Protein AF-0000000083331155 (afdb_homodimer)

Organism: NCBI:txid300112

InterPro domains:
  IPR001910 Inosine/uridine-preferring nucleoside hydrolase domain [PF01156] (32-320)
  I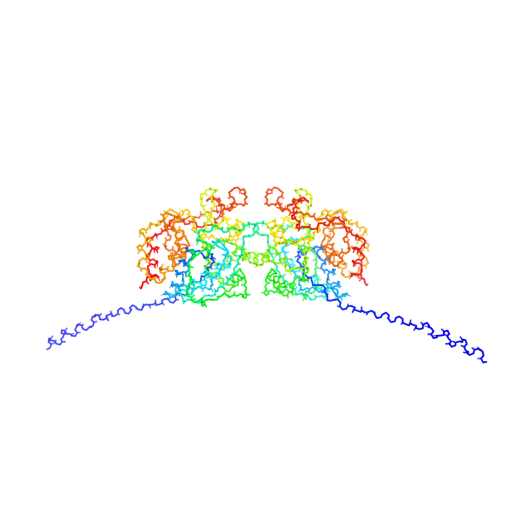PR036452 Ribonucleoside hydrolase-like [G3DSA:3.90.245.10] (25-328)
  IPR036452 Ribonucleoside hydrolase-like [SSF53590] (29-327)
  IPR052775 Inosine-uridine nucleoside hydrolase [PTHR46190] (17-325)

Radius of gyration: 31.87 Å; Cα contacts (8 Å, |Δi|>4): 1413; chains: 2; bounding box: 87×145×69 Å

Structure (mmCIF, N/CA/C/O backbone):
data_AF-0000000083331155-model_v1
#
loop_
_entity.id
_entity.type
_entity.pdbx_description
1 polymer 'Pyrimidine-specific ribonucleoside hydrolase riha-like protein'
#
loop_
_atom_site.group_PDB
_atom_site.id
_atom_site.type_symbol
_atom_site.label_atom_id
_atom_site.label_alt_id
_atom_site.label_comp_id
_atom_site.label_asym_id
_atom_site.label_entity_id
_atom_site.label_seq_id
_atom_site.pdbx_PDB_ins_code
_atom_site.Cartn_x
_atom_site.Cartn_y
_atom_site.Cartn_z
_atom_site.occupancy
_atom_site.B_iso_or_equiv
_atom_site.auth_seq_id
_atom_site.auth_comp_id
_atom_site.auth_asym_id
_atom_site.auth_atom_id
_atom_site.pdbx_PDB_model_num
ATOM 1 N N . MET A 1 1 ? -58.656 57.875 38.844 1 33.28 1 MET A N 1
ATOM 2 C CA . MET A 1 1 ? -59.062 56.719 38.031 1 33.28 1 MET A CA 1
ATOM 3 C C . MET A 1 1 ? -58.188 56.625 36.781 1 33.28 1 MET A C 1
ATOM 5 O O . MET A 1 1 ? -58.062 55.531 36.219 1 33.28 1 MET A O 1
ATOM 9 N N . ALA A 1 2 ? -57.844 57.812 36.25 1 41 2 ALA A N 1
ATOM 10 C CA . ALA A 1 2 ? -57.125 58 35 1 41 2 ALA A CA 1
ATOM 11 C C . ALA A 1 2 ? -55.656 57.594 35.094 1 41 2 ALA A C 1
ATOM 13 O O . ALA A 1 2 ? -55.062 57.219 34.094 1 41 2 ALA A O 1
ATOM 14 N N . ILE A 1 3 ? -55.094 57.812 36.312 1 40.72 3 ILE A N 1
ATOM 15 C CA . ILE A 1 3 ? -53.656 57.562 36.5 1 40.72 3 ILE A CA 1
ATOM 16 C C . ILE A 1 3 ? -53.406 56.062 36.438 1 40.72 3 ILE A C 1
ATOM 18 O O . ILE A 1 3 ? -52.281 55.656 36.156 1 40.72 3 ILE A O 1
ATOM 22 N N . ILE A 1 4 ? -54.375 55.188 36.906 1 40.25 4 ILE A N 1
ATOM 23 C CA . ILE A 1 4 ? -54.219 53.75 37.031 1 40.25 4 ILE A CA 1
ATOM 24 C C . ILE A 1 4 ? -54.125 53.125 35.625 1 40.25 4 ILE A C 1
ATOM 26 O O . ILE A 1 4 ? -53.469 52.094 35.438 1 40.25 4 ILE A O 1
ATOM 30 N N . ARG A 1 5 ? -54.969 53.594 34.688 1 37.59 5 ARG A N 1
ATOM 31 C CA . ARG A 1 5 ? -55.156 52.875 33.438 1 37.59 5 ARG A CA 1
ATOM 32 C C . ARG A 1 5 ? -53.906 52.938 32.562 1 37.59 5 ARG A C 1
ATOM 34 O O . ARG A 1 5 ? -53.688 52.094 31.719 1 37.59 5 ARG A O 1
ATOM 41 N N . ALA A 1 6 ? -53.25 54.188 32.562 1 39.12 6 ALA A N 1
ATOM 42 C CA . ALA A 1 6 ? -52.219 54.344 31.578 1 39.12 6 ALA A CA 1
ATOM 43 C C . ALA A 1 6 ? -51 53.5 31.922 1 39.12 6 ALA A C 1
ATOM 45 O O . ALA A 1 6 ? -50.156 53.219 31.047 1 39.12 6 ALA A O 1
ATOM 46 N N . ILE A 1 7 ? -50.75 53.312 33.281 1 40.75 7 ILE A N 1
ATOM 47 C CA . ILE A 1 7 ? -49.562 52.562 33.656 1 40.75 7 ILE A CA 1
ATOM 48 C C . ILE A 1 7 ? -49.719 51.094 33.219 1 40.75 7 ILE A C 1
ATOM 50 O O . ILE A 1 7 ? -48.719 50.375 33.094 1 40.75 7 ILE A O 1
ATOM 54 N N . SER A 1 8 ? -51.031 50.625 33.188 1 35.72 8 SER A N 1
ATOM 55 C CA . SER A 1 8 ? -51.156 49.188 32.969 1 35.72 8 SER A CA 1
ATOM 56 C C . SER A 1 8 ? -50.719 48.812 31.547 1 35.72 8 SER A C 1
ATOM 58 O O . SER A 1 8 ? -50.344 47.656 31.297 1 35.72 8 SER A O 1
ATOM 60 N N . LYS A 1 9 ? -51.062 49.625 30.578 1 35.38 9 LYS A N 1
ATOM 61 C CA . LYS A 1 9 ? -50.875 49.188 29.203 1 35.38 9 LYS A CA 1
ATOM 62 C C . LYS A 1 9 ? -49.406 49.094 28.859 1 35.38 9 LYS A C 1
ATOM 64 O O . LYS A 1 9 ? -49.031 48.406 27.891 1 35.38 9 LYS A O 1
ATOM 69 N N . ILE A 1 10 ? -48.625 50.125 29.391 1 36.66 10 ILE A N 1
ATOM 70 C CA . ILE A 1 10 ? -47.312 50.156 28.797 1 36.66 10 ILE A CA 1
ATOM 71 C C . ILE A 1 10 ? -46.5 48.938 29.25 1 36.66 10 ILE A C 1
ATOM 73 O O . ILE A 1 10 ? -45.531 48.531 28.609 1 36.66 10 ILE A O 1
ATOM 77 N N . MET A 1 11 ? -46.812 48.438 30.5 1 33 11 MET A N 1
ATOM 78 C CA . MET A 1 11 ? -45.938 47.344 30.953 1 33 11 MET A CA 1
ATOM 79 C C . MET A 1 11 ? -46.125 46.125 30.094 1 33 11 MET A C 1
ATOM 81 O O . MET A 1 11 ? -45.406 45.125 30.281 1 33 11 MET A O 1
ATOM 85 N N . ILE A 1 12 ? -47.375 45.938 29.656 1 35.31 12 ILE A N 1
ATOM 86 C CA . ILE A 1 12 ? -47.594 44.594 29.094 1 35.31 12 ILE A CA 1
ATOM 87 C C . ILE A 1 12 ? -46.688 44.406 27.875 1 35.31 12 ILE A C 1
ATOM 89 O O . ILE A 1 12 ? -46.469 43.312 27.406 1 35.31 12 ILE A O 1
ATOM 93 N N . ILE A 1 13 ? -46.438 45.531 27.25 1 32.28 13 ILE A N 1
ATOM 94 C CA . ILE A 1 13 ? -45.906 45.25 25.922 1 32.28 13 ILE A CA 1
ATOM 95 C C . ILE A 1 13 ? -44.594 44.5 26.047 1 32.28 13 ILE A C 1
ATOM 97 O O . ILE A 1 13 ? -44.344 43.531 25.297 1 32.28 13 ILE A O 1
ATOM 101 N N . LEU A 1 14 ? -43.625 45.094 26.766 1 33.47 14 LEU A N 1
ATOM 102 C CA . LEU A 1 14 ? -42.281 44.812 26.281 1 33.47 14 LEU A CA 1
ATOM 103 C C . LEU A 1 14 ? -41.875 43.406 26.656 1 33.47 14 LEU A C 1
ATOM 105 O O . LEU A 1 14 ? -40.719 43 26.422 1 33.47 14 LEU A O 1
ATOM 109 N N . TYR A 1 15 ? -42.562 42.781 27.609 1 34.03 15 TYR A N 1
ATOM 110 C CA . TYR A 1 15 ? -41.875 41.562 27.984 1 34.03 15 TYR A CA 1
ATOM 111 C C . TYR A 1 15 ? -41.812 40.562 26.812 1 34.03 15 TYR A C 1
ATOM 113 O O . TYR A 1 15 ? -42.531 39.562 26.812 1 34.03 15 TYR A O 1
ATOM 121 N N . VAL A 1 16 ? -42.188 40.969 25.578 1 35.62 16 VAL A N 1
ATOM 122 C CA . VAL A 1 16 ? -41.906 39.875 24.656 1 35.62 16 VAL A CA 1
ATOM 123 C C . VAL A 1 16 ? -40.469 39.406 24.875 1 35.62 16 VAL A C 1
ATOM 125 O O . VAL A 1 16 ? -39.5 40.125 24.531 1 35.62 16 VAL A O 1
ATOM 128 N N . LEU A 1 17 ? -40.094 38.875 26.062 1 35.09 17 LEU A N 1
ATOM 129 C CA . LEU A 1 17 ? -38.875 38.094 26.234 1 35.09 17 LEU A CA 1
ATOM 130 C C . LEU A 1 17 ? -38.625 37.219 25 1 35.09 17 LEU A C 1
ATOM 132 O O . LEU A 1 17 ? -39.5 36.406 24.625 1 35.09 17 LEU A O 1
ATOM 136 N N . CYS A 1 18 ? -37.906 37.719 23.984 1 34.72 18 CYS A N 1
ATOM 137 C CA . CYS A 1 18 ? -37.219 36.938 22.969 1 34.72 18 CYS A CA 1
ATOM 138 C C . CYS A 1 18 ? -36.562 35.719 23.578 1 34.72 18 CYS A C 1
ATOM 140 O O . CYS A 1 18 ? -35.562 35.812 24.312 1 34.72 18 CYS A O 1
ATOM 142 N N . SER A 1 19 ? -37.312 34.844 24.219 1 37.34 19 SER A N 1
ATOM 143 C CA . SER A 1 19 ? -36.719 33.531 24.312 1 37.34 19 SER A CA 1
ATOM 144 C C . SER A 1 19 ? -35.938 33.188 23.031 1 37.34 19 SER A C 1
ATOM 146 O O . SER A 1 19 ? -36.562 32.875 22 1 37.34 19 SER A O 1
ATOM 148 N N . THR A 1 20 ? -34.969 33.906 22.656 1 35.81 20 THR A N 1
ATOM 149 C CA . THR A 1 20 ? -34.031 33.281 21.75 1 35.81 20 THR A CA 1
ATOM 150 C C . THR A 1 20 ? -33.781 31.812 22.156 1 35.81 20 THR A C 1
ATOM 152 O O . THR A 1 20 ? -33.188 31.547 23.188 1 35.81 20 THR A O 1
ATOM 155 N N . ILE A 1 21 ? -34.75 31 22.156 1 37.28 21 ILE A N 1
ATOM 156 C CA . ILE A 1 21 ? -34.406 29.594 22.047 1 37.28 21 ILE A CA 1
ATOM 157 C C . ILE A 1 21 ? -33.156 29.422 21.172 1 37.28 21 ILE A C 1
ATOM 159 O O . ILE A 1 21 ? -33.188 29.766 19.984 1 37.28 21 ILE A O 1
ATOM 163 N N . SER A 1 22 ? -32.094 29.703 21.734 1 38.75 22 SER A N 1
ATOM 164 C CA . SER A 1 22 ? -30.969 29.047 21.047 1 38.75 22 SER A CA 1
ATOM 165 C C . SER A 1 22 ? -31.391 27.688 20.484 1 38.75 22 SER A C 1
ATOM 167 O O . SER A 1 22 ? -31.703 26.781 21.234 1 38.75 22 SER A O 1
ATOM 169 N N . GLN A 1 23 ? -32.469 27.609 19.688 1 34.5 23 GLN A N 1
ATOM 170 C CA . GLN A 1 23 ? -32.531 26.375 18.938 1 34.5 23 GLN A CA 1
ATOM 171 C C . GLN A 1 23 ? -31.156 25.766 18.719 1 34.5 23 GLN A C 1
ATOM 173 O O . GLN A 1 23 ? -30.328 26.312 17.969 1 34.5 23 GLN A O 1
ATOM 178 N N . LYS A 1 24 ? -30.656 25.297 19.719 1 42.31 24 LYS A N 1
ATOM 179 C CA . LYS A 1 24 ? -29.578 24.328 19.484 1 42.31 24 LYS A CA 1
ATOM 180 C C . LYS A 1 24 ? -29.859 23.484 18.234 1 42.31 24 LYS A C 1
ATOM 182 O O . LYS A 1 24 ? -30.734 22.625 18.25 1 42.31 24 LYS A O 1
ATOM 187 N N . TYR A 1 25 ? -30.203 24.016 17.109 1 41.41 25 TYR A N 1
ATOM 188 C CA . TYR A 1 25 ? -30.141 23.109 15.969 1 41.41 25 TYR A CA 1
ATOM 189 C C . TYR A 1 25 ? -29.109 22.016 16.203 1 41.41 25 TYR A C 1
ATOM 191 O O . TYR A 1 25 ? -27.922 22.312 16.406 1 41.41 25 TYR A O 1
ATOM 199 N N . SER A 1 26 ? -29.312 21.016 16.844 1 48.94 26 SER A N 1
ATOM 200 C CA . SER A 1 26 ? -28.594 19.781 17.109 1 48.94 26 SER A CA 1
ATOM 201 C C . SER A 1 26 ? -27.812 19.312 15.891 1 48.94 26 SER A C 1
ATOM 203 O O . SER A 1 26 ? -28.297 18.5 15.109 1 48.94 26 SER A O 1
ATOM 205 N N . THR A 1 27 ? -27.125 20.094 15.055 1 68.06 27 THR A N 1
ATOM 206 C CA . THR A 1 27 ? -26.469 19.625 13.836 1 68.06 27 THR A CA 1
ATOM 207 C C . THR A 1 27 ? -25.438 18.547 14.156 1 68.06 27 THR A C 1
ATOM 209 O O . THR A 1 27 ? -24.812 18.578 15.211 1 68.06 27 THR A O 1
ATOM 212 N N . THR A 1 28 ? -25.609 17.281 13.844 1 89.19 28 THR A N 1
ATOM 213 C CA . THR A 1 28 ? -24.672 16.172 13.906 1 89.19 28 THR A CA 1
ATOM 214 C C . THR A 1 28 ? -23.25 16.625 13.617 1 89.19 28 THR A C 1
ATOM 216 O O . THR A 1 28 ? -23 17.297 12.617 1 89.19 28 THR A O 1
ATOM 219 N N . PRO A 1 29 ? -22.422 16.531 14.672 1 96.94 29 PRO A N 1
ATOM 220 C CA . PRO A 1 29 ? -21.047 16.969 14.461 1 96.94 29 PRO A CA 1
ATOM 221 C C . PRO A 1 29 ? -20.438 16.406 13.188 1 96.94 29 PRO A C 1
ATOM 223 O O . PRO A 1 29 ? -20.703 15.25 12.82 1 96.94 29 PRO A O 1
ATOM 226 N N . ARG A 1 30 ? -19.703 17.25 12.523 1 98.06 30 ARG A N 1
ATOM 227 C CA . ARG A 1 30 ? -18.922 16.766 11.383 1 98.06 30 ARG A CA 1
ATOM 228 C C . ARG A 1 30 ? -17.828 15.82 11.828 1 98.06 30 ARG A C 1
ATOM 230 O O . ARG A 1 30 ? -17.094 16.125 12.773 1 98.06 30 ARG A O 1
ATOM 237 N N . LYS A 1 31 ? -17.703 14.672 11.211 1 98.69 31 LYS A N 1
ATOM 238 C CA . LYS A 1 31 ? -16.719 13.664 11.562 1 98.69 31 LYS A CA 1
ATOM 239 C C . LYS A 1 31 ? -15.383 13.945 10.859 1 98.69 31 LYS A C 1
ATOM 241 O O . LYS A 1 31 ? -15.352 14.195 9.656 1 98.69 31 LYS A O 1
ATOM 246 N N . ILE A 1 32 ? -14.297 13.891 11.633 1 98.75 32 ILE A N 1
ATOM 247 C CA . ILE A 1 32 ? -12.977 14.195 11.094 1 98.75 32 ILE A CA 1
ATOM 248 C C . ILE A 1 32 ? -11.977 13.117 11.508 1 98.75 32 ILE A C 1
ATOM 250 O O . ILE A 1 32 ? -12.062 12.586 12.617 1 98.75 32 ILE A O 1
ATOM 254 N N . VAL A 1 33 ? -11.117 12.727 10.617 1 98.94 33 VAL A N 1
ATOM 255 C CA . VAL A 1 33 ? -9.906 11.977 10.93 1 98.94 33 VAL A CA 1
ATOM 256 C C . VAL A 1 33 ? -8.68 12.789 10.516 1 98.94 33 VAL A C 1
ATOM 258 O O . VAL A 1 33 ? -8.703 13.492 9.5 1 98.94 33 VAL A O 1
ATOM 261 N N . ILE A 1 34 ? -7.617 12.695 11.305 1 98.94 34 ILE A N 1
ATOM 262 C CA . ILE A 1 34 ? -6.402 13.461 11.062 1 98.94 34 ILE A CA 1
ATOM 263 C C . ILE A 1 34 ? -5.219 12.516 10.875 1 98.94 34 ILE A C 1
ATOM 265 O O . ILE A 1 34 ? -4.953 11.664 11.727 1 98.94 34 ILE A O 1
ATOM 269 N N . ASP A 1 35 ? -4.547 12.57 9.758 1 98.94 35 ASP A N 1
ATOM 270 C CA . ASP A 1 35 ? -3.283 11.883 9.516 1 98.94 35 ASP A CA 1
ATOM 271 C C . ASP A 1 35 ? -2.105 12.852 9.57 1 98.94 35 ASP A C 1
ATOM 273 O O . ASP A 1 35 ? -2.039 13.797 8.781 1 98.94 35 ASP A O 1
ATOM 277 N N . THR A 1 36 ? -1.156 12.625 10.5 1 98.88 36 THR A N 1
ATOM 278 C CA . THR A 1 36 ? -0.202 13.68 10.82 1 98.88 36 THR A CA 1
ATOM 279 C C . THR A 1 36 ? 1.196 13.102 11.023 1 98.88 36 THR A C 1
ATOM 281 O O . THR A 1 36 ? 1.354 11.891 11.188 1 98.88 36 THR A O 1
ATOM 284 N N . ASP A 1 37 ? 2.193 13.844 10.875 1 98.56 37 ASP A N 1
ATOM 285 C CA . ASP A 1 37 ? 3.598 13.594 11.18 1 98.56 37 ASP A CA 1
ATOM 286 C C . ASP A 1 37 ? 4.148 14.656 12.133 1 98.56 37 ASP A C 1
ATOM 288 O O . ASP A 1 37 ? 5.012 15.445 11.75 1 98.56 37 ASP A O 1
ATOM 292 N N . PRO A 1 38 ? 3.699 14.594 13.359 1 97.38 38 PRO A N 1
ATOM 293 C CA . PRO A 1 38 ? 3.754 15.734 14.281 1 97.38 38 PRO A CA 1
ATOM 294 C C . PRO A 1 38 ? 5.16 16.312 14.43 1 97.38 38 PRO A C 1
ATOM 296 O O . PRO A 1 38 ? 5.988 15.75 15.156 1 97.38 38 PRO A O 1
ATOM 299 N N . GLY A 1 39 ? 5.332 17.344 13.734 1 94.5 39 GLY A N 1
ATOM 300 C CA . GLY A 1 39 ? 6.32 18.391 14 1 94.5 39 GLY A CA 1
ATOM 301 C C . GLY A 1 39 ? 5.746 19.578 14.734 1 94.5 39 GLY A C 1
ATOM 302 O O . GLY A 1 39 ? 4.664 19.5 15.32 1 94.5 39 GLY A O 1
ATOM 303 N N . GLY A 1 40 ? 6.477 20.672 14.852 1 92.25 40 GLY A N 1
ATOM 304 C CA . GLY A 1 40 ? 6.023 21.844 15.57 1 92.25 40 GLY A CA 1
ATOM 305 C C . GLY A 1 40 ? 4.699 22.391 15.062 1 92.25 40 GLY A C 1
ATOM 306 O O . GLY A 1 40 ? 3.787 22.656 15.852 1 92.25 40 GLY A O 1
ATOM 307 N N . ASP A 1 41 ? 4.52 22.484 13.773 1 94 41 ASP A N 1
ATOM 308 C CA . ASP A 1 41 ? 3.307 23.094 13.234 1 94 41 ASP A CA 1
ATOM 309 C C . ASP A 1 41 ? 2.15 22.094 13.234 1 94 41 ASP A C 1
ATOM 311 O O . ASP A 1 41 ? 0.983 22.5 13.172 1 94 41 ASP A O 1
ATOM 315 N N . ASP A 1 42 ? 2.43 20.781 13.305 1 98.44 42 ASP A N 1
ATOM 316 C CA . ASP A 1 42 ? 1.379 19.797 13.516 1 98.44 42 ASP A CA 1
ATOM 317 C C . ASP A 1 42 ? 0.761 19.938 14.906 1 98.44 42 ASP A C 1
ATOM 319 O O . ASP A 1 42 ? -0.43 19.672 15.094 1 98.44 42 ASP A O 1
ATOM 323 N N . ALA A 1 43 ? 1.623 20.25 15.898 1 98.44 43 ALA A N 1
ATOM 324 C CA . ALA A 1 43 ? 1.127 20.422 17.266 1 98.44 43 ALA A CA 1
ATOM 325 C C . ALA A 1 43 ? 0.023 21.469 17.328 1 98.44 43 ALA A C 1
ATOM 327 O O . ALA A 1 43 ? -1.013 21.25 17.953 1 98.44 43 ALA A O 1
ATOM 328 N N . LEU A 1 44 ? 0.246 22.578 16.688 1 98.25 44 LEU A N 1
ATOM 329 C CA . LEU A 1 44 ? -0.78 23.609 16.625 1 98.25 44 LEU A CA 1
ATOM 330 C C . LEU A 1 44 ? -2.049 23.078 15.961 1 98.25 44 LEU A C 1
ATOM 332 O O . LEU A 1 44 ? -3.154 23.312 16.453 1 98.25 44 LEU A O 1
ATOM 336 N N . ALA A 1 45 ? -1.898 22.375 14.844 1 98.88 45 ALA A N 1
ATOM 337 C CA . ALA A 1 45 ? -3.031 21.844 14.094 1 98.88 45 ALA A CA 1
ATOM 338 C C . ALA A 1 45 ? -3.873 20.906 14.961 1 98.88 45 ALA A C 1
ATOM 340 O O . ALA A 1 45 ? -5.098 21.047 15.016 1 98.88 45 ALA A O 1
ATOM 341 N N . ILE A 1 46 ? -3.227 19.984 15.633 1 98.81 46 ILE A N 1
ATOM 342 C CA . ILE A 1 46 ? -3.918 19 16.453 1 98.81 46 ILE A CA 1
ATOM 343 C C . ILE A 1 46 ? -4.566 19.672 17.656 1 98.81 46 ILE A C 1
ATOM 345 O O . ILE A 1 46 ? -5.707 19.375 18 1 98.81 46 ILE A O 1
ATOM 349 N N . MET A 1 47 ? -3.855 20.656 18.297 1 98.25 47 MET A N 1
ATOM 350 C CA . MET A 1 47 ? -4.418 21.406 19.422 1 98.25 47 MET A CA 1
ATOM 351 C C . MET A 1 47 ? -5.688 22.141 19.016 1 98.25 47 MET A C 1
ATOM 353 O O . MET A 1 47 ? -6.688 22.109 19.719 1 98.25 47 MET A O 1
ATOM 357 N N . LEU A 1 48 ? -5.664 22.766 17.828 1 98.56 48 LEU A N 1
ATOM 358 C CA . LEU A 1 48 ? -6.844 23.453 17.328 1 98.56 48 LEU A CA 1
ATOM 359 C C . LEU A 1 48 ? -8.016 22.5 17.172 1 98.56 48 LEU A C 1
ATOM 361 O O . LEU A 1 48 ? -9.133 22.812 17.609 1 98.56 48 LEU A O 1
ATOM 365 N N . ALA A 1 49 ? -7.758 21.344 16.594 1 98.62 49 ALA A N 1
ATOM 366 C CA . ALA A 1 49 ? -8.82 20.375 16.344 1 98.62 49 ALA A CA 1
ATOM 367 C C . ALA A 1 49 ? -9.43 19.875 17.656 1 98.62 49 ALA A C 1
ATOM 369 O O . ALA A 1 49 ? -10.648 19.859 17.812 1 98.62 49 ALA A O 1
ATOM 370 N N . VAL A 1 50 ? -8.555 19.469 18.594 1 97.56 50 VAL A N 1
ATOM 371 C CA . VAL A 1 50 ? -9.047 18.844 19.812 1 97.56 50 VAL A CA 1
ATOM 372 C C . VAL A 1 50 ? -9.742 19.891 20.688 1 97.56 50 VAL A C 1
ATOM 374 O O . VAL A 1 50 ? -10.75 19.594 21.328 1 97.56 50 VAL A O 1
ATOM 377 N N . MET A 1 51 ? -9.242 21.141 20.719 1 97.06 51 MET A N 1
ATOM 378 C CA . MET A 1 51 ? -9.898 22.188 21.5 1 97.06 51 MET A CA 1
ATOM 379 C C . MET A 1 51 ? -11.211 22.594 20.859 1 97.06 51 MET A C 1
ATOM 381 O O . MET A 1 51 ? -12.188 22.891 21.547 1 97.06 51 MET A O 1
ATOM 385 N N . HIS A 1 52 ? -11.227 22.625 19.5 1 98.06 52 HIS A N 1
ATOM 386 C CA . HIS A 1 52 ? -12.477 22.922 18.812 1 98.06 52 HIS A CA 1
ATOM 387 C C . HIS A 1 52 ? -13.555 21.891 19.156 1 98.06 52 HIS A C 1
ATOM 389 O O . HIS A 1 52 ? -14.703 22.266 19.422 1 98.06 52 HIS A O 1
ATOM 395 N N . GLU A 1 53 ? -13.148 20.625 19.109 1 97.25 53 GLU A N 1
ATOM 396 C CA . GLU A 1 53 ? -14.094 19.578 19.469 1 97.25 53 GLU A CA 1
ATOM 397 C C . GLU A 1 53 ? -14.602 19.766 20.906 1 97.25 53 GLU A C 1
ATOM 399 O O . GLU A 1 53 ? -15.797 19.656 21.156 1 97.25 53 GLU A O 1
ATOM 404 N N . ALA A 1 54 ? -13.727 20.094 21.781 1 94.81 54 ALA A N 1
ATOM 405 C CA . ALA A 1 54 ? -14.055 20.172 23.203 1 94.81 54 ALA A CA 1
ATOM 406 C C . ALA A 1 54 ? -14.953 21.375 23.484 1 94.81 54 ALA A C 1
ATOM 408 O O . ALA A 1 54 ? -15.836 21.312 24.344 1 94.81 54 ALA A O 1
ATOM 409 N N . GLN A 1 55 ? -14.82 22.438 22.703 1 94.69 55 GLN A N 1
ATOM 410 C CA . GLN A 1 55 ? -15.469 23.703 23.047 1 94.69 55 GLN A CA 1
ATOM 411 C C . GLN A 1 55 ? -16.75 23.891 22.25 1 94.69 55 GLN A C 1
ATOM 413 O O . GLN A 1 55 ? -17.625 24.656 22.672 1 94.69 55 GLN A O 1
ATOM 418 N N . THR A 1 56 ? -17.031 23.469 21.078 1 91.62 56 THR A N 1
ATOM 419 C CA . THR A 1 56 ? -18.172 23.797 20.234 1 91.62 56 THR A CA 1
ATOM 420 C C . THR A 1 56 ? -19.016 22.547 19.953 1 91.62 56 THR A C 1
ATOM 422 O O . THR A 1 56 ? -20.188 22.656 19.578 1 91.62 56 THR A O 1
ATOM 425 N N . ARG A 1 57 ? -18.75 21.312 19.938 1 87.88 57 ARG A N 1
ATOM 426 C CA . ARG A 1 57 ? -19.375 20.062 19.531 1 87.88 57 ARG A CA 1
ATOM 427 C C . ARG A 1 57 ? -19.719 20.094 18.047 1 87.88 57 ARG A C 1
ATOM 429 O O . ARG A 1 57 ? -20.656 19.422 17.594 1 87.88 57 ARG A O 1
ATOM 436 N N . GLU A 1 58 ? -18.984 20.891 17.328 1 96.12 58 GLU A N 1
ATOM 437 C CA . GLU A 1 58 ? -19.203 21.031 15.883 1 96.12 58 GLU A CA 1
ATOM 438 C C . GLU A 1 58 ? -18.484 19.922 15.109 1 96.12 58 GLU A C 1
ATOM 440 O O . GLU A 1 58 ? -18.828 19.656 13.953 1 96.12 58 GLU A O 1
ATOM 445 N N . ILE A 1 59 ? -17.516 19.328 15.773 1 97.75 59 ILE A N 1
ATOM 446 C CA . ILE A 1 59 ? -16.797 18.234 15.125 1 97.75 59 ILE A CA 1
ATOM 447 C C . ILE A 1 59 ? -16.625 17.062 16.094 1 97.75 59 ILE A C 1
ATOM 449 O O . ILE A 1 59 ? -16.797 17.234 17.297 1 97.75 59 ILE A O 1
ATOM 453 N N . GLU A 1 60 ? -16.469 15.953 15.516 1 98.38 60 GLU A N 1
ATOM 454 C CA . GLU A 1 60 ? -16.078 14.727 16.203 1 98.38 60 GLU A CA 1
ATOM 455 C C . GLU A 1 60 ? -14.828 14.109 15.578 1 98.38 60 GLU A C 1
ATOM 457 O O . GLU A 1 60 ? -14.844 13.711 14.414 1 98.38 60 GLU A O 1
ATOM 462 N N . ILE A 1 61 ? -13.773 14.102 16.344 1 98.69 61 ILE A N 1
ATOM 463 C CA . ILE A 1 61 ? -12.555 13.469 15.867 1 98.69 61 ILE A CA 1
ATOM 464 C C . ILE A 1 61 ? -12.625 11.961 16.109 1 98.69 61 ILE A C 1
ATOM 466 O O . ILE A 1 61 ? -12.57 11.508 17.25 1 98.69 61 ILE A O 1
ATOM 470 N N . LEU A 1 62 ? -12.695 11.219 15.047 1 98.81 62 LEU A N 1
ATOM 471 C CA . LEU A 1 62 ? -12.867 9.781 15.156 1 98.81 62 LEU A CA 1
ATOM 472 C C . LEU A 1 62 ? -11.539 9.086 15.438 1 98.81 62 LEU A C 1
ATOM 474 O O . LEU A 1 62 ? -11.508 8.039 16.094 1 98.81 62 LEU A O 1
ATOM 478 N N . ALA A 1 63 ? -10.445 9.656 14.883 1 98.94 63 ALA A N 1
ATOM 479 C CA . ALA A 1 63 ? -9.109 9.094 15.055 1 98.94 63 ALA A CA 1
ATOM 480 C C . ALA A 1 63 ? -8.031 10.078 14.617 1 98.94 63 ALA A C 1
ATOM 482 O O . ALA A 1 63 ? -8.289 10.961 13.789 1 98.94 63 ALA A O 1
ATOM 483 N N . ILE A 1 64 ? -6.922 9.938 15.203 1 98.94 64 ILE A N 1
ATOM 484 C CA . ILE A 1 64 ? -5.691 10.562 14.734 1 98.94 64 ILE A CA 1
ATOM 485 C C . ILE A 1 64 ? -4.668 9.484 14.391 1 98.94 64 ILE A C 1
ATOM 487 O O . ILE A 1 64 ? -4.461 8.547 15.164 1 98.94 64 ILE A O 1
ATOM 491 N N . THR A 1 65 ? -4.125 9.578 13.211 1 98.94 65 THR A N 1
ATOM 492 C CA . THR A 1 65 ? -3.125 8.617 12.766 1 98.94 65 THR A CA 1
ATOM 493 C C . THR A 1 65 ? -1.763 9.281 12.602 1 98.94 65 THR A C 1
ATOM 495 O O . THR A 1 65 ? -1.683 10.469 12.266 1 98.94 65 THR A O 1
ATOM 498 N N . GLY A 1 66 ? -0.708 8.562 12.969 1 98.81 66 GLY A N 1
ATOM 499 C CA . GLY A 1 66 ? 0.653 9.039 12.797 1 98.81 66 GLY A CA 1
ATOM 500 C C . GLY A 1 66 ? 1.364 8.414 11.609 1 98.81 66 GLY A C 1
ATOM 501 O O . GLY A 1 66 ? 1.271 7.207 11.391 1 98.81 66 GLY A O 1
ATOM 502 N N . THR A 1 67 ? 2.047 9.18 10.836 1 98.81 67 THR A N 1
ATOM 503 C CA . THR A 1 67 ? 2.871 8.742 9.719 1 98.81 67 THR A CA 1
ATOM 504 C C . THR A 1 67 ? 4.262 9.367 9.781 1 98.81 67 THR A C 1
ATOM 506 O O . THR A 1 67 ? 4.434 10.438 10.375 1 98.81 67 THR A O 1
ATOM 509 N N . TYR A 1 68 ? 5.23 8.812 9.18 1 98.5 68 TYR A N 1
ATOM 510 C CA . TYR A 1 68 ? 6.574 9.375 9.102 1 98.5 68 TYR A CA 1
ATOM 511 C C . TYR A 1 68 ? 6.559 10.719 8.375 1 98.5 68 TYR A C 1
ATOM 513 O O . TYR A 1 68 ? 5.59 11.047 7.688 1 98.5 68 TYR A O 1
ATOM 521 N N . GLY A 1 69 ? 7.551 11.477 8.531 1 98.12 69 GLY A N 1
ATOM 522 C CA . GLY A 1 69 ? 7.707 12.734 7.816 1 98.12 69 GLY A CA 1
ATOM 523 C C . GLY A 1 69 ? 8.703 13.672 8.477 1 98.12 69 GLY A C 1
ATOM 524 O O . GLY A 1 69 ? 9.906 13.539 8.273 1 98.12 69 GLY A O 1
ATOM 525 N N . ASN A 1 70 ? 8.188 14.5 9.359 1 97.94 70 ASN A N 1
ATOM 526 C CA . ASN A 1 70 ? 9.047 15.445 10.07 1 97.94 70 ASN A CA 1
ATOM 527 C C . ASN A 1 70 ? 10.094 14.719 10.914 1 97.94 70 ASN A C 1
ATOM 529 O O . ASN A 1 70 ? 11.164 15.273 11.195 1 97.94 70 ASN A O 1
ATOM 533 N N . THR A 1 71 ? 9.781 13.5 11.273 1 97.5 71 THR A N 1
ATOM 534 C CA . THR A 1 71 ? 10.68 12.625 12.023 1 97.5 71 THR A CA 1
ATOM 535 C C . THR A 1 71 ? 10.281 11.164 11.836 1 97.5 71 THR A C 1
ATOM 537 O O . THR A 1 71 ? 9.359 10.852 11.078 1 97.5 71 THR A O 1
ATOM 540 N N . ASN A 1 72 ? 11.086 10.25 12.492 1 97.44 72 ASN A N 1
ATOM 541 C CA . ASN A 1 72 ? 10.789 8.828 12.359 1 97.44 72 ASN A CA 1
ATOM 542 C C . ASN A 1 72 ? 9.531 8.438 13.133 1 97.44 72 ASN A C 1
ATOM 544 O O . ASN A 1 72 ? 9.086 9.18 14.016 1 97.44 72 ASN A O 1
ATOM 548 N N . ILE A 1 73 ? 9.023 7.277 12.812 1 97.81 73 ILE A N 1
ATOM 549 C CA . ILE A 1 73 ? 7.699 6.852 13.266 1 97.81 73 ILE A CA 1
ATOM 550 C C . ILE A 1 73 ? 7.699 6.711 14.789 1 97.81 73 ILE A C 1
ATOM 552 O O . ILE A 1 73 ? 6.68 6.949 15.438 1 97.81 73 ILE A O 1
ATOM 556 N N . LYS A 1 74 ? 8.766 6.34 15.438 1 97.38 74 LYS A N 1
ATOM 557 C CA . LYS A 1 74 ? 8.844 6.23 16.891 1 97.38 74 LYS A CA 1
ATOM 558 C C . LYS A 1 74 ? 8.664 7.594 17.562 1 97.38 74 LYS A C 1
ATOM 560 O O . LYS A 1 74 ? 7.91 7.723 18.516 1 97.38 74 LYS A O 1
ATOM 565 N N . ASN A 1 75 ? 9.375 8.562 17 1 97.94 75 ASN A N 1
ATOM 566 C CA . ASN A 1 75 ? 9.227 9.93 17.5 1 97.94 75 ASN A CA 1
ATOM 567 C C . ASN A 1 75 ? 7.828 10.469 17.234 1 97.94 75 ASN A C 1
ATOM 569 O O . ASN A 1 75 ? 7.262 11.18 18.062 1 97.94 75 ASN A O 1
ATOM 573 N N . VAL A 1 76 ? 7.289 10.148 16.031 1 98.31 76 VAL A N 1
ATOM 574 C CA . VAL A 1 76 ? 5.941 10.578 15.664 1 98.31 76 VAL A CA 1
ATOM 575 C C . VAL A 1 76 ? 4.941 10.117 16.719 1 98.31 76 VAL A C 1
ATOM 577 O O . VAL A 1 76 ? 4.105 10.898 17.172 1 98.31 76 VAL A O 1
ATOM 580 N N . GLU A 1 77 ? 5.043 8.891 17.156 1 98.06 77 GLU A N 1
ATOM 581 C CA . GLU A 1 77 ? 4.164 8.344 18.172 1 98.06 77 GLU A CA 1
ATOM 582 C C . GLU A 1 77 ? 4.289 9.125 19.484 1 98.06 77 GLU A C 1
ATOM 584 O O . GLU A 1 77 ? 3.287 9.555 20.062 1 98.06 77 GLU A O 1
ATOM 589 N N . LYS A 1 78 ? 5.469 9.336 19.922 1 98 78 LYS A N 1
ATOM 590 C CA . LYS A 1 78 ? 5.719 10.047 21.172 1 98 78 LYS A CA 1
ATOM 591 C C . LYS A 1 78 ? 5.168 11.469 21.109 1 98 78 LYS A C 1
ATOM 593 O O . LYS A 1 78 ? 4.531 11.938 22.047 1 98 78 LYS A O 1
ATOM 598 N N . ASN A 1 79 ? 5.465 12.141 20 1 98.5 79 ASN A N 1
ATOM 599 C CA . ASN A 1 79 ? 5.035 13.523 19.844 1 98.5 79 ASN A CA 1
ATOM 600 C C . ASN A 1 79 ? 3.516 13.641 19.844 1 98.5 79 ASN A C 1
ATOM 602 O O . ASN A 1 79 ? 2.963 14.562 20.453 1 98.5 79 ASN A O 1
ATOM 606 N N . LEU A 1 80 ? 2.867 12.719 19.156 1 98.38 80 LEU A N 1
ATOM 607 C CA . LEU A 1 80 ? 1.408 12.703 19.156 1 98.38 80 LEU A CA 1
ATOM 608 C C . LEU A 1 80 ? 0.859 12.539 20.562 1 98.38 80 LEU A C 1
ATOM 610 O O . LEU A 1 80 ? -0.074 13.242 20.953 1 98.38 80 LEU A O 1
ATOM 614 N N . LEU A 1 81 ? 1.432 11.656 21.344 1 98.19 81 LEU A N 1
ATOM 615 C CA . LEU A 1 81 ? 0.971 11.391 22.703 1 98.19 81 LEU A CA 1
ATOM 616 C C . LEU A 1 81 ? 1.239 12.594 23.609 1 98.19 81 LEU A C 1
ATOM 618 O O . LEU A 1 81 ? 0.448 12.883 24.5 1 98.19 81 LEU A O 1
ATOM 622 N N . LYS A 1 82 ? 2.383 13.289 23.406 1 98.19 82 LYS A N 1
ATOM 623 C CA . LYS A 1 82 ? 2.662 14.516 24.141 1 98.19 82 LYS A CA 1
ATOM 624 C C . LYS A 1 82 ? 1.579 15.562 23.891 1 98.19 82 LYS A C 1
ATOM 626 O O . LYS A 1 82 ? 1.076 16.188 24.828 1 98.19 82 LYS A O 1
ATOM 631 N N . ILE A 1 83 ? 1.197 15.742 22.641 1 98.38 83 ILE A N 1
ATOM 632 C CA . ILE A 1 83 ? 0.195 16.734 22.266 1 98.38 83 ILE A CA 1
ATOM 633 C C . ILE A 1 83 ? -1.125 16.422 22.969 1 98.38 83 ILE A C 1
ATOM 635 O O . ILE A 1 83 ? -1.728 17.297 23.594 1 98.38 83 ILE A O 1
ATOM 639 N N . LEU A 1 84 ? -1.548 15.172 22.859 1 98.06 84 LEU A N 1
ATOM 640 C CA . LEU A 1 84 ? -2.836 14.773 23.422 1 98.06 84 LEU A CA 1
ATOM 641 C C . LEU A 1 84 ? -2.814 14.852 24.938 1 98.06 84 LEU A C 1
ATOM 643 O O . LEU A 1 84 ? -3.832 15.164 25.562 1 98.06 84 LEU A O 1
ATOM 647 N N . THR A 1 85 ? -1.645 14.586 25.547 1 97.56 85 THR A N 1
ATOM 648 C CA . THR A 1 85 ? -1.481 14.711 27 1 97.56 85 THR A CA 1
ATOM 649 C C . THR A 1 85 ? -1.644 16.172 27.438 1 97.56 85 THR A C 1
ATOM 651 O O . THR A 1 85 ? -2.369 16.453 28.391 1 97.56 85 THR A O 1
ATOM 654 N N . VAL A 1 86 ? -0.996 17.078 26.703 1 96.56 86 VAL A N 1
ATOM 655 C CA . VAL A 1 86 ? -1.087 18.5 27.031 1 96.56 86 VAL A CA 1
ATOM 656 C C . VAL A 1 86 ? -2.52 18.984 26.812 1 96.56 86 VAL A C 1
ATOM 658 O O . VAL A 1 86 ? -3.033 19.781 27.609 1 96.56 86 VAL A O 1
ATOM 661 N N . ALA A 1 87 ? -3.146 18.5 25.75 1 95.75 87 ALA A N 1
ATOM 662 C CA . ALA A 1 87 ? -4.527 18.875 25.453 1 95.75 87 ALA A CA 1
ATOM 663 C C . ALA A 1 87 ? -5.492 18.234 26.438 1 95.75 87 ALA A C 1
ATOM 665 O O . ALA A 1 87 ? -6.66 18.641 26.516 1 95.75 87 ALA A O 1
ATOM 666 N N . ASN A 1 88 ? -5.113 17.25 27.219 1 95 88 ASN A N 1
ATOM 667 C CA . ASN A 1 88 ? -5.934 16.469 28.125 1 95 88 ASN A CA 1
ATOM 668 C C . ASN A 1 88 ? -7.148 15.875 27.422 1 95 88 ASN A C 1
ATOM 670 O O . ASN A 1 88 ? -8.281 16.062 27.859 1 95 88 ASN A O 1
ATOM 674 N N . LYS A 1 89 ? -6.879 15.234 26.281 1 94.25 89 LYS A N 1
ATOM 675 C CA . LYS A 1 89 ? -7.941 14.656 25.469 1 94.25 89 LYS A CA 1
ATOM 676 C C . LYS A 1 89 ? -7.621 13.211 25.094 1 94.25 89 LYS A C 1
ATOM 678 O O . LYS A 1 89 ? -6.457 12.859 24.891 1 94.25 89 LYS A O 1
ATOM 683 N N . GLU A 1 90 ? -8.688 12.438 25.062 1 94.31 90 GLU A N 1
ATOM 684 C CA . GLU A 1 90 ? -8.57 11.055 24.609 1 94.31 90 GLU A CA 1
ATOM 685 C C . GLU A 1 90 ? -9.172 10.867 23.219 1 94.31 90 GLU A C 1
ATOM 687 O O . GLU A 1 90 ? -10.375 11.086 23.031 1 94.31 90 GLU A O 1
ATOM 692 N N . VAL A 1 91 ? -8.406 10.625 22.297 1 97.06 91 VAL A N 1
ATOM 693 C CA . VAL A 1 91 ? -8.773 10.32 20.906 1 97.06 91 VAL A CA 1
ATOM 694 C C . VAL A 1 91 ? -8.086 9.031 20.469 1 97.06 91 VAL A C 1
ATOM 696 O O . VAL A 1 91 ? -6.922 8.789 20.812 1 97.06 91 VAL A O 1
ATOM 699 N N . PRO A 1 92 ? -8.812 8.117 19.781 1 98.44 92 PRO A N 1
ATOM 700 C CA . PRO A 1 92 ? -8.109 6.945 19.25 1 98.44 92 PRO A CA 1
ATOM 701 C C . PRO A 1 92 ? -6.914 7.32 18.375 1 98.44 92 PRO A C 1
ATOM 703 O O . PRO A 1 92 ? -7.035 8.164 17.484 1 98.44 92 PRO A O 1
ATOM 706 N N . VAL A 1 93 ? -5.77 6.727 18.688 1 98.88 93 VAL A N 1
ATOM 707 C CA . VAL A 1 93 ? -4.535 6.984 17.953 1 98.88 93 VAL A CA 1
ATOM 708 C C . VAL A 1 93 ? -4.047 5.695 17.297 1 98.88 93 VAL A C 1
ATOM 710 O O . VAL A 1 93 ? -3.904 4.668 17.969 1 98.88 93 VAL A O 1
ATOM 713 N N . TYR A 1 94 ? -3.861 5.68 16.016 1 98.88 94 TYR A N 1
ATOM 714 C CA . TYR A 1 94 ? -3.268 4.578 15.266 1 98.88 94 TYR A CA 1
ATOM 715 C C . TYR A 1 94 ? -1.982 5.016 14.578 1 98.88 94 TYR A C 1
ATOM 717 O O . TYR A 1 94 ? -1.864 6.16 14.141 1 98.88 94 TYR A O 1
ATOM 725 N N . ILE A 1 95 ? -1.062 4.156 14.445 1 98.81 95 ILE A N 1
ATOM 726 C CA . ILE A 1 95 ? 0.201 4.461 13.781 1 98.81 95 ILE A CA 1
ATOM 727 C C . ILE A 1 95 ? 0.231 3.801 12.406 1 98.81 95 ILE A C 1
ATOM 729 O O . ILE A 1 95 ? -0.164 2.643 12.258 1 98.81 95 ILE A O 1
ATOM 733 N N . GLY A 1 96 ? 0.625 4.586 11.43 1 98.69 96 GLY A N 1
ATOM 734 C CA . GLY A 1 96 ? 0.583 4.168 10.031 1 98.69 96 GLY A CA 1
ATOM 735 C C . GLY A 1 96 ? 1.959 3.926 9.445 1 98.69 96 GLY A C 1
ATOM 736 O O . GLY A 1 96 ? 2.77 3.197 10.023 1 98.69 96 GLY A O 1
ATOM 737 N N . SER A 1 97 ? 2.24 4.535 8.32 1 98.75 97 SER A N 1
ATOM 738 C CA . SER A 1 97 ? 3.395 4.227 7.48 1 98.75 97 SER A CA 1
ATOM 739 C C . SER A 1 97 ? 4.691 4.691 8.133 1 98.75 97 SER A C 1
ATOM 741 O O . SER A 1 97 ? 4.77 5.809 8.656 1 98.75 97 SER A O 1
ATOM 743 N N . LYS A 1 98 ? 5.746 3.869 8.016 1 98 98 LYS A N 1
ATOM 744 C CA . LYS A 1 98 ? 7.043 4.125 8.641 1 98 98 LYS A CA 1
ATOM 745 C C . LYS A 1 98 ? 8.016 4.746 7.648 1 98 98 LYS A C 1
ATOM 747 O O . LYS A 1 98 ? 9.039 5.309 8.047 1 98 98 LYS A O 1
ATOM 752 N N . LYS A 1 99 ? 7.711 4.602 6.426 1 98.06 99 LYS A N 1
ATOM 753 C CA . LYS A 1 99 ? 8.586 5.059 5.352 1 98.06 99 LYS A CA 1
ATOM 754 C C . LYS A 1 99 ? 7.828 5.172 4.031 1 98.06 99 LYS A C 1
ATOM 756 O O . LYS A 1 99 ? 6.715 4.664 3.906 1 98.06 99 LYS A O 1
ATOM 761 N N . PRO A 1 100 ? 8.414 5.914 3.035 1 98.56 100 PRO A N 1
ATOM 762 C CA . PRO A 1 100 ? 7.797 5.977 1.708 1 98.56 100 PRO A CA 1
ATOM 763 C C . PRO A 1 100 ? 7.723 4.613 1.027 1 98.56 100 PRO A C 1
ATOM 765 O O . PRO A 1 100 ? 8.375 3.664 1.466 1 98.56 100 PRO A O 1
ATOM 768 N N . LEU A 1 101 ? 6.883 4.512 -0.009 1 98.44 101 LEU A N 1
ATOM 769 C CA . LEU A 1 101 ? 6.73 3.266 -0.752 1 98.44 101 LEU A CA 1
ATOM 770 C C . LEU A 1 101 ? 8.016 2.922 -1.504 1 98.44 101 LEU A C 1
ATOM 772 O O . LEU A 1 101 ? 8.445 1.766 -1.511 1 98.44 101 LEU A O 1
ATOM 776 N N . ILE A 1 102 ? 8.68 3.953 -2.117 1 97.38 102 ILE A N 1
ATOM 777 C CA . ILE A 1 102 ? 9.828 3.67 -2.973 1 97.38 102 ILE A CA 1
ATOM 778 C C . ILE A 1 102 ? 11.047 4.43 -2.461 1 97.38 102 ILE A C 1
ATOM 780 O O . ILE A 1 102 ? 12.117 3.844 -2.291 1 97.38 102 ILE A O 1
ATOM 784 N N . ASN A 1 103 ? 10.852 5.723 -2.078 1 97.06 103 ASN A N 1
ATOM 785 C CA . ASN A 1 103 ? 11.969 6.555 -1.66 1 97.06 103 ASN A CA 1
ATOM 786 C C . ASN A 1 103 ? 12.609 6.035 -0.377 1 97.06 103 ASN A C 1
ATOM 788 O O . ASN A 1 103 ? 11.953 5.363 0.42 1 97.06 103 ASN A O 1
ATOM 792 N N . GLU A 1 104 ? 13.859 6.32 -0.248 1 94.94 104 GLU A N 1
ATOM 793 C CA . GLU A 1 104 ? 14.492 6.18 1.06 1 94.94 104 GLU A CA 1
ATOM 794 C C . GLU A 1 104 ? 14.117 7.34 1.979 1 94.94 104 GLU A C 1
ATOM 796 O O . GLU A 1 104 ? 14.062 8.492 1.542 1 94.94 104 GLU A O 1
ATOM 801 N N . TYR A 1 105 ? 13.758 7.004 3.152 1 96.44 105 TYR A N 1
ATOM 802 C CA . TYR A 1 105 ? 13.383 8.047 4.105 1 96.44 105 TYR A CA 1
ATOM 803 C C . TYR A 1 105 ? 14.609 8.617 4.805 1 96.44 105 TYR A C 1
ATOM 805 O O . TYR A 1 105 ? 15.461 7.867 5.285 1 96.44 105 TYR A O 1
ATOM 813 N N . GLU A 1 106 ? 14.688 9.914 4.836 1 93.12 106 GLU A N 1
ATOM 814 C CA . GLU A 1 106 ? 15.672 10.648 5.621 1 93.12 106 GLU A CA 1
ATOM 815 C C . GLU A 1 106 ? 15.047 11.852 6.312 1 93.12 106 GLU A C 1
ATOM 817 O O . GLU A 1 106 ? 14.422 12.695 5.66 1 93.12 106 GLU A O 1
ATOM 822 N N . ASP A 1 107 ? 15.148 11.867 7.594 1 90.06 107 ASP A N 1
ATOM 823 C CA . ASP A 1 107 ? 14.688 13.047 8.328 1 90.06 107 ASP A CA 1
ATOM 824 C C . ASP A 1 107 ? 15.641 14.219 8.117 1 90.06 107 ASP A C 1
ATOM 826 O O . ASP A 1 107 ? 16.859 14.039 8.055 1 90.06 107 ASP A O 1
ATOM 830 N N . ASP A 1 108 ? 15.133 15.422 8.039 1 91.62 108 ASP A N 1
ATOM 831 C CA . ASP A 1 108 ? 15.984 16.562 7.758 1 91.62 108 ASP A CA 1
ATOM 832 C C . ASP A 1 108 ? 16.25 17.375 9.023 1 91.62 108 ASP A C 1
ATOM 834 O O . ASP A 1 108 ? 16.984 18.375 8.992 1 91.62 108 ASP A O 1
ATOM 838 N N . GLY A 1 109 ? 15.57 17.078 10.109 1 92.81 109 GLY A N 1
ATOM 839 C CA . GLY A 1 109 ? 15.82 17.734 11.375 1 92.81 109 GLY A CA 1
ATOM 840 C C . GLY A 1 109 ? 15.242 19.125 11.453 1 92.81 109 GLY A C 1
ATOM 841 O O . GLY A 1 109 ? 15.672 19.938 12.281 1 92.81 109 GLY A O 1
ATOM 842 N N . TYR A 1 110 ? 14.328 19.484 10.578 1 94.88 110 TYR A N 1
ATOM 843 C CA . TYR A 1 110 ? 13.758 20.828 10.5 1 94.88 110 TYR A CA 1
ATOM 844 C C . TYR A 1 110 ? 13.195 21.25 11.852 1 94.88 110 TYR A C 1
ATOM 846 O O . TYR A 1 110 ? 13.422 22.375 12.289 1 94.88 110 TYR A O 1
ATOM 854 N N . PHE A 1 111 ? 12.562 20.359 12.586 1 96.75 111 PHE A N 1
ATOM 855 C CA . PHE A 1 111 ? 11.984 20.641 13.891 1 96.75 111 PHE A CA 1
ATOM 856 C C . PHE A 1 111 ? 12.844 20.031 15 1 96.75 111 PHE A C 1
ATOM 858 O O . PHE A 1 111 ? 12.367 19.844 16.125 1 96.75 111 PHE A O 1
ATOM 865 N N . GLY A 1 112 ? 14.055 19.703 14.695 1 95.88 112 GLY A N 1
ATOM 866 C CA . GLY A 1 112 ? 14.922 19.016 15.648 1 95.88 112 GLY A CA 1
ATOM 867 C C . GLY A 1 112 ? 15 17.531 15.406 1 95.88 112 GLY A C 1
ATOM 868 O O . GLY A 1 112 ? 14.289 16.984 14.555 1 95.88 112 GLY A O 1
ATOM 869 N N . LYS A 1 113 ? 15.773 16.859 16.219 1 94.31 113 LYS A N 1
ATOM 870 C CA . LYS A 1 113 ? 16.016 15.422 16.062 1 94.31 113 LYS A CA 1
ATOM 871 C C . LYS A 1 113 ? 14.75 14.617 16.344 1 94.31 113 LYS A C 1
ATOM 873 O O . LYS A 1 113 ? 14.477 13.617 15.672 1 94.31 113 LYS A O 1
ATOM 878 N N . ASP A 1 114 ? 14.023 15.047 17.297 1 96.62 114 ASP A N 1
ATOM 879 C CA . ASP A 1 114 ? 12.805 14.312 17.641 1 96.62 114 ASP A CA 1
ATOM 880 C C . ASP A 1 114 ? 11.602 14.867 16.891 1 96.62 114 ASP A C 1
ATOM 882 O O . ASP A 1 114 ? 10.469 14.445 17.125 1 96.62 114 ASP A O 1
ATOM 886 N N . GLY A 1 115 ? 11.844 15.867 15.992 1 96.38 115 GLY A N 1
ATOM 887 C CA . GLY A 1 115 ? 10.766 16.484 15.219 1 96.38 115 GLY A CA 1
ATOM 888 C C . GLY A 1 115 ? 9.898 17.406 16.047 1 96.38 115 GLY A C 1
ATOM 889 O O . GLY A 1 115 ? 8.836 17.844 15.594 1 96.38 115 GLY A O 1
ATOM 890 N N . PHE A 1 116 ? 10.406 17.688 17.234 1 96.81 116 PHE A N 1
ATOM 891 C CA . PHE A 1 116 ? 9.484 18.375 18.125 1 96.81 116 PHE A CA 1
ATOM 892 C C . PHE A 1 116 ? 10.242 19.344 19.031 1 96.81 116 PHE A C 1
ATOM 894 O O . PHE A 1 116 ? 9.836 19.578 20.172 1 96.81 116 PHE A O 1
ATOM 901 N N . GLY A 1 117 ? 11.383 19.922 18.547 1 96.5 117 GLY A N 1
ATOM 902 C CA . GLY A 1 117 ? 12.133 20.969 19.219 1 96.5 117 GLY A CA 1
ATOM 903 C C . GLY A 1 117 ? 13.164 20.438 20.188 1 96.5 117 GLY A C 1
ATOM 904 O O . GLY A 1 117 ? 13.953 21.203 20.75 1 96.5 117 GLY A O 1
ATOM 905 N N . ASP A 1 118 ? 13.25 19.156 20.484 1 96.75 118 ASP A N 1
ATOM 906 C CA . ASP A 1 118 ? 14.25 18.484 21.312 1 96.75 118 ASP A CA 1
ATOM 907 C C . ASP A 1 118 ? 14.211 19 22.75 1 96.75 118 ASP A C 1
ATOM 909 O O . ASP A 1 118 ? 15.258 19.141 23.391 1 96.75 118 ASP A O 1
ATOM 913 N N . PHE A 1 119 ? 13.062 19.422 23.188 1 95.94 119 PHE A N 1
ATOM 914 C CA . PHE A 1 119 ? 12.969 19.922 24.562 1 95.94 119 PHE A CA 1
ATOM 915 C C . PHE A 1 119 ? 12.648 18.797 25.531 1 95.94 119 PHE A C 1
ATOM 917 O O . PHE A 1 119 ? 12.234 17.719 25.109 1 95.94 119 PHE A O 1
ATOM 924 N N . ASN A 1 120 ? 12.875 19.047 26.766 1 95.69 120 ASN A N 1
ATOM 925 C CA . ASN A 1 120 ? 12.586 18.062 27.797 1 95.69 120 ASN A CA 1
ATOM 926 C C . ASN A 1 120 ? 11.117 18.109 28.203 1 95.69 120 ASN A C 1
ATOM 928 O O . ASN A 1 120 ? 10.688 19.016 28.922 1 95.69 120 ASN A O 1
ATOM 932 N N . PHE A 1 121 ? 10.414 17.156 27.719 1 96.56 121 PHE A N 1
ATOM 933 C CA . PHE A 1 121 ? 9.016 17.031 28.1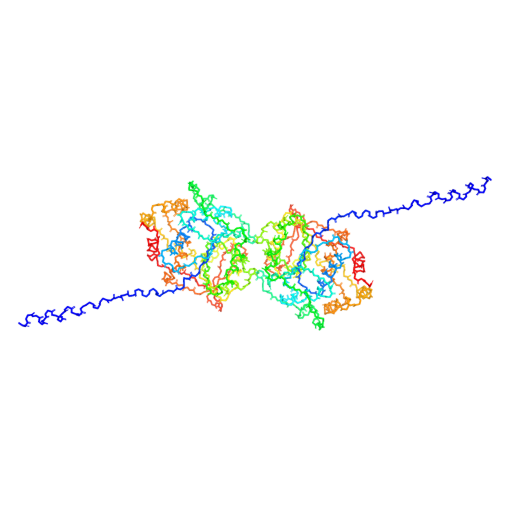09 1 96.56 121 PHE A CA 1
ATOM 934 C C . PHE A 1 121 ? 8.891 16.312 29.453 1 96.56 121 PHE A C 1
ATOM 936 O O . PHE A 1 121 ? 9.25 15.141 29.578 1 96.56 121 PHE A O 1
ATOM 943 N N . THR A 1 122 ? 8.336 17 30.453 1 94.56 122 THR A N 1
ATOM 944 C CA . THR A 1 122 ? 8.422 16.5 31.828 1 94.56 122 THR A CA 1
ATOM 945 C C . THR A 1 122 ? 7.082 15.922 32.281 1 94.56 122 THR A C 1
ATOM 947 O O . THR A 1 122 ? 7.012 15.227 33.281 1 94.56 122 THR A O 1
ATOM 950 N N . LYS A 1 123 ? 6.047 16.172 31.547 1 95.06 123 LYS A N 1
ATOM 951 C CA . LYS A 1 123 ? 4.742 15.648 31.953 1 95.06 123 LYS A CA 1
ATOM 952 C C . LYS A 1 123 ? 4.648 14.141 31.703 1 95.06 123 LYS A C 1
ATOM 954 O O . LYS A 1 123 ? 5.195 13.633 30.719 1 95.06 123 LYS A O 1
ATOM 959 N N . LYS A 1 124 ? 3.908 13.492 32.562 1 96.56 124 LYS A N 1
ATOM 960 C CA . LYS A 1 124 ? 3.627 12.07 32.344 1 96.56 124 LYS A CA 1
ATOM 961 C C . LYS A 1 124 ? 2.676 11.875 31.156 1 96.56 124 LYS A C 1
ATOM 963 O O . LYS A 1 124 ? 1.59 12.461 31.125 1 96.56 124 LYS A O 1
ATOM 968 N N . ILE A 1 125 ? 3.09 11.07 30.25 1 96.69 125 ILE A N 1
ATOM 969 C CA . ILE A 1 125 ? 2.256 10.781 29.094 1 96.69 125 ILE A CA 1
ATOM 970 C C . ILE A 1 125 ? 1.099 9.875 29.5 1 96.69 125 ILE A C 1
ATOM 972 O O . ILE A 1 125 ? 1.315 8.781 30.016 1 96.69 125 ILE A O 1
ATOM 976 N N . THR A 1 126 ? -0.114 10.336 29.172 1 94.94 126 THR A N 1
ATOM 977 C CA . THR A 1 126 ? -1.298 9.586 29.578 1 94.94 126 THR A CA 1
ATOM 978 C C . THR A 1 126 ? -2.014 9.008 28.344 1 94.94 126 THR A C 1
ATOM 980 O O . THR A 1 126 ? -2.773 8.047 28.469 1 94.94 126 THR A O 1
ATOM 983 N N . ALA A 1 127 ? -1.826 9.625 27.234 1 95.25 127 ALA A N 1
ATOM 984 C CA . ALA A 1 127 ? -2.439 9.141 26 1 95.25 127 ALA A CA 1
ATOM 985 C C . ALA A 1 127 ? -1.799 7.832 25.547 1 95.25 127 ALA A C 1
ATOM 987 O O . ALA A 1 127 ? -0.665 7.527 25.922 1 95.25 127 ALA A O 1
ATOM 988 N N . LYS A 1 128 ? -2.586 7.012 24.781 1 96.5 128 LYS A N 1
ATOM 989 C CA . LYS A 1 128 ? -2.102 5.707 24.359 1 96.5 128 LYS A CA 1
ATOM 990 C C . LYS A 1 128 ? -2.363 5.488 22.859 1 96.5 128 LYS A C 1
ATOM 992 O O . LYS A 1 128 ? -3.268 6.102 22.297 1 96.5 128 LYS A O 1
ATOM 997 N N . VAL A 1 129 ? -1.515 4.621 22.312 1 98 129 VAL A N 1
ATOM 998 C CA . VAL A 1 129 ? -1.69 4.195 20.938 1 98 129 VAL A CA 1
ATOM 999 C C . VAL A 1 129 ? -2.51 2.91 20.891 1 98 129 VAL A C 1
ATOM 1001 O O . VAL A 1 129 ? -2.289 1.997 21.688 1 98 129 VAL A O 1
ATOM 1004 N N . ASP A 1 130 ? -3.557 2.902 20.062 1 98.31 130 ASP A N 1
ATOM 1005 C CA . ASP A 1 130 ? -4.234 1.646 19.75 1 98.31 130 ASP A CA 1
ATOM 1006 C C . ASP A 1 130 ? -3.408 0.801 18.781 1 98.31 130 ASP A C 1
ATOM 1008 O O . ASP A 1 130 ? -3.303 1.131 17.594 1 98.31 130 ASP A O 1
ATOM 1012 N N . ARG A 1 131 ? -2.875 -0.252 19.25 1 97.19 131 ARG A N 1
ATOM 1013 C CA . ARG A 1 131 ? -1.953 -1.076 18.469 1 97.19 131 ARG A CA 1
ATOM 1014 C C . ARG A 1 131 ? -2.682 -2.24 17.812 1 97.19 131 ARG A C 1
ATOM 1016 O O . ARG A 1 131 ? -2.049 -3.143 17.25 1 97.19 131 ARG A O 1
ATOM 1023 N N . SER A 1 132 ? -4.004 -2.268 17.797 1 97.25 132 SER A N 1
ATOM 1024 C CA . SER A 1 132 ? -4.785 -3.395 17.297 1 97.25 132 SER A CA 1
ATOM 1025 C C . SER A 1 132 ? -4.727 -3.473 15.773 1 97.25 132 SER A C 1
ATOM 1027 O O . SER A 1 132 ? -4.961 -4.535 15.188 1 97.25 132 SER A O 1
ATOM 1029 N N . LYS A 1 133 ? -4.461 -2.385 15.141 1 97.75 133 LYS A N 1
ATOM 1030 C CA . LYS A 1 133 ? -4.391 -2.393 13.688 1 97.75 133 LYS A CA 1
ATOM 1031 C C . LYS A 1 133 ? -3.564 -1.219 13.164 1 97.75 133 LYS A C 1
ATOM 1033 O O . LYS A 1 133 ? -3.375 -0.227 13.875 1 97.75 133 LYS A O 1
ATOM 1038 N N . HIS A 1 134 ? -3.078 -1.338 11.984 1 98.81 134 HIS A N 1
ATOM 1039 C CA . HIS A 1 134 ? -2.383 -0.281 11.258 1 98.81 134 HIS A CA 1
ATOM 1040 C C . HIS A 1 134 ? -3.32 0.882 10.945 1 98.81 134 HIS A C 1
ATOM 1042 O O . HIS A 1 134 ? -4.508 0.674 10.688 1 98.81 134 HIS A O 1
ATOM 1048 N N . ALA A 1 135 ? -2.766 2.1 10.938 1 98.94 135 ALA A N 1
ATOM 1049 C CA . ALA A 1 135 ? -3.564 3.299 10.695 1 98.94 135 ALA A CA 1
ATOM 1050 C C . ALA A 1 135 ? -4.371 3.17 9.406 1 98.94 135 ALA A C 1
ATO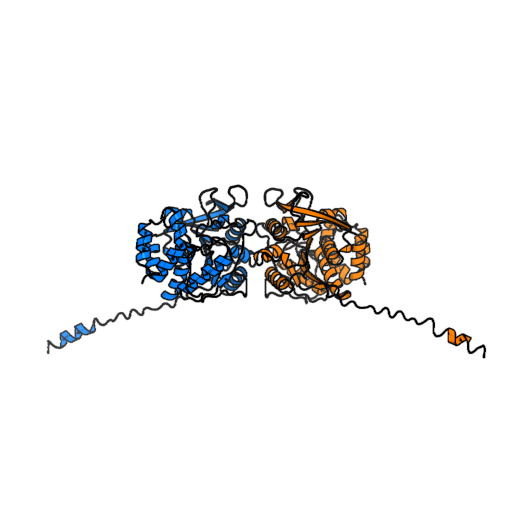M 1052 O O . ALA A 1 135 ? -5.543 3.551 9.359 1 98.94 135 ALA A O 1
ATOM 1053 N N . SER A 1 136 ? -3.787 2.635 8.32 1 98.94 136 SER A N 1
ATOM 1054 C CA . SER A 1 136 ? -4.477 2.504 7.035 1 98.94 136 SER A CA 1
ATOM 1055 C C . SER A 1 136 ? -5.695 1.598 7.152 1 98.94 136 SER A C 1
ATOM 1057 O O . SER A 1 136 ? -6.727 1.854 6.527 1 98.94 136 SER A O 1
ATOM 1059 N N . VAL A 1 137 ? -5.543 0.553 7.906 1 98.94 137 VAL A N 1
ATOM 1060 C CA . VAL A 1 137 ? -6.652 -0.364 8.141 1 98.94 137 VAL A CA 1
ATOM 1061 C C . VAL A 1 137 ? -7.742 0.34 8.945 1 98.94 137 VAL A C 1
ATOM 1063 O O . VAL A 1 137 ? -8.93 0.239 8.617 1 98.94 137 VAL A O 1
ATOM 1066 N N . ALA A 1 138 ? -7.344 1.104 9.961 1 98.94 138 ALA A N 1
ATOM 1067 C CA . ALA A 1 138 ? -8.297 1.854 10.781 1 98.94 138 ALA A CA 1
ATOM 1068 C C . ALA A 1 138 ? -9.062 2.861 9.93 1 98.94 138 ALA A C 1
ATOM 1070 O O . ALA A 1 138 ? -10.281 3.016 10.094 1 98.94 138 ALA A O 1
ATOM 1071 N N . LEU A 1 139 ? -8.359 3.518 9.062 1 98.94 139 LEU A N 1
ATOM 1072 C CA . LEU A 1 139 ? -8.984 4.508 8.195 1 98.94 139 LEU A CA 1
ATOM 1073 C C . LEU A 1 139 ? -10.023 3.859 7.293 1 98.94 139 LEU A C 1
ATOM 1075 O O . LEU A 1 139 ? -11.133 4.379 7.137 1 98.94 139 LEU A O 1
ATOM 1079 N N . VAL A 1 140 ? -9.68 2.725 6.684 1 98.88 140 VAL A N 1
ATOM 1080 C CA . VAL A 1 140 ? -10.602 2.006 5.812 1 98.88 140 VAL A CA 1
ATOM 1081 C C . VAL A 1 140 ? -11.836 1.579 6.602 1 98.88 140 VAL A C 1
ATOM 1083 O O . VAL A 1 140 ? -12.969 1.735 6.137 1 98.88 140 VAL A O 1
ATOM 1086 N N . ASP A 1 141 ? -11.609 1.054 7.832 1 98.81 141 ASP A N 1
ATOM 1087 C CA . ASP A 1 141 ? -12.719 0.646 8.68 1 98.81 141 ASP A CA 1
ATOM 1088 C C . ASP A 1 141 ? -13.656 1.822 8.969 1 98.81 141 ASP A C 1
ATOM 1090 O O . ASP A 1 141 ? -14.875 1.681 8.898 1 98.81 141 ASP A O 1
ATOM 1094 N N . LEU A 1 142 ? -13.109 2.977 9.227 1 98.88 142 LEU A N 1
ATOM 1095 C CA . LEU A 1 142 ? -13.891 4.148 9.617 1 98.88 142 LEU A CA 1
ATOM 1096 C C . LEU A 1 142 ? -14.734 4.648 8.445 1 98.88 142 LEU A C 1
ATOM 1098 O O . LEU A 1 142 ? -15.914 4.953 8.617 1 98.88 142 LEU A O 1
ATOM 1102 N N . VAL A 1 143 ? -14.172 4.719 7.246 1 98.5 143 VAL A N 1
ATOM 1103 C CA . VAL A 1 143 ? -14.93 5.277 6.133 1 98.5 143 VAL A CA 1
ATOM 1104 C C . VAL A 1 143 ? -16.031 4.297 5.711 1 98.5 143 VAL A C 1
ATOM 1106 O O . VAL A 1 143 ? -17.047 4.703 5.16 1 98.5 143 VAL A O 1
ATOM 1109 N N . LYS A 1 144 ? -15.758 3.016 5.895 1 98.44 144 LYS A N 1
ATOM 1110 C CA . LYS A 1 144 ? -16.797 2.031 5.613 1 98.44 144 LYS A CA 1
ATOM 1111 C C . LYS A 1 144 ? -17.922 2.104 6.648 1 98.44 144 LYS A C 1
ATOM 1113 O O . LYS A 1 144 ? -19.094 1.862 6.328 1 98.44 144 LYS A O 1
ATOM 1118 N N . GLN A 1 145 ? -17.578 2.438 7.887 1 98.56 145 GLN A N 1
ATOM 1119 C CA . GLN A 1 145 ? -18.562 2.582 8.961 1 98.56 145 GLN A CA 1
ATOM 1120 C C . GLN A 1 145 ? -19.406 3.844 8.773 1 98.56 145 GLN A C 1
ATOM 1122 O O . GLN A 1 145 ? -20.594 3.861 9.102 1 98.56 145 GLN A O 1
ATOM 1127 N N . TYR A 1 146 ? -18.812 4.953 8.227 1 98.5 146 TYR A N 1
ATOM 1128 C CA . TYR A 1 146 ? -19.469 6.242 8.047 1 98.5 146 TYR A CA 1
ATOM 1129 C C . TYR A 1 146 ? -19.328 6.734 6.609 1 98.5 146 TYR A C 1
ATOM 1131 O O . TYR A 1 146 ? -18.781 7.816 6.367 1 98.5 146 TYR A O 1
ATOM 1139 N N . PRO A 1 147 ? -19.906 5.973 5.656 1 98.25 147 PRO A N 1
ATOM 1140 C CA . PRO A 1 147 ? -19.703 6.328 4.25 1 98.25 147 PRO A CA 1
ATOM 1141 C C . PRO A 1 147 ? -20.219 7.727 3.914 1 98.25 147 PRO A C 1
ATOM 1143 O O . PRO A 1 147 ? -21.359 8.07 4.242 1 98.25 147 PRO A O 1
ATOM 1146 N N . GLY A 1 148 ? -19.344 8.531 3.365 1 97.81 148 GLY A N 1
ATOM 1147 C CA . GLY A 1 148 ? -19.688 9.859 2.883 1 97.81 148 GLY A CA 1
ATOM 1148 C C . GLY A 1 148 ? -19.734 10.906 3.98 1 97.81 148 GLY A C 1
ATOM 1149 O O . GLY A 1 148 ? -20.156 12.039 3.756 1 97.81 148 GLY A O 1
ATOM 1150 N N . GLU A 1 149 ? -19.172 10.578 5.164 1 98.5 149 GLU A N 1
ATOM 1151 C CA . GLU A 1 149 ? -19.375 11.5 6.277 1 98.5 149 GLU A CA 1
ATOM 1152 C C . GLU A 1 149 ? -18.047 12.062 6.781 1 98.5 149 GLU A C 1
ATOM 1154 O O . GLU A 1 149 ? -18.016 13.117 7.422 1 98.5 149 GLU A O 1
ATOM 1159 N N . ILE A 1 150 ? -17.016 11.43 6.527 1 98.75 150 ILE A N 1
ATOM 1160 C CA . ILE A 1 150 ? -15.758 11.734 7.207 1 98.75 150 ILE A CA 1
ATOM 1161 C C . ILE A 1 150 ? -14.93 12.695 6.355 1 98.75 150 ILE A C 1
ATOM 1163 O O . ILE A 1 150 ? -14.734 12.461 5.16 1 98.75 150 ILE A O 1
ATOM 1167 N N . THR A 1 151 ? -14.484 13.789 6.902 1 98.88 151 THR A N 1
ATOM 1168 C CA . THR A 1 151 ? -13.406 14.602 6.348 1 98.88 151 THR A CA 1
ATOM 1169 C C . THR A 1 151 ? -12.047 14.062 6.797 1 98.88 151 THR A C 1
ATOM 1171 O O . THR A 1 151 ? -11.789 13.93 7.996 1 98.88 151 THR A O 1
ATOM 1174 N N . VAL A 1 152 ? -11.258 13.719 5.852 1 98.94 152 VAL A N 1
ATOM 1175 C CA . VAL A 1 152 ? -9.891 13.289 6.133 1 98.94 152 VAL A CA 1
ATOM 1176 C C . VAL A 1 152 ? -8.938 14.469 5.973 1 98.94 152 VAL A C 1
ATOM 1178 O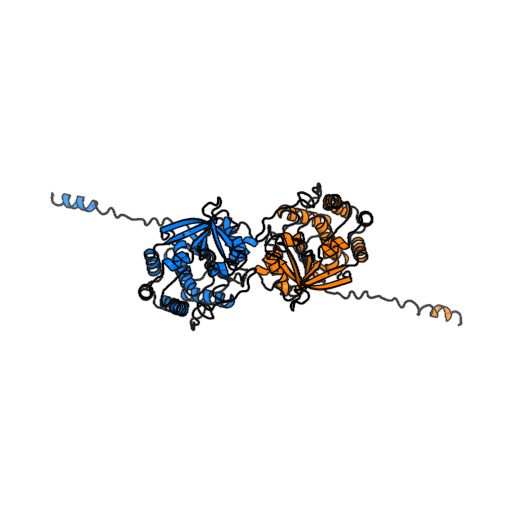 O . VAL A 1 152 ? -8.883 15.094 4.906 1 98.94 152 VAL A O 1
ATOM 1181 N N . VAL A 1 153 ? -8.234 14.812 7.023 1 98.94 153 VAL A N 1
ATOM 1182 C CA . VAL A 1 153 ? -7.227 15.875 6.992 1 98.94 153 VAL A CA 1
ATOM 1183 C C . VAL A 1 153 ? -5.828 15.258 7.055 1 98.94 153 VAL A C 1
ATOM 1185 O O . VAL A 1 153 ? -5.469 14.617 8.039 1 98.94 153 VAL A O 1
ATOM 1188 N N . THR A 1 154 ? -5.074 15.453 6.008 1 98.94 154 THR A N 1
ATOM 1189 C CA . THR A 1 154 ? -3.732 14.883 5.934 1 98.94 154 THR A CA 1
ATOM 1190 C C . THR A 1 154 ? -2.674 15.977 6.027 1 98.94 154 THR A C 1
ATOM 1192 O O . THR A 1 154 ? -2.619 16.859 5.176 1 98.94 154 THR A O 1
ATOM 1195 N N . LEU A 1 155 ? -1.831 15.836 7.066 1 98.94 155 LEU A N 1
ATOM 1196 C CA . LEU A 1 155 ? -0.844 16.875 7.363 1 98.94 155 LEU A CA 1
ATOM 1197 C C . LEU A 1 155 ? 0.565 16.391 7.039 1 98.94 155 LEU A C 1
ATOM 1199 O O . LEU A 1 155 ? 1.498 17.188 6.949 1 98.94 155 LEU A O 1
ATOM 1203 N N . GLY A 1 156 ? 0.737 15.094 6.949 1 98.81 156 GLY A N 1
ATOM 1204 C CA . GLY A 1 156 ? 2.02 14.492 6.609 1 98.81 156 GLY A CA 1
ATOM 1205 C C . GLY A 1 156 ? 2.035 13.867 5.227 1 98.81 156 GLY A C 1
ATOM 1206 O O . GLY A 1 156 ? 1.148 14.117 4.41 1 98.81 156 GLY A O 1
ATOM 1207 N N . PRO A 1 157 ? 3.139 13.102 4.945 1 98.88 157 PRO A N 1
ATOM 1208 C CA . PRO A 1 157 ? 3.197 12.375 3.674 1 98.88 157 PRO A CA 1
ATOM 1209 C C . PRO A 1 157 ? 1.962 11.508 3.432 1 98.88 157 PRO A C 1
ATOM 1211 O O . PRO A 1 157 ? 1.349 11.023 4.387 1 98.88 157 PRO A O 1
ATOM 1214 N N . LEU A 1 158 ? 1.612 11.25 2.189 1 98.94 158 LEU A N 1
ATOM 1215 C CA . LEU A 1 158 ? 0.342 10.641 1.81 1 98.94 158 LEU A CA 1
ATOM 1216 C C . LEU A 1 158 ? 0.438 9.117 1.837 1 98.94 158 LEU A C 1
ATOM 1218 O O . LEU A 1 158 ? -0.487 8.43 1.406 1 98.94 158 LEU A O 1
ATOM 1222 N N . THR A 1 159 ? 1.504 8.562 2.398 1 98.94 159 THR A N 1
ATOM 1223 C CA . THR A 1 159 ? 1.781 7.133 2.326 1 98.94 159 THR A CA 1
ATOM 1224 C C . THR A 1 159 ? 0.688 6.332 3.027 1 98.94 159 THR A C 1
ATOM 1226 O O . THR A 1 159 ? 0.224 5.316 2.508 1 98.94 159 THR A O 1
ATOM 1229 N N . THR A 1 160 ? 0.248 6.773 4.211 1 98.94 160 THR A N 1
ATOM 1230 C CA . THR A 1 160 ? -0.811 6.094 4.949 1 98.94 160 THR A CA 1
ATOM 1231 C C . THR A 1 160 ? -2.113 6.098 4.152 1 98.94 160 THR A C 1
ATOM 1233 O O . THR A 1 160 ? -2.814 5.086 4.094 1 98.94 160 THR A O 1
ATOM 1236 N N . ILE A 1 161 ? -2.428 7.219 3.516 1 98.94 161 ILE A N 1
ATOM 1237 C CA . ILE A 1 161 ? -3.641 7.355 2.717 1 98.94 161 ILE A CA 1
ATOM 1238 C C . ILE A 1 161 ? -3.545 6.469 1.477 1 98.94 161 ILE A C 1
ATOM 1240 O O . ILE A 1 161 ? -4.508 5.781 1.12 1 98.94 161 ILE A O 1
ATOM 1244 N N . ALA A 1 162 ? -2.359 6.484 0.844 1 98.94 162 ALA A N 1
ATOM 1245 C CA . ALA A 1 162 ? -2.148 5.645 -0.332 1 98.94 162 ALA A CA 1
ATOM 1246 C C . ALA A 1 162 ? -2.285 4.168 0.019 1 98.94 162 ALA A C 1
ATOM 1248 O O . ALA A 1 162 ? -2.844 3.389 -0.757 1 98.94 162 ALA A O 1
ATOM 1249 N N . THR A 1 163 ? -1.728 3.781 1.172 1 98.94 163 THR A N 1
ATOM 1250 C CA . THR A 1 163 ? -1.846 2.4 1.629 1 98.94 163 THR A CA 1
ATOM 1251 C C . THR A 1 163 ? -3.305 2.045 1.899 1 98.94 163 THR A C 1
ATOM 1253 O O . THR A 1 163 ? -3.748 0.938 1.582 1 98.94 163 THR A O 1
ATOM 1256 N N . ALA A 1 164 ? -4.094 2.98 2.463 1 98.94 164 ALA A N 1
ATOM 1257 C CA . ALA A 1 164 ? -5.527 2.768 2.641 1 98.94 164 ALA A CA 1
ATOM 1258 C C . ALA A 1 164 ? -6.223 2.555 1.299 1 98.94 164 ALA A C 1
ATOM 1260 O O . ALA A 1 164 ? -7.098 1.695 1.175 1 98.94 164 ALA A O 1
ATOM 1261 N N . ILE A 1 165 ? -5.805 3.312 0.269 1 98.81 165 ILE A N 1
ATOM 1262 C CA . ILE A 1 165 ? -6.383 3.195 -1.065 1 98.81 165 ILE A CA 1
ATOM 1263 C C . ILE A 1 165 ? -6.02 1.837 -1.665 1 98.81 165 ILE A C 1
ATOM 1265 O O . ILE A 1 165 ? -6.836 1.217 -2.35 1 98.81 165 ILE A O 1
ATOM 1269 N N . ALA A 1 166 ? -4.805 1.379 -1.399 1 98.75 166 ALA A N 1
ATOM 1270 C CA . ALA A 1 166 ? -4.402 0.059 -1.878 1 98.75 166 ALA A CA 1
ATOM 1271 C C . ALA A 1 166 ? -5.277 -1.034 -1.271 1 98.75 166 ALA A C 1
ATOM 1273 O O . ALA A 1 166 ? -5.582 -2.031 -1.928 1 98.75 166 ALA A O 1
ATOM 1274 N N . LEU A 1 167 ? -5.707 -0.85 -0.018 1 98.81 167 LEU A N 1
ATOM 1275 C CA . LEU A 1 167 ? -6.578 -1.795 0.672 1 98.81 167 LEU A CA 1
ATOM 1276 C C . LEU A 1 167 ? -8.016 -1.67 0.178 1 98.81 167 LEU A C 1
ATOM 1278 O O . LEU A 1 167 ? -8.727 -2.672 0.062 1 98.81 167 LEU A O 1
ATOM 1282 N N . GLU A 1 168 ? -8.438 -0.453 -0.097 1 98.19 168 GLU A N 1
ATOM 1283 C CA . GLU A 1 168 ? -9.773 -0.091 -0.546 1 98.19 168 GLU A CA 1
ATOM 1284 C C . GLU A 1 168 ? -9.727 1.013 -1.598 1 98.19 168 GLU A C 1
ATOM 1286 O O . GLU A 1 168 ? -9.758 2.199 -1.264 1 98.19 168 GLU A O 1
ATOM 1291 N N . PRO A 1 169 ? -9.766 0.606 -2.863 1 97.38 169 PRO A N 1
ATOM 1292 C CA . PRO A 1 169 ? -9.586 1.585 -3.938 1 97.38 169 PRO A CA 1
ATOM 1293 C C . PRO A 1 169 ? -10.617 2.705 -3.9 1 97.38 169 PRO A C 1
ATOM 1295 O O . PRO A 1 169 ? -10.367 3.803 -4.402 1 97.38 169 PRO A O 1
ATOM 1298 N N . ASN A 1 170 ? -11.797 2.523 -3.275 1 96.5 170 ASN A N 1
ATOM 1299 C CA . ASN A 1 170 ? -12.836 3.543 -3.184 1 96.5 170 ASN A CA 1
ATOM 1300 C C . ASN A 1 170 ? -12.711 4.363 -1.905 1 96.5 170 ASN A C 1
ATOM 1302 O O . ASN A 1 170 ? -13.641 5.066 -1.517 1 96.5 170 ASN A O 1
ATOM 1306 N N . PHE A 1 171 ? -11.586 4.238 -1.191 1 98.44 171 PHE A N 1
ATOM 1307 C CA . PHE A 1 171 ? -11.398 4.867 0.111 1 98.44 171 PHE A CA 1
ATOM 1308 C C . PHE A 1 171 ? -11.812 6.332 0.07 1 98.44 171 PHE A C 1
ATOM 1310 O O . PHE A 1 171 ? -12.664 6.762 0.844 1 98.44 171 PHE A O 1
ATOM 1317 N N . LEU A 1 172 ? -11.242 7.105 -0.881 1 98.31 172 LEU A N 1
ATOM 1318 C CA . LEU A 1 172 ? -11.508 8.539 -0.914 1 98.31 172 LEU A CA 1
ATOM 1319 C C . LEU A 1 172 ? -12.906 8.82 -1.438 1 98.31 172 LEU A C 1
ATOM 1321 O O . LEU A 1 172 ? -13.477 9.875 -1.152 1 98.31 172 LEU A O 1
ATOM 1325 N N . HIS A 1 173 ? -13.516 7.863 -2.199 1 97.31 173 HIS A N 1
ATOM 1326 C CA . HIS A 1 173 ? -14.906 7.98 -2.613 1 97.31 173 HIS A CA 1
ATOM 1327 C C . HIS A 1 173 ? -15.844 7.895 -1.417 1 97.31 173 HIS A C 1
ATOM 1329 O O . HIS A 1 173 ? -16.922 8.5 -1.42 1 97.31 173 HIS A O 1
ATOM 1335 N N . LEU A 1 174 ? -15.406 7.195 -0.441 1 97.75 174 LEU A N 1
ATOM 1336 C CA . LEU A 1 174 ? -16.234 6.926 0.721 1 97.75 174 LEU A CA 1
ATOM 1337 C C . LEU A 1 174 ? -16.125 8.047 1.749 1 97.75 174 LEU A C 1
ATOM 1339 O O . LEU A 1 174 ? -16.844 8.055 2.748 1 97.75 174 LEU A O 1
ATOM 1343 N N . THR A 1 175 ? -15.227 9.039 1.538 1 98.31 175 THR A N 1
ATOM 1344 C CA . THR A 1 175 ? -15.086 10.18 2.441 1 98.31 175 THR A CA 1
ATOM 1345 C C . THR A 1 175 ? -16.031 11.305 2.033 1 98.31 175 THR A C 1
ATOM 1347 O O . THR A 1 175 ? -16.562 11.305 0.923 1 98.31 175 THR A O 1
ATOM 1350 N N . LYS A 1 176 ? -16.297 12.211 2.936 1 98.06 176 LYS A N 1
ATOM 1351 C CA . LYS A 1 176 ? -16.953 13.461 2.568 1 98.06 176 LYS A CA 1
ATOM 1352 C C . LYS A 1 176 ? -16.031 14.344 1.738 1 98.06 176 LYS A C 1
ATOM 1354 O O . LYS A 1 176 ? -16.422 14.852 0.685 1 98.06 176 LYS A O 1
ATOM 1359 N N . GLN A 1 177 ? -14.836 14.539 2.227 1 98 177 GLN A N 1
ATOM 1360 C CA . GLN A 1 177 ? -13.805 15.305 1.534 1 98 177 GLN A CA 1
ATOM 1361 C C . GLN A 1 177 ? -12.422 15.008 2.1 1 98 177 GLN A C 1
ATOM 1363 O O . GLN A 1 177 ? -12.297 14.438 3.186 1 98 177 GLN A O 1
ATOM 1368 N N . HIS A 1 178 ? -11.484 15.273 1.312 1 98.81 178 HIS A N 1
ATOM 1369 C CA . HIS A 1 178 ? -10.078 15.141 1.664 1 98.81 178 HIS A CA 1
ATOM 1370 C C . HIS A 1 178 ? -9.359 16.484 1.582 1 98.81 178 HIS A C 1
ATOM 1372 O O . HIS A 1 178 ? -9.398 17.156 0.544 1 98.81 178 HIS A O 1
ATOM 1378 N N . ILE A 1 179 ? -8.789 16.922 2.709 1 98.94 179 ILE A N 1
ATOM 1379 C CA . ILE A 1 179 ? -8.031 18.172 2.814 1 98.94 179 ILE A CA 1
ATOM 1380 C C . ILE A 1 179 ? -6.574 17.859 3.164 1 98.94 179 ILE A C 1
ATOM 1382 O O . ILE A 1 179 ? -6.305 17.062 4.07 1 98.94 179 ILE A O 1
ATOM 1386 N N . MET A 1 180 ? -5.656 18.453 2.439 1 98.94 180 MET A N 1
ATOM 1387 C CA . MET A 1 180 ? -4.273 18.094 2.736 1 98.94 180 MET A CA 1
ATOM 1388 C C . MET A 1 180 ? -3.359 19.297 2.639 1 98.94 180 MET A C 1
ATOM 1390 O O . MET A 1 180 ? -3.65 20.25 1.902 1 98.94 180 MET A O 1
ATOM 1394 N N . MET A 1 181 ? -2.312 19.281 3.434 1 98.88 181 MET A N 1
ATOM 1395 C CA . MET A 1 181 ? -1.13 20.125 3.238 1 98.88 181 MET A CA 1
ATOM 1396 C C . MET A 1 181 ? -0.146 19.453 2.281 1 98.88 181 MET A C 1
ATOM 1398 O O . MET A 1 181 ? 0.302 18.328 2.527 1 98.88 181 MET A O 1
ATOM 1402 N N . GLY A 1 182 ? 0.063 20.109 1.155 1 98.56 182 GLY A N 1
ATOM 1403 C CA . GLY A 1 182 ? 0.99 19.484 0.225 1 98.56 182 GLY A CA 1
ATOM 1404 C C . GLY A 1 182 ? 1.097 20.219 -1.096 1 98.56 182 GLY A C 1
ATOM 1405 O O . GLY A 1 182 ? 0.354 21.172 -1.344 1 98.56 182 GLY A O 1
ATOM 1406 N N . ALA A 1 183 ? 2.061 19.875 -1.815 1 98.44 183 ALA A N 1
ATOM 1407 C CA . ALA A 1 183 ? 2.324 20.328 -3.178 1 98.44 183 ALA A CA 1
ATOM 1408 C C . ALA A 1 183 ? 2.957 21.719 -3.178 1 98.44 183 ALA A C 1
ATOM 1410 O O . ALA A 1 183 ? 2.879 22.438 -2.184 1 98.44 183 ALA A O 1
ATOM 1411 N N . ASN A 1 184 ? 3.719 22 -4.121 1 98.62 184 ASN A N 1
ATOM 1412 C CA . ASN A 1 184 ? 4.188 23.281 -4.605 1 98.62 184 ASN A CA 1
ATOM 1413 C C . ASN A 1 184 ? 3.768 23.531 -6.055 1 98.62 184 ASN A C 1
ATOM 1415 O O . ASN A 1 184 ? 4.129 22.75 -6.945 1 98.62 184 ASN A O 1
ATOM 1419 N N . ILE A 1 185 ? 3.004 24.516 -6.289 1 97.56 185 ILE A N 1
ATOM 1420 C CA . ILE A 1 185 ? 2.436 24.703 -7.621 1 97.56 185 ILE A CA 1
ATOM 1421 C C . ILE A 1 185 ? 3.504 25.25 -8.57 1 97.56 185 ILE A C 1
ATOM 1423 O O . ILE A 1 185 ? 3.346 25.188 -9.789 1 97.56 185 ILE A O 1
ATOM 1427 N N . LYS A 1 186 ? 4.594 25.734 -8.016 1 96.12 186 LYS A N 1
ATOM 1428 C CA . LYS A 1 186 ? 5.719 26.141 -8.852 1 96.12 186 LYS A CA 1
ATOM 1429 C C . LYS A 1 186 ? 6.371 24.938 -9.516 1 96.12 186 LYS A C 1
ATOM 1431 O O . LYS A 1 186 ? 6.695 23.953 -8.844 1 96.12 186 LYS A O 1
ATOM 1436 N N . ARG A 1 187 ? 6.617 25.047 -10.797 1 92.5 187 ARG A N 1
ATOM 1437 C CA . ARG A 1 187 ? 7.129 23.938 -11.594 1 92.5 187 ARG A CA 1
ATOM 1438 C C . ARG A 1 187 ? 8.477 23.469 -11.07 1 92.5 187 ARG A C 1
ATOM 1440 O O . ARG A 1 187 ? 9.328 24.281 -10.711 1 92.5 187 ARG A O 1
ATOM 1447 N N . ASN A 1 188 ? 8.648 22.156 -10.953 1 96.31 188 ASN A N 1
ATOM 1448 C CA . ASN A 1 188 ? 9.898 21.453 -10.664 1 96.31 188 ASN A CA 1
ATOM 1449 C C . ASN A 1 188 ? 10.344 21.688 -9.219 1 96.31 188 ASN A C 1
ATOM 1451 O O . ASN A 1 188 ? 11.516 21.484 -8.891 1 96.31 188 ASN A O 1
ATOM 1455 N N . GLU A 1 189 ? 9.477 22.234 -8.406 1 97.56 189 GLU A N 1
ATOM 1456 C CA . GLU A 1 189 ? 9.758 22.391 -6.988 1 97.56 189 GLU A CA 1
ATOM 1457 C C . GLU A 1 189 ? 8.867 21.484 -6.141 1 97.56 189 GLU A C 1
ATOM 1459 O O . GLU A 1 189 ? 7.637 21.562 -6.223 1 97.56 189 GLU A O 1
ATOM 1464 N N . ALA A 1 190 ? 9.523 20.688 -5.355 1 97.94 190 ALA A N 1
ATOM 1465 C CA . ALA A 1 190 ? 8.781 19.734 -4.531 1 97.94 190 ALA A CA 1
ATOM 1466 C C . ALA A 1 190 ? 8.523 20.297 -3.139 1 97.94 190 ALA A C 1
ATOM 1468 O O . ALA A 1 190 ? 9.398 20.953 -2.553 1 97.94 190 ALA A O 1
ATOM 1469 N N . GLU A 1 191 ? 7.332 20.188 -2.646 1 98.44 191 GLU A N 1
ATOM 1470 C CA . GLU A 1 191 ? 6.965 20.469 -1.263 1 98.44 191 GLU A CA 1
ATOM 1471 C C . GLU A 1 191 ? 7.352 19.312 -0.344 1 98.44 191 GLU A C 1
ATOM 1473 O O . GLU A 1 191 ? 7.52 18.172 -0.799 1 98.44 191 GLU A O 1
ATOM 1478 N N . PHE A 1 192 ? 7.586 19.578 0.924 1 97.88 192 PHE A N 1
ATOM 1479 C CA . PHE A 1 192 ? 8.125 18.656 1.916 1 97.88 192 PHE A CA 1
ATOM 1480 C C . PHE A 1 192 ? 7.363 17.328 1.893 1 97.88 192 PHE A C 1
ATOM 1482 O O . PHE A 1 192 ? 7.965 16.266 1.752 1 97.88 192 PHE A O 1
ATOM 1489 N N . ASN A 1 193 ? 6.02 17.281 2.078 1 98.62 193 ASN A N 1
ATOM 1490 C CA . ASN A 1 193 ? 5.23 16.062 2.141 1 98.62 193 ASN A CA 1
ATOM 1491 C C . ASN A 1 193 ? 5.242 15.312 0.809 1 98.62 193 ASN A C 1
ATOM 1493 O O . ASN A 1 193 ? 5.43 14.094 0.775 1 98.62 193 ASN A O 1
ATOM 1497 N N . PHE A 1 194 ? 5.051 16.031 -0.272 1 98.75 194 PHE A N 1
ATOM 1498 C CA . PHE A 1 194 ? 4.973 15.438 -1.602 1 98.75 194 PHE A CA 1
ATOM 1499 C C . PHE A 1 194 ? 6.324 14.867 -2.016 1 98.75 194 PHE A C 1
ATOM 1501 O O . PHE A 1 194 ? 6.383 13.859 -2.723 1 98.75 194 PHE A O 1
ATOM 1508 N N . LYS A 1 195 ? 7.371 15.508 -1.55 1 98.31 195 LYS A N 1
ATOM 1509 C CA . LYS A 1 195 ? 8.719 15.031 -1.854 1 98.31 195 LYS A CA 1
ATOM 1510 C C . LYS A 1 195 ? 8.977 13.664 -1.235 1 98.31 195 LYS A C 1
ATOM 1512 O O . LYS A 1 195 ? 9.734 12.859 -1.78 1 98.31 195 LYS A O 1
ATOM 1517 N N . GLN A 1 196 ? 8.367 13.398 -0.113 1 98.44 196 GLN A N 1
ATOM 1518 C CA . GLN A 1 196 ? 8.656 12.18 0.638 1 98.44 196 GLN A CA 1
ATOM 1519 C C . GLN A 1 196 ? 8.273 10.938 -0.165 1 98.44 196 GLN A C 1
ATOM 1521 O O . GLN A 1 196 ? 9.008 9.953 -0.181 1 98.44 196 GLN A O 1
ATOM 1526 N N . ASP A 1 197 ? 7.141 10.992 -0.844 1 98.75 197 ASP A N 1
ATOM 1527 C CA . ASP A 1 197 ? 6.621 9.781 -1.467 1 98.75 197 ASP A CA 1
ATOM 1528 C C . ASP A 1 197 ? 5.812 10.109 -2.719 1 98.75 197 ASP A C 1
ATOM 1530 O O . ASP A 1 197 ? 4.582 10.07 -2.695 1 98.75 197 ASP A O 1
ATOM 1534 N N . PRO A 1 198 ? 6.441 10.328 -3.838 1 98.69 198 PRO A N 1
ATOM 1535 C CA . PRO A 1 198 ? 5.77 10.727 -5.078 1 98.69 198 PRO A CA 1
ATOM 1536 C C . PRO A 1 198 ? 4.758 9.688 -5.559 1 98.69 198 PRO A C 1
ATOM 1538 O O . PRO A 1 198 ? 3.711 10.039 -6.102 1 98.69 198 PRO A O 1
ATOM 1541 N N . GLU A 1 199 ? 5.047 8.398 -5.402 1 98.75 199 GLU A N 1
ATOM 1542 C CA . GLU A 1 199 ? 4.109 7.359 -5.801 1 98.75 199 GLU A CA 1
ATOM 1543 C C . GLU A 1 199 ? 2.803 7.461 -5.016 1 98.75 199 GLU A C 1
ATOM 1545 O O . GLU A 1 199 ? 1.719 7.309 -5.578 1 98.75 199 GLU A O 1
ATOM 1550 N N . SER A 1 200 ? 2.922 7.723 -3.715 1 98.88 200 SER A N 1
ATOM 1551 C CA . SER A 1 200 ? 1.723 7.902 -2.902 1 98.88 200 SER A CA 1
ATOM 1552 C C . SER A 1 200 ? 0.927 9.125 -3.354 1 98.88 200 SER A C 1
ATOM 1554 O O . SER A 1 200 ? -0.306 9.102 -3.346 1 98.88 200 SER A O 1
ATOM 1556 N N . ASP A 1 201 ? 1.651 10.219 -3.746 1 98.81 201 ASP A N 1
ATOM 1557 C CA . ASP A 1 201 ? 0.967 11.383 -4.293 1 98.81 201 ASP A CA 1
ATOM 1558 C C . ASP A 1 201 ? 0.143 11.008 -5.523 1 98.81 201 ASP A C 1
ATOM 1560 O O . ASP A 1 201 ? -1.013 11.414 -5.652 1 98.81 201 ASP A O 1
ATOM 1564 N N . TRP A 1 202 ? 0.753 10.234 -6.406 1 98.25 202 TRP A N 1
ATOM 1565 C CA . TRP A 1 202 ? 0.092 9.781 -7.625 1 98.25 202 TRP A CA 1
ATOM 1566 C C . TRP A 1 202 ? -1.149 8.953 -7.301 1 98.25 202 TRP A C 1
ATOM 1568 O O . TRP A 1 202 ? -2.223 9.188 -7.863 1 98.25 202 TRP A O 1
ATOM 1578 N N . ILE A 1 203 ? -1.015 8.016 -6.406 1 98.56 203 ILE A N 1
ATOM 1579 C CA . ILE A 1 203 ? -2.104 7.121 -6.027 1 98.56 203 ILE A CA 1
ATOM 1580 C C . ILE A 1 203 ? -3.268 7.934 -5.465 1 98.56 203 ILE A C 1
ATOM 1582 O O . ILE A 1 203 ? -4.418 7.75 -5.875 1 98.56 203 ILE A O 1
ATOM 1586 N N . VAL A 1 204 ? -2.998 8.875 -4.559 1 98.75 204 VAL A N 1
ATOM 1587 C CA . VAL A 1 204 ? -4.027 9.617 -3.844 1 98.75 204 VAL A CA 1
ATOM 1588 C C . VAL A 1 204 ? -4.75 10.562 -4.809 1 98.75 204 VAL A C 1
ATOM 1590 O O . VAL A 1 204 ? -5.977 10.672 -4.777 1 98.75 204 VAL A O 1
ATOM 1593 N N . LEU A 1 205 ? -4.023 11.195 -5.688 1 97.75 205 LEU A N 1
ATOM 1594 C CA . LEU A 1 205 ? -4.605 12.227 -6.539 1 97.75 205 LEU A CA 1
ATOM 1595 C C . LEU A 1 205 ? -5.328 11.609 -7.73 1 97.75 205 LEU A C 1
ATOM 1597 O O . LEU A 1 205 ? -6.125 12.273 -8.398 1 97.75 205 LEU A O 1
ATOM 1601 N N . ASN A 1 206 ? -5.156 10.258 -7.93 1 93.12 206 ASN A N 1
ATOM 1602 C CA . ASN A 1 206 ? -5.719 9.688 -9.148 1 93.12 206 ASN A CA 1
ATOM 1603 C C . ASN A 1 206 ? -6.711 8.57 -8.836 1 93.12 206 ASN A C 1
ATOM 1605 O O . ASN A 1 206 ? -7.199 7.898 -9.75 1 93.12 206 ASN A O 1
ATOM 1609 N N . ASN A 1 207 ? -7.02 8.328 -7.625 1 87.31 207 ASN A N 1
ATOM 1610 C CA . ASN A 1 207 ? -7.957 7.27 -7.27 1 87.31 207 ASN A CA 1
ATOM 1611 C C . ASN A 1 207 ? -9.258 7.836 -6.695 1 87.31 207 ASN A C 1
ATOM 1613 O O . ASN A 1 207 ? -9.812 7.277 -5.75 1 87.31 207 ASN A O 1
ATOM 1617 N N . THR A 1 208 ? -9.68 8.938 -7.129 1 84.56 208 THR A N 1
ATOM 1618 C CA . THR A 1 208 ? -10.953 9.523 -6.734 1 84.56 208 THR A CA 1
ATOM 1619 C C . THR A 1 208 ? -11.492 10.438 -7.828 1 84.56 208 THR A C 1
ATOM 1621 O O . THR A 1 208 ? -10.727 10.961 -8.641 1 84.56 208 THR A O 1
ATOM 1624 N N . ASN A 1 209 ? -12.789 10.492 -7.82 1 84.56 209 ASN A N 1
ATOM 1625 C CA . ASN A 1 209 ? -13.414 11.445 -8.727 1 84.56 209 ASN A CA 1
ATOM 1626 C C . ASN A 1 209 ? -13.742 12.758 -8.023 1 84.56 209 ASN A C 1
ATOM 1628 O O . ASN A 1 209 ? -14.359 13.648 -8.609 1 84.56 209 ASN A O 1
ATOM 1632 N N . LYS A 1 210 ? -13.391 12.875 -6.758 1 92.88 210 LYS A N 1
ATOM 1633 C CA . LYS A 1 210 ? -13.547 14.102 -5.988 1 92.88 210 LYS A CA 1
ATOM 1634 C C . LYS A 1 210 ? -12.211 14.828 -5.832 1 92.88 210 LYS A C 1
ATOM 1636 O O . LYS A 1 210 ? -11.211 14.219 -5.457 1 92.88 210 LYS A O 1
ATOM 1641 N N . PRO A 1 211 ? -12.25 16.125 -6.121 1 96.56 211 PRO A N 1
ATOM 1642 C CA . PRO A 1 211 ? -10.992 16.859 -5.918 1 96.56 211 PRO A CA 1
ATOM 1643 C C . PRO A 1 211 ? -10.609 16.969 -4.445 1 96.56 211 PRO A C 1
ATOM 1645 O O . PRO A 1 211 ? -11.477 17.156 -3.588 1 96.56 211 PRO A O 1
ATOM 1648 N N . SER A 1 212 ? -9.375 16.75 -4.16 1 98.25 212 SER A N 1
ATOM 1649 C CA . SER A 1 212 ? -8.859 17.078 -2.832 1 98.25 212 SER A CA 1
ATOM 1650 C C . SER A 1 212 ? -8.672 18.578 -2.66 1 98.25 212 SER A C 1
ATOM 1652 O O . SER A 1 212 ? -8.297 19.281 -3.605 1 98.25 212 SER A O 1
ATOM 1654 N N . ILE A 1 213 ? -8.969 19.094 -1.5 1 98.75 213 ILE A N 1
ATOM 1655 C CA . ILE A 1 213 ? -8.617 20.469 -1.147 1 98.75 213 ILE A CA 1
ATOM 1656 C C . ILE A 1 213 ? -7.168 20.531 -0.677 1 98.75 213 ILE A C 1
ATOM 1658 O O . ILE A 1 213 ? -6.785 19.828 0.267 1 98.75 213 ILE A O 1
ATOM 1662 N N . ILE A 1 214 ? -6.391 21.359 -1.337 1 98.94 214 ILE A N 1
ATOM 1663 C CA . ILE A 1 214 ? -4.953 21.344 -1.077 1 98.94 214 ILE A CA 1
ATOM 1664 C C . ILE A 1 214 ? -4.477 22.734 -0.674 1 98.94 214 ILE A C 1
ATOM 1666 O O . ILE A 1 214 ? -4.723 23.703 -1.386 1 98.94 214 ILE A O 1
ATOM 1670 N N . LEU A 1 215 ? -3.883 22.859 0.495 1 98.94 215 LEU A N 1
ATOM 1671 C CA . LEU A 1 215 ? -3.074 24.016 0.829 1 98.94 215 LEU A CA 1
ATOM 1672 C C . LEU A 1 215 ? -1.638 23.844 0.349 1 98.94 215 LEU A C 1
ATOM 1674 O O . LEU A 1 215 ? -0.865 23.094 0.953 1 98.94 215 LEU A O 1
ATOM 1678 N N . PRO A 1 216 ? -1.284 24.531 -0.731 1 98.88 216 PRO A N 1
ATOM 1679 C CA . PRO A 1 216 ? 0.093 24.391 -1.213 1 98.88 216 PRO A CA 1
ATOM 1680 C C . PRO A 1 216 ? 1.081 25.25 -0.428 1 98.88 216 PRO A C 1
ATOM 1682 O O . PRO A 1 216 ? 0.689 26.25 0.178 1 98.88 216 PRO A O 1
ATOM 1685 N N . ILE A 1 217 ? 2.303 24.875 -0.466 1 98.56 217 ILE A N 1
ATOM 1686 C CA . ILE A 1 217 ? 3.332 25.562 0.294 1 98.56 217 ILE A CA 1
ATOM 1687 C C . ILE A 1 217 ? 3.486 26.984 -0.236 1 98.56 217 ILE A C 1
ATOM 1689 O O . ILE A 1 217 ? 3.879 27.891 0.503 1 98.56 217 ILE A O 1
ATOM 1693 N N . ASP A 1 218 ? 3.139 27.234 -1.479 1 97.75 218 ASP A N 1
ATOM 1694 C CA . ASP A 1 218 ? 3.16 28.562 -2.078 1 97.75 218 ASP A CA 1
ATOM 1695 C C . ASP A 1 218 ? 2.271 29.531 -1.302 1 97.75 218 ASP A C 1
ATOM 1697 O O . ASP A 1 218 ? 2.68 30.656 -1.002 1 97.75 218 ASP A O 1
ATOM 1701 N N . THR A 1 219 ? 1.143 29.062 -1.032 1 98.5 219 THR A N 1
ATOM 1702 C CA . THR A 1 219 ? 0.18 29.875 -0.3 1 98.5 219 THR A CA 1
ATOM 1703 C C . THR A 1 219 ? 0.674 30.156 1.116 1 98.5 219 THR A C 1
ATOM 1705 O O . THR A 1 219 ? 0.532 31.266 1.622 1 98.5 219 THR A O 1
ATOM 1708 N N . VAL A 1 220 ? 1.255 29.203 1.776 1 98.19 220 VAL A N 1
ATOM 1709 C CA . VAL A 1 220 ? 1.809 29.359 3.117 1 98.19 220 VAL A CA 1
ATOM 1710 C C . VAL A 1 220 ? 2.889 30.438 3.102 1 98.19 220 VAL A C 1
ATOM 1712 O O . VAL A 1 220 ? 2.875 31.344 3.93 1 98.19 220 VAL A O 1
ATOM 1715 N N . HIS A 1 221 ? 3.779 30.359 2.123 1 96.38 221 HIS A N 1
ATOM 1716 C CA . HIS A 1 221 ? 4.891 31.297 2.025 1 96.38 221 HIS A CA 1
ATOM 1717 C C . HIS A 1 221 ? 4.398 32.719 1.741 1 96.38 221 HIS A C 1
ATOM 1719 O O . HIS A 1 221 ? 4.949 33.688 2.264 1 96.38 221 HIS A O 1
ATOM 1725 N N . SER A 1 222 ? 3.369 32.812 0.917 1 96.19 222 SER A N 1
ATOM 1726 C CA . SER A 1 222 ? 2.855 34.125 0.537 1 96.19 222 SER A CA 1
ATOM 1727 C C . SER A 1 222 ? 2.051 34.75 1.669 1 96.19 222 SER A C 1
ATOM 1729 O O . SER A 1 222 ? 1.746 35.938 1.631 1 96.19 222 SER A O 1
ATOM 1731 N N . HIS A 1 223 ? 1.762 33.938 2.686 1 96.94 223 HIS A N 1
ATOM 1732 C CA . HIS A 1 223 ? 0.995 34.406 3.824 1 96.94 223 HIS A CA 1
ATOM 1733 C C . HIS A 1 223 ? 1.768 34.25 5.129 1 96.94 223 HIS A C 1
ATOM 1735 O O . HIS A 1 223 ? 1.184 33.906 6.16 1 96.94 223 HIS A O 1
ATOM 1741 N N . ALA A 1 224 ? 2.988 34.438 5.07 1 96.12 224 ALA A N 1
ATOM 1742 C CA . ALA A 1 224 ? 3.848 34.281 6.242 1 96.12 224 ALA A CA 1
ATOM 1743 C C . ALA A 1 224 ? 3.453 35.25 7.34 1 96.12 224 ALA A C 1
ATOM 1745 O O . ALA A 1 224 ? 2.941 36.344 7.059 1 96.12 224 ALA A O 1
ATOM 1746 N N . PHE A 1 225 ? 3.639 34.844 8.57 1 97.19 225 PHE A N 1
ATOM 1747 C CA . PHE A 1 225 ? 3.408 35.719 9.719 1 97.19 225 PHE A CA 1
ATOM 1748 C C . PHE A 1 225 ? 4.723 36.25 10.258 1 97.19 225 PHE A C 1
ATOM 1750 O O . PHE A 1 225 ? 5.711 35.531 10.352 1 97.19 225 PHE A O 1
ATOM 1757 N N . SER A 1 226 ? 4.68 37.469 10.648 1 95.12 226 SER A N 1
ATOM 1758 C CA . SER A 1 226 ? 5.879 38.094 11.203 1 95.12 226 SER A CA 1
ATOM 1759 C C . SER A 1 226 ? 6.152 37.625 12.625 1 95.12 226 SER A C 1
ATOM 1761 O O . SER A 1 226 ? 5.273 37.062 13.266 1 95.12 226 SER A O 1
ATOM 1763 N N . LYS A 1 227 ? 7.348 37.906 12.992 1 92 227 LYS A N 1
ATOM 1764 C CA . LYS A 1 227 ? 7.73 37.625 14.375 1 92 227 LYS A CA 1
ATOM 1765 C C . LYS A 1 227 ? 6.809 38.312 15.367 1 92 227 LYS A C 1
ATOM 1767 O O . LYS A 1 227 ? 6.445 37.75 16.391 1 92 227 LYS A O 1
ATOM 1772 N N . ASP A 1 228 ? 6.48 39.5 15.031 1 94.12 228 ASP A N 1
ATOM 1773 C CA . ASP A 1 228 ? 5.613 40.281 15.906 1 94.12 228 ASP A CA 1
ATOM 1774 C C . ASP A 1 228 ? 4.211 39.688 15.969 1 94.12 228 ASP A C 1
ATOM 1776 O O . ASP A 1 228 ? 3.596 39.625 17.031 1 94.12 228 ASP A O 1
ATOM 1780 N N . GLU A 1 229 ? 3.709 39.281 14.836 1 94.69 229 GLU A N 1
ATOM 1781 C CA . GLU A 1 229 ? 2.412 38.594 14.812 1 94.69 229 GLU A CA 1
ATOM 1782 C C . GLU A 1 229 ? 2.434 37.344 15.664 1 94.69 229 GLU A C 1
ATOM 1784 O O . GLU A 1 229 ? 1.508 37.094 16.438 1 94.69 229 GLU A O 1
ATOM 1789 N N . TYR A 1 230 ? 3.494 36.594 15.492 1 94.81 230 TYR A N 1
ATOM 1790 C CA . TYR A 1 230 ? 3.664 35.375 16.25 1 94.81 230 TYR A CA 1
ATOM 1791 C C . TYR A 1 230 ? 3.682 35.625 17.75 1 94.81 230 TYR A C 1
ATOM 1793 O O . TYR A 1 230 ? 2.939 35 18.5 1 94.81 230 TYR A O 1
ATOM 1801 N N . ARG A 1 231 ? 4.457 36.562 18.156 1 93.5 231 ARG A N 1
ATOM 1802 C CA . ARG A 1 231 ? 4.617 36.906 19.578 1 93.5 231 ARG A CA 1
ATOM 1803 C C . ARG A 1 231 ? 3.307 37.375 20.172 1 93.5 231 ARG A C 1
ATOM 1805 O O . ARG A 1 231 ? 2.938 37 21.281 1 93.5 231 ARG A O 1
ATOM 1812 N N . SER A 1 232 ? 2.672 38.25 19.453 1 94.44 232 SER A N 1
ATOM 1813 C CA . SER A 1 232 ? 1.406 38.812 19.938 1 94.44 232 SER A CA 1
ATOM 1814 C C . SER A 1 232 ? 0.363 37.719 20.125 1 94.44 232 SER A C 1
ATOM 1816 O O . SER A 1 232 ? -0.355 37.688 21.125 1 94.44 232 SER A O 1
ATOM 1818 N N . LEU A 1 233 ? 0.32 36.844 19.188 1 94.75 233 LEU A N 1
ATOM 1819 C CA . LEU A 1 233 ? -0.64 35.75 19.25 1 94.75 233 LEU A CA 1
ATOM 1820 C C . LEU A 1 233 ? -0.344 34.812 20.422 1 94.75 233 LEU A C 1
ATOM 1822 O O . LEU A 1 233 ? -1.25 34.469 21.188 1 94.75 233 LEU A O 1
ATOM 1826 N N . TYR A 1 234 ? 0.89 34.469 20.578 1 94.12 234 TYR A N 1
ATOM 1827 C CA . TYR A 1 234 ? 1.273 33.5 21.594 1 94.12 234 TYR A CA 1
ATOM 1828 C C . TYR A 1 234 ? 1.168 34.094 22.984 1 94.12 234 TYR A C 1
ATOM 1830 O O . TYR A 1 234 ? 0.916 33.375 23.953 1 94.12 234 TYR A O 1
ATOM 1838 N N . LYS A 1 235 ? 1.304 35.375 23.109 1 94.19 235 LYS A N 1
ATOM 1839 C CA . LYS A 1 235 ? 1.141 36.062 24.391 1 94.19 235 LYS A CA 1
ATOM 1840 C C . LYS A 1 235 ? -0.309 36 24.859 1 94.19 235 LYS A C 1
ATOM 1842 O O . LYS A 1 235 ? -0.578 36.062 26.062 1 94.19 235 LYS A O 1
ATOM 1847 N N . SER A 1 236 ? -1.19 35.875 23.953 1 94.62 236 SER A N 1
ATOM 1848 C CA . SER A 1 236 ? -2.615 35.906 24.266 1 94.62 236 SER A CA 1
ATOM 1849 C C . SER A 1 236 ? -3.156 34.5 24.5 1 94.62 236 SER A C 1
ATOM 1851 O O . SER A 1 236 ? -4.312 34.344 24.906 1 94.62 236 SER A O 1
ATOM 1853 N N . MET A 1 237 ? -2.33 33.5 24.344 1 95.19 237 MET A N 1
ATOM 1854 C CA . MET A 1 237 ? -2.732 32.125 24.5 1 95.19 237 MET A CA 1
ATOM 1855 C C . MET A 1 237 ? -2.627 31.688 25.969 1 95.19 237 MET A C 1
ATOM 1857 O O . MET A 1 237 ? -2.014 32.375 26.781 1 95.19 237 MET A O 1
ATOM 1861 N N . ASP A 1 238 ? -3.373 30.547 26.25 1 94.5 238 ASP A N 1
ATOM 1862 C CA . ASP A 1 238 ? -3.086 29.875 27.516 1 94.5 238 ASP A CA 1
ATOM 1863 C C . ASP A 1 238 ? -1.59 29.625 27.688 1 94.5 238 ASP A C 1
ATOM 1865 O O . ASP A 1 238 ? -0.948 29.078 26.766 1 94.5 238 ASP A O 1
ATOM 1869 N N . ASN A 1 239 ? -1.064 29.953 28.812 1 94 239 ASN A N 1
ATOM 1870 C CA . ASN A 1 239 ? 0.38 29.953 29.016 1 94 239 ASN A CA 1
ATOM 1871 C C . ASN A 1 239 ? 0.965 28.547 28.828 1 94 239 ASN A C 1
ATOM 1873 O O . ASN A 1 239 ? 2.031 28.391 28.234 1 94 239 ASN A O 1
ATOM 1877 N N . SER A 1 240 ? 0.316 27.594 29.375 1 93.62 240 SER A N 1
ATOM 1878 C CA . SER A 1 240 ? 0.827 26.234 29.281 1 93.62 240 SER A CA 1
ATOM 1879 C C . SER A 1 240 ? 0.838 25.734 27.828 1 93.62 240 SER A C 1
ATOM 1881 O O . SER A 1 240 ? 1.798 25.094 27.391 1 93.62 240 SER A O 1
ATOM 1883 N N . ILE A 1 241 ? -0.215 26.047 27.125 1 95.62 241 ILE A N 1
ATOM 1884 C CA . ILE A 1 241 ? -0.323 25.641 25.719 1 95.62 241 ILE A CA 1
ATOM 1885 C C . ILE A 1 241 ? 0.697 26.406 24.891 1 95.62 241 ILE A C 1
ATOM 1887 O O . ILE A 1 241 ? 1.407 25.828 24.062 1 95.62 241 ILE A O 1
ATOM 1891 N N . ALA A 1 242 ? 0.783 27.703 25.141 1 96.75 242 ALA A N 1
ATOM 1892 C CA . ALA A 1 242 ? 1.718 28.547 24.422 1 96.75 242 ALA A CA 1
ATOM 1893 C C . ALA A 1 242 ? 3.154 28.078 24.609 1 96.75 242 ALA A C 1
ATOM 1895 O O . ALA A 1 242 ? 3.926 28.016 23.641 1 96.75 242 ALA A O 1
ATOM 1896 N N . SER A 1 243 ? 3.492 27.812 25.859 1 96.31 243 SER A N 1
ATOM 1897 C CA . SER A 1 243 ? 4.844 27.344 26.156 1 96.31 243 SER A CA 1
ATOM 1898 C C . SER A 1 243 ? 5.152 26.031 25.453 1 96.31 243 SER A C 1
ATOM 1900 O O . SER A 1 243 ? 6.238 25.859 24.891 1 96.31 243 SER A O 1
ATOM 1902 N N . PHE A 1 244 ? 4.273 25.125 25.469 1 97.38 244 PHE A N 1
ATOM 1903 C CA . PHE A 1 244 ? 4.43 23.844 24.812 1 97.38 244 PHE A CA 1
ATOM 1904 C C . PHE A 1 244 ? 4.613 24.016 23.312 1 97.38 244 PHE A C 1
ATOM 1906 O O . PHE A 1 244 ? 5.551 23.453 22.734 1 97.38 244 PHE A O 1
ATOM 1913 N N . LEU A 1 245 ? 3.721 24.781 22.703 1 97.75 245 LEU A N 1
ATOM 1914 C CA . LEU A 1 245 ? 3.768 24.984 21.266 1 97.75 245 LEU A CA 1
ATOM 1915 C C . LEU A 1 245 ? 5.047 25.719 20.859 1 97.75 245 LEU A C 1
ATOM 1917 O O . LEU A 1 245 ? 5.637 25.406 19.812 1 97.75 245 LEU A O 1
ATOM 1921 N N . TYR A 1 246 ? 5.469 26.641 21.672 1 96.56 246 TYR A N 1
ATOM 1922 C CA . TYR A 1 246 ? 6.711 27.344 21.391 1 96.56 246 TYR A CA 1
ATOM 1923 C C . TYR A 1 246 ? 7.902 26.406 21.438 1 96.56 246 TYR A C 1
ATOM 1925 O O . TYR A 1 246 ? 8.766 26.438 20.547 1 96.56 246 TYR A O 1
ATOM 1933 N N . GLN A 1 247 ? 7.953 25.578 22.438 1 97.06 247 GLN A N 1
ATOM 1934 C CA . GLN A 1 247 ? 9.062 24.641 22.562 1 97.06 247 GLN A CA 1
ATOM 1935 C C . GLN A 1 247 ? 9.133 23.703 21.359 1 97.06 247 GLN A C 1
ATOM 1937 O O . GLN A 1 247 ? 10.219 23.391 20.859 1 97.06 247 GLN A O 1
ATOM 1942 N N . ALA A 1 248 ? 8.008 23.281 20.891 1 96.81 248 ALA A N 1
ATOM 1943 C CA . ALA A 1 248 ? 7.938 22.359 19.766 1 96.81 248 ALA A CA 1
ATOM 1944 C C . ALA A 1 248 ? 8.398 23.031 18.469 1 96.81 248 ALA A C 1
ATOM 1946 O O . ALA A 1 248 ? 8.969 22.391 17.594 1 96.81 248 ALA A O 1
ATOM 1947 N N . GLU A 1 249 ? 8.18 24.344 18.359 1 94.94 249 GLU A N 1
ATOM 1948 C CA . GLU A 1 249 ? 8.359 25.047 17.094 1 94.94 249 GLU A CA 1
ATOM 1949 C C . GLU A 1 249 ? 9.648 25.875 17.109 1 94.94 249 GLU A C 1
ATOM 1951 O O . GLU A 1 249 ? 10.094 26.344 16.062 1 94.94 249 GLU A O 1
ATOM 1956 N N . ARG A 1 250 ? 10.297 26.031 18.156 1 93.94 250 ARG A N 1
ATOM 1957 C CA . ARG A 1 250 ? 11.344 27.016 18.391 1 93.94 250 ARG A CA 1
ATOM 1958 C C . ARG A 1 250 ? 12.492 26.828 17.406 1 93.94 250 ARG A C 1
ATOM 1960 O O . ARG A 1 250 ? 13.055 27.812 16.891 1 93.94 250 ARG A O 1
ATOM 1967 N N . LYS A 1 251 ? 12.883 25.609 17.109 1 94.81 251 LYS A N 1
ATOM 1968 C CA . LYS A 1 251 ? 14.008 25.375 16.203 1 94.81 251 LYS A CA 1
ATOM 1969 C C . LYS A 1 251 ? 13.664 25.797 14.773 1 94.81 251 LYS A C 1
ATOM 1971 O O . LYS A 1 251 ? 14.523 26.312 14.055 1 94.81 251 LYS A O 1
ATOM 1976 N N . ALA A 1 252 ? 12.453 25.516 14.383 1 93.81 252 ALA A N 1
ATOM 1977 C CA . ALA A 1 252 ? 12.008 25.953 13.062 1 93.81 252 ALA A CA 1
ATOM 1978 C C . ALA A 1 252 ? 11.969 27.469 12.977 1 93.81 252 ALA A C 1
ATOM 1980 O O . ALA A 1 252 ? 12.336 28.062 11.953 1 93.81 252 ALA A O 1
ATOM 1981 N N . LEU A 1 253 ? 11.477 28.156 14.023 1 93.06 253 LEU A N 1
ATOM 1982 C CA . LEU A 1 253 ? 11.422 29.625 14.062 1 93.06 253 LEU A CA 1
ATOM 1983 C C . LEU A 1 253 ? 12.812 30.219 13.891 1 93.06 253 LEU A C 1
ATOM 1985 O O . LEU A 1 253 ? 12.977 31.219 13.172 1 93.06 253 LEU A O 1
ATOM 1989 N N . GLU A 1 254 ? 13.727 29.609 14.477 1 91.12 254 GLU A N 1
ATOM 1990 C CA . GLU A 1 254 ? 15.102 30.078 14.367 1 91.12 254 GLU A CA 1
ATOM 1991 C C . GLU A 1 254 ? 15.617 29.953 12.938 1 91.12 254 GLU A C 1
ATOM 1993 O O . GLU A 1 254 ? 16.312 30.828 12.438 1 91.12 254 GLU A O 1
ATOM 1998 N N . LYS A 1 255 ? 15.289 28.906 12.273 1 90 255 LYS A N 1
ATOM 1999 C CA . LYS A 1 255 ? 15.734 28.625 10.914 1 90 255 LYS A CA 1
ATOM 2000 C C . LYS A 1 255 ? 15.078 29.562 9.914 1 90 255 LYS A C 1
ATOM 2002 O O . LYS A 1 255 ? 15.641 29.844 8.852 1 90 255 LYS A O 1
ATOM 2007 N N . GLN A 1 256 ? 13.883 30.016 10.203 1 87.12 256 GLN A N 1
ATOM 2008 C CA . GLN A 1 256 ? 13.102 30.828 9.281 1 87.12 256 GLN A CA 1
ATOM 2009 C C . GLN A 1 256 ? 13.289 32.312 9.562 1 87.12 256 GLN A C 1
ATOM 2011 O O . GLN A 1 256 ? 12.438 33.125 9.203 1 87.12 256 GLN A O 1
ATOM 2016 N N . ASN A 1 257 ? 14.336 32.719 10.133 1 82.69 257 ASN A N 1
ATOM 2017 C CA . ASN A 1 257 ? 14.609 34.125 10.508 1 82.69 257 ASN A CA 1
ATOM 2018 C C . ASN A 1 257 ? 13.414 34.75 11.203 1 82.69 257 ASN A C 1
ATOM 2020 O O . ASN A 1 257 ? 12.992 35.844 10.852 1 82.69 257 ASN A O 1
ATOM 2024 N N . ASN A 1 258 ? 12.773 33.938 11.922 1 78.5 258 ASN A N 1
ATOM 2025 C CA . ASN A 1 258 ? 11.711 34.344 12.844 1 78.5 258 ASN A CA 1
ATOM 2026 C C . ASN A 1 258 ? 10.422 34.688 12.102 1 78.5 258 ASN A C 1
ATOM 2028 O O . ASN A 1 258 ? 9.648 35.531 12.539 1 78.5 258 ASN A O 1
ATOM 2032 N N . THR A 1 259 ? 10.344 34.219 10.922 1 92.12 259 THR A N 1
ATOM 2033 C CA . THR A 1 259 ? 9.039 34.156 10.266 1 92.12 259 THR A CA 1
ATOM 2034 C C . THR A 1 259 ? 8.289 32.875 10.641 1 92.12 259 THR A C 1
ATOM 2036 O O . THR A 1 259 ? 8.898 31.828 10.836 1 92.12 259 THR A O 1
ATOM 2039 N N . TRP A 1 260 ? 7.023 33.094 10.898 1 95.94 260 TRP A N 1
ATOM 2040 C CA . TRP A 1 260 ? 6.195 31.969 11.328 1 95.94 260 TRP A CA 1
ATOM 2041 C C . TRP A 1 260 ? 5.359 31.438 10.172 1 95.94 260 TRP A C 1
ATOM 2043 O O . TRP A 1 260 ? 4.574 32.188 9.57 1 95.94 260 TRP A O 1
ATOM 2053 N N . LEU A 1 261 ? 5.539 30.172 9.773 1 96.56 261 LEU A N 1
ATOM 2054 C CA . LEU A 1 261 ? 4.859 29.484 8.68 1 96.56 261 LEU A CA 1
ATOM 2055 C C . LEU A 1 261 ? 4.086 28.281 9.195 1 96.56 261 LEU A C 1
ATOM 2057 O O . LEU A 1 261 ? 4.48 27.125 8.938 1 96.56 261 LEU A O 1
ATOM 2061 N N . PRO A 1 262 ? 2.939 28.453 9.852 1 97.06 262 PRO A N 1
ATOM 2062 C CA . PRO A 1 262 ? 2.188 27.344 10.445 1 97.06 262 PRO A CA 1
ATOM 2063 C C . PRO A 1 262 ? 1.342 26.594 9.422 1 97.06 262 PRO A C 1
ATOM 2065 O O . PRO A 1 262 ? 0.115 26.547 9.547 1 97.06 262 PRO A O 1
ATOM 2068 N N . ALA A 1 263 ? 1.966 25.906 8.516 1 98.38 263 ALA A N 1
ATOM 2069 C CA . ALA A 1 263 ? 1.329 25.25 7.379 1 98.38 263 ALA A CA 1
ATOM 2070 C C . ALA A 1 263 ? 0.228 24.297 7.84 1 98.38 263 ALA A C 1
ATOM 2072 O O . ALA A 1 263 ? -0.911 24.391 7.375 1 98.38 263 ALA A O 1
ATOM 2073 N N . ASP A 1 264 ? 0.52 23.453 8.742 1 98.81 264 ASP A N 1
ATOM 2074 C CA . ASP A 1 264 ? -0.448 22.438 9.18 1 98.81 264 ASP A CA 1
ATOM 2075 C C . ASP A 1 264 ? -1.562 23.078 10.008 1 98.81 264 ASP A C 1
ATOM 2077 O O . ASP A 1 264 ? -2.709 22.641 9.961 1 98.81 264 ASP A O 1
ATOM 2081 N N . GLY A 1 265 ? -1.209 24.141 10.812 1 98.75 265 GLY A N 1
ATOM 2082 C CA . GLY A 1 265 ? -2.244 24.891 11.516 1 98.75 265 GLY A CA 1
ATOM 2083 C C . GLY A 1 265 ? -3.256 25.531 10.578 1 98.75 265 GLY A C 1
ATOM 2084 O O . GLY A 1 265 ? -4.461 25.484 10.844 1 98.75 265 GLY A O 1
ATOM 2085 N N . ILE A 1 266 ? -2.766 26.109 9.492 1 98.88 266 ILE A N 1
ATOM 2086 C CA . ILE A 1 266 ? -3.627 26.734 8.492 1 98.88 266 ILE A CA 1
ATOM 2087 C C . ILE A 1 266 ? -4.512 25.688 7.844 1 98.88 266 ILE A C 1
ATOM 2089 O O . ILE A 1 266 ? -5.715 25.891 7.668 1 98.88 266 ILE A O 1
ATOM 2093 N N . THR A 1 267 ? -3.945 24.516 7.504 1 98.94 267 THR A N 1
ATOM 2094 C CA . THR A 1 267 ? -4.691 23.422 6.902 1 98.94 267 THR A CA 1
ATOM 2095 C C . THR A 1 267 ? -5.836 22.984 7.812 1 98.94 267 THR A C 1
ATOM 2097 O O . THR A 1 267 ? -6.961 22.781 7.352 1 98.94 267 THR A O 1
ATOM 2100 N N . MET A 1 268 ? -5.543 22.828 9.086 1 98.94 268 MET A N 1
ATOM 2101 C CA . MET A 1 268 ? -6.57 22.438 10.047 1 98.94 268 MET A CA 1
ATOM 2102 C C . MET A 1 268 ? -7.648 23.5 10.172 1 98.94 268 MET A C 1
ATOM 2104 O O . MET A 1 268 ? -8.836 23.188 10.258 1 98.94 268 MET A O 1
ATOM 2108 N N . ALA A 1 269 ? -7.219 24.812 10.188 1 98.88 269 ALA A N 1
ATOM 2109 C CA . ALA A 1 269 ? -8.188 25.906 10.25 1 98.88 269 ALA A CA 1
ATOM 2110 C C . ALA A 1 269 ? -9.156 25.844 9.07 1 98.88 269 ALA A C 1
ATOM 2112 O O . ALA A 1 269 ? -10.352 26.078 9.227 1 98.88 269 ALA A O 1
ATOM 2113 N N . ILE A 1 270 ? -8.641 25.5 7.898 1 98.75 270 ILE A N 1
ATOM 2114 C CA . ILE A 1 270 ? -9.461 25.359 6.699 1 98.75 270 ILE A CA 1
ATOM 2115 C C . ILE A 1 270 ? -10.477 24.234 6.906 1 98.75 270 ILE A C 1
ATOM 2117 O O . ILE A 1 270 ? -11.641 24.375 6.512 1 98.75 270 ILE A O 1
ATOM 2121 N N . ALA A 1 271 ? -10.07 23.141 7.539 1 98.81 271 ALA A N 1
ATOM 2122 C CA . ALA A 1 271 ? -10.969 22.016 7.812 1 98.81 271 ALA A CA 1
ATOM 2123 C C . ALA A 1 271 ? -12.039 22.406 8.82 1 98.81 271 ALA A C 1
ATOM 2125 O O . ALA A 1 271 ? -13.203 22.016 8.695 1 98.81 271 ALA A O 1
ATOM 2126 N N . LEU A 1 272 ? -11.688 23.219 9.812 1 98.62 272 LEU A N 1
ATOM 2127 C CA . LEU A 1 272 ? -12.586 23.562 10.906 1 98.62 272 LEU A CA 1
ATOM 2128 C C . LEU A 1 272 ? -13.539 24.672 10.484 1 98.62 272 LEU A C 1
ATOM 2130 O O . LEU A 1 272 ? -14.719 24.672 10.852 1 98.62 272 LEU A O 1
ATOM 2134 N N . GLN A 1 273 ? -13 25.609 9.719 1 98.06 273 GLN A N 1
ATOM 2135 C CA . GLN A 1 273 ? -13.75 26.766 9.266 1 98.06 273 GLN A CA 1
ATOM 2136 C C . GLN A 1 273 ? -13.5 27.031 7.785 1 98.06 273 GLN A C 1
ATOM 2138 O O . GLN A 1 273 ? -12.789 27.984 7.43 1 98.06 273 GLN A O 1
ATOM 2143 N N . PRO A 1 274 ? -14.242 26.344 6.93 1 98.06 274 PRO A N 1
ATOM 2144 C CA . PRO A 1 274 ? -13.969 26.422 5.492 1 98.06 274 PRO A CA 1
ATOM 2145 C C . PRO A 1 274 ? -14.141 27.828 4.934 1 98.06 274 PRO A C 1
ATOM 2147 O O . PRO A 1 274 ? -13.539 28.172 3.916 1 98.06 274 PRO A O 1
ATOM 2150 N N . ASP A 1 275 ? -14.82 28.703 5.605 1 97.75 275 ASP A N 1
ATOM 2151 C CA . ASP A 1 275 ? -15.07 30.062 5.141 1 97.75 275 ASP A CA 1
ATOM 2152 C C . ASP A 1 275 ? -13.797 30.906 5.184 1 97.75 275 ASP A C 1
ATOM 2154 O O . ASP A 1 275 ? -13.75 32 4.605 1 97.75 275 ASP A O 1
ATOM 2158 N N . ILE A 1 276 ? -12.742 30.375 5.738 1 98.31 276 ILE A N 1
ATOM 2159 C CA . ILE A 1 276 ? -11.461 31.078 5.793 1 98.31 276 ILE A CA 1
ATOM 2160 C C . ILE A 1 276 ? -10.844 31.125 4.398 1 98.31 276 ILE A C 1
ATOM 2162 O O . ILE A 1 276 ? -9.969 31.953 4.133 1 98.31 276 ILE A O 1
ATOM 2166 N N . ILE A 1 277 ? -11.289 30.188 3.523 1 98.69 277 ILE A N 1
ATOM 2167 C CA . ILE A 1 277 ? -10.789 30.188 2.152 1 98.69 277 ILE A CA 1
ATOM 2168 C C . ILE A 1 277 ? -11.336 31.406 1.401 1 98.69 277 ILE A C 1
ATOM 2170 O O . ILE A 1 277 ? -12.547 31.562 1.254 1 98.69 277 ILE A O 1
ATOM 2174 N N . MET A 1 278 ? -10.461 32.219 0.954 1 98.62 278 MET A N 1
ATOM 2175 C CA . MET A 1 278 ? -10.875 33.438 0.235 1 98.62 278 MET A CA 1
ATOM 2176 C C . MET A 1 278 ? -10.867 33.188 -1.271 1 98.62 278 MET A C 1
ATOM 2178 O O . MET A 1 278 ? -11.68 33.75 -1.998 1 98.62 278 MET A O 1
ATOM 2182 N N . ARG A 1 279 ? -9.906 32.438 -1.746 1 98.56 279 ARG A N 1
ATOM 2183 C CA . ARG A 1 279 ? -9.812 32.094 -3.166 1 98.56 279 ARG A CA 1
ATOM 2184 C C . ARG A 1 279 ? -9.156 30.734 -3.375 1 98.56 279 ARG A C 1
ATOM 2186 O O . ARG A 1 279 ? -8.188 30.406 -2.686 1 98.56 279 ARG A O 1
ATOM 2193 N N . SER A 1 280 ? -9.703 29.984 -4.293 1 98.44 280 SER A N 1
ATOM 2194 C CA . SER A 1 280 ? -9.164 28.688 -4.723 1 98.44 280 SER A CA 1
ATOM 2195 C C . SER A 1 280 ? -9.445 28.438 -6.195 1 98.44 280 SER A C 1
ATOM 2197 O O . SER A 1 280 ? -10.211 29.172 -6.828 1 98.44 280 SER A O 1
ATOM 2199 N N . PHE A 1 281 ? -8.719 27.5 -6.75 1 97.62 281 PHE A N 1
ATOM 2200 C CA . PHE A 1 281 ? -8.984 27.141 -8.133 1 97.62 281 PHE A CA 1
ATOM 2201 C C . PHE A 1 281 ? -8.867 25.625 -8.32 1 97.62 281 PHE A C 1
ATOM 2203 O O . PHE A 1 281 ? -8.047 24.984 -7.664 1 97.62 281 PHE A O 1
ATOM 2210 N N . LYS A 1 282 ? -9.711 25.125 -9.25 1 97.31 282 LYS A N 1
ATOM 2211 C CA . LYS A 1 282 ? -9.672 23.719 -9.594 1 97.31 282 LYS A CA 1
ATOM 2212 C C . LYS A 1 282 ? -8.664 23.453 -10.711 1 97.31 282 LYS A C 1
ATOM 2214 O O . LYS A 1 282 ? -8.539 24.25 -11.641 1 97.31 282 LYS A O 1
ATOM 2219 N N . THR A 1 283 ? -7.922 22.375 -10.586 1 97.5 283 THR A N 1
ATOM 2220 C CA . THR A 1 283 ? -6.938 21.984 -11.586 1 97.5 283 THR A CA 1
ATOM 2221 C C . THR A 1 283 ? -6.633 20.5 -11.492 1 97.5 283 THR A C 1
ATOM 2223 O O . THR A 1 283 ? -7.172 19.797 -10.633 1 97.5 283 THR A O 1
ATOM 2226 N N . ASN A 1 284 ? -5.938 20.047 -12.508 1 97.31 284 ASN A N 1
ATOM 2227 C CA . ASN A 1 284 ? -5.367 18.719 -12.438 1 97.31 284 ASN A CA 1
ATOM 2228 C C . ASN A 1 284 ? -3.891 18.75 -12.055 1 97.31 284 ASN A C 1
ATOM 2230 O O . ASN A 1 284 ? -3.082 19.391 -12.734 1 97.31 284 ASN A O 1
ATOM 2234 N N . LEU A 1 285 ? -3.605 18.172 -10.93 1 97.88 285 LEU A N 1
ATOM 2235 C CA . LEU A 1 285 ? -2.213 18.031 -10.508 1 97.88 285 LEU A CA 1
ATOM 2236 C C . LEU A 1 285 ? -1.679 16.641 -10.812 1 97.88 285 LEU A C 1
ATOM 2238 O O . LEU A 1 285 ? -2.219 15.648 -10.32 1 97.88 285 LEU A O 1
ATOM 2242 N N . THR A 1 286 ? -0.625 16.578 -11.602 1 97.25 286 THR A N 1
ATOM 2243 C CA . THR A 1 286 ? 0.049 15.328 -11.906 1 97.25 286 THR A CA 1
ATOM 2244 C C . THR A 1 286 ? 1.388 15.242 -11.172 1 97.25 286 THR A C 1
ATOM 2246 O O . THR A 1 286 ? 2.307 16.016 -11.469 1 97.25 286 THR A O 1
ATOM 2249 N N . PRO A 1 287 ? 1.495 14.328 -10.227 1 98.12 287 PRO A N 1
ATOM 2250 C CA . PRO A 1 287 ? 2.785 14.164 -9.555 1 98.12 287 PRO A CA 1
ATOM 2251 C C . PRO A 1 287 ? 3.885 13.672 -10.492 1 98.12 287 PRO A C 1
ATOM 2253 O O . PRO A 1 287 ? 3.637 12.82 -11.344 1 98.12 287 PRO A O 1
ATOM 2256 N N . VAL A 1 288 ? 5.039 14.227 -10.352 1 98.12 288 VAL A N 1
ATOM 2257 C CA . VAL A 1 288 ? 6.199 13.812 -11.133 1 98.12 288 VAL A CA 1
ATOM 2258 C C . VAL A 1 288 ? 6.945 12.695 -10.398 1 98.12 288 VAL A C 1
ATOM 2260 O O . VAL A 1 288 ? 7.363 12.875 -9.25 1 98.12 288 VAL A O 1
ATOM 2263 N N . LEU A 1 289 ? 7.199 11.586 -11.094 1 97.62 289 LEU A N 1
ATOM 2264 C CA . LEU A 1 289 ? 7.727 10.398 -10.43 1 97.62 289 LEU A CA 1
ATOM 2265 C C . LEU A 1 289 ? 9.18 10.164 -10.812 1 97.62 289 LEU A C 1
ATOM 2267 O O . LEU A 1 289 ? 9.836 9.273 -10.281 1 97.62 289 LEU A O 1
ATOM 2271 N N . VAL A 1 290 ? 9.711 10.969 -11.703 1 95.19 290 VAL A N 1
ATOM 2272 C CA . VAL A 1 290 ? 11.023 10.633 -12.242 1 95.19 290 VAL A CA 1
ATOM 2273 C C . VAL A 1 290 ? 11.867 11.898 -12.367 1 95.19 290 VAL A C 1
ATOM 2275 O O . VAL A 1 290 ? 11.328 13.008 -12.461 1 95.19 290 VAL A O 1
ATOM 2278 N N . GLY A 1 291 ? 13.172 11.672 -12.273 1 95.06 291 GLY A N 1
ATOM 2279 C CA . GLY A 1 291 ? 14.102 12.75 -12.586 1 95.06 291 GLY A CA 1
ATOM 2280 C C . GLY A 1 291 ? 14.281 13.727 -11.445 1 95.06 291 GLY A C 1
ATOM 2281 O O . GLY A 1 291 ? 13.883 13.453 -10.312 1 95.06 291 GLY A O 1
ATOM 2282 N N . ASP A 1 292 ? 14.805 14.875 -11.734 1 95.81 292 ASP A N 1
ATOM 2283 C CA . ASP A 1 292 ? 15.18 15.875 -10.742 1 95.81 292 ASP A CA 1
ATOM 2284 C C . ASP A 1 292 ? 13.938 16.531 -10.133 1 95.81 292 ASP A C 1
ATOM 2286 O O . ASP A 1 292 ? 13.984 17.031 -9 1 95.81 292 ASP A O 1
ATOM 2290 N N . ALA A 1 293 ? 12.883 16.453 -10.883 1 97.5 293 ALA A N 1
ATOM 2291 C CA . ALA A 1 293 ? 11.656 17.109 -10.438 1 97.5 293 ALA A CA 1
ATOM 2292 C C . ALA A 1 293 ? 10.773 16.141 -9.648 1 97.5 293 ALA A C 1
ATOM 2294 O O . ALA A 1 293 ? 9.641 16.469 -9.297 1 97.5 293 ALA A O 1
ATOM 2295 N N . ARG A 1 294 ? 11.305 14.938 -9.383 1 97.81 294 ARG A N 1
ATOM 2296 C CA . ARG A 1 294 ? 10.555 13.953 -8.625 1 97.81 294 ARG A CA 1
ATOM 2297 C C . ARG A 1 294 ? 10.008 14.555 -7.332 1 97.81 294 ARG A C 1
ATOM 2299 O O . ARG A 1 294 ? 10.719 15.266 -6.625 1 97.81 294 ARG A O 1
ATOM 2306 N N . GLY A 1 295 ? 8.688 14.352 -7.059 1 98.25 295 GLY A N 1
ATOM 2307 C CA . GLY A 1 295 ? 8.031 14.898 -5.883 1 98.25 295 GLY A CA 1
ATOM 2308 C C . GLY A 1 295 ? 7.297 16.203 -6.156 1 98.25 295 GLY A C 1
ATOM 2309 O O . GLY A 1 295 ? 6.469 16.625 -5.355 1 98.25 295 GLY A O 1
ATOM 2310 N N . SER A 1 296 ? 7.664 16.875 -7.273 1 98.69 296 SER A N 1
ATOM 2311 C CA . SER A 1 296 ? 6.91 18.047 -7.688 1 98.69 296 SER A CA 1
ATOM 2312 C C . SER A 1 296 ? 5.609 17.656 -8.383 1 98.69 296 SER A C 1
ATOM 2314 O O . SER A 1 296 ? 5.254 16.484 -8.422 1 98.69 296 SER A O 1
ATOM 2316 N N . VAL A 1 297 ? 4.836 18.641 -8.805 1 98.5 297 VAL A N 1
ATOM 2317 C CA . VAL A 1 297 ? 3.594 18.406 -9.531 1 98.5 297 VAL A CA 1
ATOM 2318 C C . VAL A 1 297 ? 3.545 19.297 -10.773 1 98.5 297 VAL A C 1
ATOM 2320 O O . VAL A 1 297 ? 4.227 20.328 -10.836 1 98.5 297 VAL A O 1
ATOM 2323 N N . VAL A 1 298 ? 2.797 18.859 -11.727 1 97.81 298 VAL A N 1
ATOM 2324 C CA . VAL A 1 298 ? 2.457 19.672 -12.891 1 97.81 298 VAL A CA 1
ATOM 2325 C C . VAL A 1 298 ? 0.965 19.984 -12.883 1 97.81 298 VAL A C 1
ATOM 2327 O O . VAL A 1 298 ? 0.129 19.094 -12.812 1 97.81 298 VAL A O 1
ATOM 2330 N N . ALA A 1 299 ? 0.656 21.266 -12.922 1 97.31 299 ALA A N 1
ATOM 2331 C CA . ALA A 1 299 ? -0.737 21.703 -12.953 1 97.31 299 ALA A CA 1
ATOM 2332 C C . ALA A 1 299 ? -1.229 21.859 -14.391 1 97.31 299 ALA A C 1
ATOM 2334 O O . ALA A 1 299 ? -0.501 22.375 -15.25 1 97.31 299 ALA A O 1
ATOM 2335 N N . ASN A 1 300 ? -2.391 21.328 -14.672 1 96.81 300 ASN A N 1
ATOM 2336 C CA . ASN A 1 300 ? -3.059 21.469 -15.961 1 96.81 300 ASN A CA 1
ATOM 2337 C C . ASN A 1 300 ? -4.512 21.906 -15.797 1 96.81 300 ASN A C 1
ATOM 2339 O O . ASN A 1 300 ? -5.402 21.078 -15.656 1 96.81 300 ASN A O 1
ATOM 2343 N N . SER A 1 301 ? -4.754 23.172 -15.953 1 93.31 301 SER A N 1
ATOM 2344 C CA . SER A 1 301 ? -6.086 23.734 -15.734 1 93.31 301 SER A CA 1
ATOM 2345 C C . SER A 1 301 ? -7.031 23.359 -16.875 1 93.31 301 SER A C 1
ATOM 2347 O O . SER A 1 301 ? -8.25 23.438 -16.734 1 93.31 301 SER A O 1
ATOM 2349 N N . ASP A 1 302 ? -6.531 22.906 -18.016 1 95.19 302 ASP A N 1
ATOM 2350 C CA . ASP A 1 302 ? -7.344 22.609 -19.203 1 95.19 302 ASP A CA 1
ATOM 2351 C C . ASP A 1 302 ? -7.785 21.141 -19.188 1 95.19 302 ASP A C 1
ATOM 2353 O O . ASP A 1 302 ? -8.547 20.719 -20.062 1 95.19 302 ASP A O 1
ATOM 2357 N N . SER A 1 303 ? -7.309 20.5 -18.219 1 93.38 303 SER A N 1
ATOM 2358 C CA . SER A 1 303 ? -7.691 19.094 -18.141 1 93.38 303 SER A CA 1
ATOM 2359 C C . SER A 1 303 ? -9.188 18.938 -17.906 1 93.38 303 SER A C 1
ATOM 2361 O O . SER A 1 303 ? -9.82 19.797 -17.266 1 93.38 303 SER A O 1
ATOM 2363 N N . GLN A 1 304 ? -9.773 17.859 -18.422 1 92.5 304 GLN A N 1
ATOM 2364 C CA . GLN A 1 304 ? -11.188 17.547 -18.203 1 92.5 304 GLN A CA 1
ATOM 2365 C C . GLN A 1 304 ? -11.438 17.109 -16.766 1 92.5 304 GLN A C 1
ATOM 2367 O O . GLN A 1 304 ? -12.523 17.328 -16.219 1 92.5 304 GLN A O 1
ATOM 2372 N N . ILE A 1 305 ? -10.398 16.516 -16.25 1 93 305 ILE A N 1
ATOM 2373 C CA . ILE A 1 305 ? -10.5 16.047 -14.875 1 93 305 ILE A CA 1
ATOM 2374 C C . ILE A 1 305 ? -9.742 17 -13.945 1 93 305 ILE A C 1
ATOM 2376 O O . ILE A 1 305 ? -8.578 17.312 -14.188 1 93 305 ILE A O 1
ATOM 2380 N N . HIS A 1 306 ? -10.391 17.5 -12.922 1 96.25 306 HIS A N 1
ATOM 2381 C CA . HIS A 1 306 ? -9.781 18.281 -11.859 1 96.25 306 HIS A CA 1
ATOM 2382 C C . HIS A 1 306 ? -9.727 17.5 -10.555 1 96.25 306 HIS A C 1
ATOM 2384 O O . HIS A 1 306 ? -10.742 17.344 -9.875 1 96.25 306 HIS A O 1
ATOM 2390 N N . ASN A 1 307 ? -8.555 17.094 -10.164 1 97.44 307 ASN A N 1
ATOM 2391 C CA . ASN A 1 307 ? -8.398 16.25 -8.984 1 97.44 307 ASN A CA 1
ATOM 2392 C C . ASN A 1 307 ? -8.023 17.078 -7.754 1 97.44 307 ASN A C 1
ATOM 2394 O O . ASN A 1 307 ? -7.891 16.531 -6.656 1 97.44 307 ASN A O 1
ATOM 2398 N N . ALA A 1 308 ? -7.91 18.422 -7.934 1 98.12 308 ALA A N 1
ATOM 2399 C CA . ALA A 1 308 ? -7.457 19.266 -6.828 1 98.12 308 ALA A CA 1
ATOM 2400 C C . ALA A 1 308 ? -8.188 20.594 -6.824 1 98.12 308 ALA A C 1
ATOM 2402 O O . ALA A 1 308 ? -8.438 21.188 -7.887 1 98.12 308 ALA A O 1
ATOM 2403 N N . ASN A 1 309 ? -8.617 21.016 -5.73 1 98.38 309 ASN A N 1
ATOM 2404 C CA . ASN A 1 309 ? -8.984 22.391 -5.426 1 98.38 309 ASN A CA 1
ATOM 2405 C C . ASN A 1 309 ? -7.898 23.094 -4.613 1 98.38 309 ASN A C 1
ATOM 2407 O O . ASN A 1 309 ? -7.77 22.859 -3.41 1 98.38 309 ASN A O 1
ATOM 2411 N N . VAL A 1 310 ? -7.145 23.938 -5.266 1 98.75 310 VAL A N 1
ATOM 2412 C CA . VAL A 1 310 ? -5.926 24.5 -4.703 1 98.75 310 VAL A CA 1
ATOM 2413 C C . VAL A 1 310 ? -6.246 25.844 -4.047 1 98.75 310 VAL A C 1
ATOM 2415 O O . VAL A 1 310 ? -6.805 26.734 -4.684 1 98.75 310 VAL A O 1
ATOM 2418 N N . ILE A 1 311 ? -5.875 26.016 -2.83 1 98.88 311 ILE A N 1
ATOM 2419 C CA . ILE A 1 311 ? -6.117 27.25 -2.094 1 98.88 311 ILE A CA 1
ATOM 2420 C C . ILE A 1 311 ? -5.059 28.281 -2.461 1 98.88 311 ILE A C 1
ATOM 2422 O O . ILE A 1 311 ? -3.859 28.031 -2.316 1 98.88 311 ILE A O 1
ATOM 2426 N N . GLU A 1 312 ? -5.496 29.422 -2.855 1 98.38 312 GLU A N 1
ATOM 2427 C CA . GLU A 1 312 ? -4.594 30.484 -3.258 1 98.38 312 GLU A CA 1
ATOM 2428 C C . GLU A 1 312 ? -4.449 31.531 -2.156 1 98.38 312 GLU A C 1
ATOM 2430 O O . GLU A 1 312 ? -3.367 32.094 -1.956 1 98.38 312 GLU A O 1
ATOM 2435 N N . TYR A 1 313 ? -5.641 31.828 -1.553 1 98.38 313 TYR A N 1
ATOM 2436 C CA . TYR A 1 313 ? -5.672 32.844 -0.499 1 98.38 313 TYR A CA 1
ATOM 2437 C C . TYR A 1 313 ? -6.582 32.406 0.643 1 98.38 313 TYR A C 1
ATOM 2439 O O . TYR A 1 313 ? -7.645 31.812 0.411 1 98.38 313 TYR A O 1
ATOM 2447 N N . PHE A 1 314 ? -6.156 32.656 1.809 1 98.5 314 PHE A N 1
ATOM 2448 C CA . PHE A 1 314 ? -7.012 32.438 2.975 1 98.5 314 PHE A CA 1
ATOM 2449 C C . PHE A 1 314 ? -6.988 33.688 3.875 1 98.5 314 PHE A C 1
ATOM 2451 O O . PHE A 1 314 ? -6.102 34.531 3.76 1 98.5 314 PHE A O 1
ATOM 2458 N N . ASP A 1 315 ? -7.898 33.812 4.734 1 98.56 315 ASP A N 1
ATOM 2459 C CA . ASP A 1 315 ? -8.062 34.938 5.648 1 98.56 315 ASP A CA 1
ATOM 2460 C C . ASP A 1 315 ? -7.168 34.812 6.875 1 98.56 315 ASP A C 1
ATOM 2462 O O . ASP A 1 315 ? -7.562 34.188 7.867 1 98.56 315 ASP A O 1
ATOM 2466 N N . LYS A 1 316 ? -6.02 35.5 6.852 1 98.06 316 LYS A N 1
ATOM 2467 C CA . LYS A 1 316 ? -5.047 35.438 7.938 1 98.06 316 LYS A CA 1
ATOM 2468 C C . LYS A 1 316 ? -5.66 35.906 9.25 1 98.06 316 LYS A C 1
ATOM 2470 O O . LYS A 1 316 ? -5.359 35.344 10.32 1 98.06 316 LYS A O 1
ATOM 2475 N N . ALA A 1 317 ? -6.492 36.938 9.133 1 97.88 317 ALA A N 1
ATOM 2476 C CA . ALA A 1 317 ? -7.125 37.469 10.336 1 97.88 317 ALA A CA 1
ATOM 2477 C C . ALA A 1 317 ? -8.062 36.438 10.961 1 97.88 317 ALA A C 1
ATOM 2479 O O . ALA A 1 317 ? -8.094 36.281 12.18 1 97.88 317 ALA A O 1
ATOM 2480 N N . ALA A 1 318 ? -8.836 35.812 10.102 1 98.38 318 ALA A N 1
ATOM 2481 C CA . ALA A 1 318 ? -9.727 34.781 10.594 1 98.38 318 ALA A CA 1
ATOM 2482 C C . ALA A 1 318 ? -8.945 33.625 11.25 1 98.38 318 ALA A C 1
ATOM 2484 O O . ALA A 1 318 ? -9.383 33.062 12.242 1 98.38 318 ALA A O 1
ATOM 2485 N N . PHE A 1 319 ? -7.824 33.312 10.68 1 98.62 319 PHE A N 1
ATOM 2486 C CA . PHE A 1 319 ? -6.953 32.281 11.242 1 98.62 319 PHE A CA 1
ATOM 2487 C C . PHE A 1 319 ? -6.504 32.688 12.648 1 98.62 319 PHE A C 1
ATOM 2489 O O . PHE A 1 319 ? -6.609 31.891 13.586 1 98.62 319 PHE A O 1
ATOM 2496 N N . LYS A 1 320 ? -6.016 33.906 12.805 1 97.94 320 LYS A N 1
ATOM 2497 C CA . LYS A 1 320 ? -5.574 34.375 14.109 1 97.94 320 LYS A CA 1
ATOM 2498 C C . LYS A 1 320 ? -6.723 34.375 15.117 1 97.94 320 LYS A C 1
ATOM 2500 O O . LYS A 1 320 ? -6.539 34 16.281 1 97.94 320 LYS A O 1
ATOM 2505 N N . ARG A 1 321 ? -7.91 34.75 14.672 1 97.81 321 ARG A N 1
ATOM 2506 C CA . ARG A 1 321 ? -9.078 34.75 15.539 1 97.81 321 ARG A CA 1
ATOM 2507 C C . ARG A 1 321 ? -9.43 33.344 16.016 1 97.81 321 ARG A C 1
ATOM 2509 O O . ARG A 1 321 ? -9.828 33.156 17.172 1 97.81 321 ARG A O 1
ATOM 2516 N N . LEU A 1 322 ? -9.297 32.438 15.125 1 98.06 322 LEU A N 1
ATOM 2517 C CA . LEU A 1 322 ? -9.594 31.062 15.484 1 98.06 322 LEU A CA 1
ATOM 2518 C C . LEU A 1 322 ? -8.641 30.562 16.578 1 98.06 322 LEU A C 1
ATOM 2520 O O . LEU A 1 322 ? -9.062 29.906 17.531 1 98.06 322 LEU A O 1
ATOM 2524 N N . ILE A 1 323 ? -7.332 30.844 16.406 1 98.06 323 ILE A N 1
ATOM 2525 C CA . ILE A 1 323 ? -6.332 30.453 17.391 1 98.06 323 ILE A CA 1
ATOM 2526 C C . ILE A 1 323 ? -6.684 31.062 18.75 1 98.06 323 ILE A C 1
ATOM 2528 O O . ILE A 1 323 ? -6.691 30.359 19.766 1 98.06 323 ILE A O 1
ATOM 2532 N N . LEU A 1 324 ? -7.043 32.312 18.734 1 96.94 324 LEU A N 1
ATOM 2533 C CA . LEU A 1 324 ? -7.332 33.031 19.984 1 96.94 324 LEU A CA 1
ATOM 2534 C C . LEU A 1 324 ? -8.609 32.5 20.625 1 96.94 324 LEU A C 1
ATOM 2536 O O . LEU A 1 324 ? -8.695 32.375 21.844 1 96.94 324 LEU A O 1
ATOM 2540 N N . LYS A 1 325 ? -9.539 32.219 19.828 1 96.81 325 LYS A N 1
ATOM 2541 C CA . LYS A 1 325 ? -10.805 31.688 20.312 1 96.81 325 LYS A CA 1
ATOM 2542 C C . LYS A 1 325 ? -10.594 30.328 21 1 96.81 325 LYS A C 1
ATOM 2544 O O . LYS A 1 325 ? -11.164 30.078 22.062 1 96.81 325 LYS A O 1
ATOM 2549 N N . LEU A 1 326 ? -9.75 29.5 20.438 1 97.12 326 LEU A N 1
ATOM 2550 C CA . LEU A 1 326 ? -9.672 28.109 20.875 1 97.12 326 LEU A CA 1
ATOM 2551 C C . LEU A 1 326 ? -8.57 27.922 21.906 1 97.12 326 LEU A C 1
ATOM 2553 O O . LEU A 1 326 ? -8.625 27 22.734 1 97.12 326 LEU A O 1
ATOM 2557 N N . LEU A 1 327 ? -7.523 28.797 21.875 1 97.06 327 LEU A N 1
ATOM 2558 C CA . LEU A 1 327 ? -6.344 28.484 22.688 1 97.06 327 LEU A CA 1
ATOM 2559 C C . LEU A 1 327 ? -6.07 29.594 23.703 1 97.06 327 LEU A C 1
ATOM 2561 O O . LEU A 1 327 ? -5.051 29.578 24.391 1 97.06 327 LEU A O 1
ATOM 2565 N N . SER A 1 328 ? -6.914 30.562 23.766 1 90.25 328 SER A N 1
ATOM 2566 C CA . SER A 1 328 ? -6.738 31.641 24.734 1 90.25 328 SER A CA 1
ATOM 2567 C C . SER A 1 328 ? -7.102 31.172 26.141 1 90.25 328 SER A C 1
ATOM 2569 O O . SER A 1 328 ? -7.645 30.094 26.328 1 90.25 328 SER A O 1
ATOM 2571 N N . LYS A 1 329 ? -6.707 32.062 27.125 1 76.19 329 LYS A N 1
ATOM 2572 C CA . LYS A 1 329 ? -6.91 31.906 28.562 1 76.19 329 LYS A CA 1
ATOM 2573 C C . LYS A 1 329 ? -8.398 31.906 28.922 1 76.19 329 LYS A C 1
ATOM 2575 O O . LYS A 1 329 ? -9.195 32.562 28.25 1 76.19 329 LYS A O 1
ATOM 2580 N N . MET B 1 1 ? 17.125 -87.938 17.359 1 31.81 1 MET B N 1
ATOM 2581 C CA . MET B 1 1 ? 17.969 -86.812 17.859 1 31.81 1 MET B CA 1
ATOM 2582 C C . MET B 1 1 ? 18.297 -85.812 16.75 1 31.81 1 MET B C 1
ATOM 2584 O O . MET B 1 1 ? 18.453 -84.625 17.016 1 31.81 1 MET B O 1
ATOM 2588 N N . ALA B 1 2 ? 18.516 -86.375 15.547 1 38.78 2 ALA B N 1
ATOM 2589 C CA . ALA B 1 2 ? 19 -85.625 14.383 1 38.78 2 ALA B CA 1
ATOM 2590 C C . ALA B 1 2 ? 17.922 -84.75 13.805 1 38.78 2 ALA B C 1
ATOM 2592 O O . ALA B 1 2 ? 18.203 -83.625 13.359 1 38.78 2 ALA B O 1
ATOM 2593 N N . ILE B 1 3 ? 16.672 -85.312 13.602 1 35.38 3 ILE B N 1
ATOM 2594 C CA . ILE B 1 3 ? 15.648 -84.688 12.805 1 35.38 3 ILE B CA 1
ATOM 2595 C C . ILE B 1 3 ? 15.117 -83.438 13.547 1 35.38 3 ILE B C 1
ATOM 2597 O O . ILE B 1 3 ? 14.516 -82.562 12.945 1 35.38 3 ILE B O 1
ATOM 2601 N N . ILE B 1 4 ? 15.094 -83.438 14.906 1 37.31 4 ILE B N 1
ATOM 2602 C CA . ILE B 1 4 ? 14.586 -82.312 15.711 1 37.31 4 ILE B CA 1
ATOM 2603 C C . ILE B 1 4 ? 15.523 -81.125 15.586 1 37.31 4 ILE B C 1
ATOM 2605 O O . ILE B 1 4 ? 15.172 -80 15.977 1 37.31 4 ILE B O 1
ATOM 2609 N N . ARG B 1 5 ? 16.781 -81.438 15.375 1 36.22 5 ARG B N 1
ATOM 2610 C CA . ARG B 1 5 ? 17.766 -80.375 15.367 1 36.22 5 ARG B CA 1
ATOM 2611 C C . ARG B 1 5 ? 17.594 -79.438 14.141 1 36.22 5 ARG B C 1
ATOM 2613 O O . ARG B 1 5 ? 18.094 -78.312 14.102 1 36.22 5 ARG B O 1
ATOM 2620 N N . ALA B 1 6 ? 17.125 -80.125 12.953 1 37.59 6 ALA B N 1
ATOM 2621 C CA . ALA B 1 6 ? 17.156 -79.375 11.703 1 37.59 6 ALA B CA 1
ATOM 2622 C C . ALA B 1 6 ? 16.156 -78.25 11.734 1 37.59 6 ALA B C 1
ATOM 2624 O O . ALA B 1 6 ? 16.438 -77.125 11.266 1 37.59 6 ALA B O 1
ATOM 2625 N N . ILE B 1 7 ? 14.805 -78.625 11.961 1 38.84 7 ILE B N 1
ATOM 2626 C CA . ILE B 1 7 ? 13.781 -77.688 11.602 1 38.84 7 ILE B CA 1
ATOM 2627 C C . ILE B 1 7 ? 13.805 -76.5 12.594 1 38.84 7 ILE B C 1
ATOM 2629 O O . ILE B 1 7 ? 13.18 -75.438 12.359 1 38.84 7 ILE B O 1
ATOM 2633 N N . SER B 1 8 ? 14.422 -76.75 13.789 1 35.19 8 SER B N 1
ATOM 2634 C CA . SER B 1 8 ? 14.391 -75.625 14.719 1 35.19 8 SER B CA 1
ATOM 2635 C C . SER B 1 8 ? 15.266 -74.438 14.227 1 35.19 8 SER B C 1
ATOM 2637 O O . SER B 1 8 ? 15.312 -73.375 14.852 1 35.19 8 SER B O 1
ATOM 2639 N N . LYS B 1 9 ? 16.281 -74.812 13.406 1 35.59 9 LYS B N 1
ATOM 2640 C CA . LYS B 1 9 ? 17.172 -73.812 12.859 1 35.59 9 LYS B CA 1
ATOM 2641 C C . LYS B 1 9 ? 16.391 -72.812 12.016 1 35.59 9 LYS B C 1
ATOM 2643 O O . LYS B 1 9 ? 16.922 -71.75 11.68 1 35.59 9 LYS B O 1
ATOM 2648 N N . ILE B 1 10 ? 15.406 -73.438 11.289 1 37.03 10 ILE B N 1
ATOM 2649 C CA . ILE B 1 10 ? 14.852 -72.5 10.305 1 37.03 10 ILE B CA 1
ATOM 2650 C C . ILE B 1 10 ? 14.102 -71.375 11.008 1 37.03 10 ILE B C 1
ATOM 2652 O O . ILE B 1 10 ? 13.562 -70.5 10.359 1 37.03 10 ILE B O 1
ATOM 2656 N N . MET B 1 11 ? 13.773 -71.625 12.359 1 31.88 11 MET B N 1
ATOM 2657 C CA . MET B 1 11 ? 12.992 -70.625 13.047 1 31.88 11 MET B CA 1
ATOM 2658 C C . MET B 1 11 ? 13.695 -69.25 12.977 1 31.88 11 MET B C 1
ATOM 2660 O O . MET B 1 11 ? 13.039 -68.25 12.898 1 31.88 11 MET B O 1
ATOM 2664 N N . ILE B 1 12 ? 14.844 -69.312 13.656 1 34.62 12 ILE B N 1
ATOM 2665 C CA . ILE B 1 12 ? 15.281 -68.062 14.312 1 34.62 12 ILE B CA 1
ATOM 2666 C C . ILE B 1 12 ? 15.719 -67.062 13.258 1 34.62 12 ILE B C 1
ATOM 2668 O O . ILE B 1 12 ? 15.938 -65.875 13.57 1 34.62 12 ILE B O 1
ATOM 2672 N N . ILE B 1 13 ? 16.219 -67.625 12.164 1 31.94 13 ILE B N 1
ATOM 2673 C CA . ILE B 1 13 ? 16.938 -66.625 11.391 1 31.94 13 ILE B CA 1
ATOM 2674 C C . ILE B 1 13 ? 15.977 -65.5 10.969 1 31.94 13 ILE B C 1
ATOM 2676 O O . ILE B 1 13 ? 16.312 -64.312 11.055 1 31.94 13 ILE B O 1
ATOM 2680 N N . LEU B 1 14 ? 14.961 -65.938 10.219 1 32.5 14 LEU B N 1
ATOM 2681 C CA . LEU B 1 14 ? 14.539 -65 9.203 1 32.5 14 LEU B CA 1
ATOM 2682 C C . LEU B 1 14 ? 13.828 -63.781 9.836 1 32.5 14 LEU B C 1
ATOM 2684 O O . LEU B 1 14 ? 13.742 -62.719 9.234 1 32.5 14 LEU B O 1
ATOM 2688 N N . TYR B 1 15 ? 12.891 -64.062 10.82 1 34.69 15 TYR B N 1
ATOM 2689 C CA . TYR B 1 15 ? 11.953 -62.969 10.844 1 34.69 15 TYR B CA 1
ATOM 2690 C C . TYR B 1 15 ? 12.602 -61.688 11.414 1 34.69 15 TYR B C 1
ATOM 2692 O O . TYR B 1 15 ? 12.609 -61.5 12.633 1 34.69 15 TYR B O 1
ATOM 2700 N N . VAL B 1 16 ? 13.945 -61.531 11.312 1 35.97 16 VAL B N 1
ATOM 2701 C CA . VAL B 1 16 ? 14.266 -60.125 11.555 1 35.97 16 VAL B CA 1
ATOM 2702 C C . VAL B 1 16 ? 13.289 -59.219 10.797 1 35.97 16 VAL B C 1
ATOM 2704 O O . VAL B 1 16 ? 13.359 -59.125 9.57 1 35.97 16 VAL B O 1
ATOM 2707 N N . LEU B 1 17 ? 11.961 -59.375 11.023 1 35.12 17 LEU B N 1
ATOM 2708 C CA . LEU B 1 17 ? 11.008 -58.375 10.609 1 35.12 17 LEU B CA 1
ATOM 2709 C C . LEU B 1 17 ? 11.594 -56.969 10.789 1 35.12 17 LEU B C 1
ATOM 2711 O O . LEU B 1 17 ? 11.969 -56.594 11.898 1 35.12 17 LEU B O 1
ATOM 2715 N N . CYS B 1 18 ? 12.336 -56.469 9.789 1 35.03 18 CYS B N 1
ATOM 2716 C CA . CYS B 1 18 ? 12.57 -55.031 9.562 1 35.03 18 CYS B CA 1
ATOM 2717 C C . CYS B 1 18 ? 11.336 -54.219 9.922 1 35.03 18 CYS B C 1
ATOM 2719 O O . CYS B 1 18 ? 10.344 -54.219 9.188 1 35.03 18 CYS B O 1
ATOM 2721 N N . SER B 1 19 ? 10.859 -54.344 11.164 1 37.41 19 SER B N 1
ATOM 2722 C CA . SER B 1 19 ? 10.031 -53.188 11.5 1 37.41 19 SER B CA 1
ATOM 2723 C C . SER B 1 19 ? 10.625 -51.906 10.953 1 37.41 19 SER B C 1
ATOM 2725 O O . SER B 1 19 ? 11.609 -51.406 11.484 1 37.41 19 SER B O 1
ATOM 2727 N N . THR B 1 20 ? 10.781 -51.812 9.672 1 35.94 20 THR B N 1
ATOM 2728 C CA . THR B 1 20 ? 10.852 -50.438 9.211 1 35.94 20 THR B CA 1
ATOM 2729 C C . THR B 1 20 ? 9.891 -49.531 10.008 1 35.94 20 THR B C 1
ATOM 2731 O O . THR B 1 20 ? 8.672 -49.656 9.852 1 35.94 20 THR B O 1
ATOM 2734 N N . ILE B 1 21 ? 10.031 -49.469 11.258 1 37.34 21 ILE B N 1
ATOM 2735 C CA . ILE B 1 21 ? 9.445 -48.25 11.852 1 37.34 21 ILE B CA 1
ATOM 2736 C C . ILE B 1 21 ? 9.539 -47.094 10.859 1 37.34 21 ILE B C 1
ATOM 2738 O O . ILE B 1 21 ? 10.633 -46.656 10.508 1 37.34 21 ILE B O 1
ATOM 2742 N N . SER B 1 22 ? 8.719 -47.125 9.953 1 38.91 22 SER B N 1
ATOM 2743 C CA . SER B 1 22 ? 8.523 -45.781 9.406 1 38.91 22 SER B CA 1
ATOM 2744 C C . SER B 1 22 ? 8.641 -44.719 10.484 1 38.91 22 SER B C 1
ATOM 2746 O O . SER B 1 22 ? 7.824 -44.688 11.406 1 38.91 22 SER B O 1
ATOM 2748 N N . GLN B 1 23 ? 9.742 -44.719 11.273 1 34.62 23 GLN B N 1
ATOM 2749 C CA . GLN B 1 23 ? 9.898 -43.469 12 1 34.62 23 GLN B CA 1
ATOM 2750 C C . GLN B 1 23 ? 9.211 -42.312 11.266 1 34.62 23 GLN B C 1
ATOM 2752 O O . GLN B 1 23 ? 9.664 -41.906 10.203 1 34.62 23 GLN B O 1
ATOM 2757 N N . LYS B 1 24 ? 8 -42.375 11.305 1 42.75 24 LYS B N 1
ATOM 2758 C CA . LYS B 1 24 ? 7.324 -41.125 11.039 1 42.75 24 LYS B CA 1
ATOM 2759 C C . LYS B 1 24 ? 8.094 -39.938 11.641 1 42.75 24 LYS B C 1
ATOM 2761 O O . LYS B 1 24 ? 8.094 -39.75 12.852 1 42.75 24 LYS B O 1
ATOM 2766 N N . TYR B 1 25 ? 9.406 -39.812 11.445 1 41.59 25 TYR B N 1
ATOM 2767 C CA . TYR B 1 25 ? 9.898 -38.469 11.82 1 41.59 25 TYR B CA 1
ATOM 2768 C C . TYR B 1 25 ? 8.805 -37.438 11.672 1 41.59 25 TYR B C 1
ATOM 2770 O O . TYR B 1 25 ? 8.289 -37.219 10.578 1 41.59 25 TYR B O 1
ATOM 2778 N N . SER B 1 26 ? 7.969 -37.219 12.492 1 49.06 26 SER B N 1
ATOM 2779 C CA . SER B 1 26 ? 6.91 -36.219 12.688 1 49.06 26 SER B CA 1
ATOM 2780 C C . SER B 1 26 ? 7.352 -34.844 12.234 1 49.06 26 SER B C 1
ATOM 2782 O O . SER B 1 26 ? 7.832 -34.031 13.047 1 49.06 26 SER B O 1
ATOM 2784 N N . THR B 1 27 ? 8.094 -34.562 11.148 1 67.94 27 THR B N 1
ATOM 2785 C CA . THR B 1 27 ? 8.586 -33.219 10.805 1 67.94 27 THR B CA 1
ATOM 2786 C C . THR B 1 27 ? 7.426 -32.25 10.656 1 67.94 27 THR B C 1
ATOM 2788 O O . THR B 1 27 ? 6.332 -32.625 10.242 1 67.94 27 THR B O 1
ATOM 2791 N N . THR B 1 28 ? 7.199 -31.266 11.508 1 89.06 28 THR B N 1
ATOM 2792 C CA . THR B 1 28 ? 6.262 -30.156 11.438 1 89.06 28 THR B CA 1
ATOM 2793 C C . THR B 1 28 ? 6.098 -29.672 10 1 89.06 28 THR B C 1
ATOM 2795 O O . THR B 1 28 ? 7.082 -29.422 9.305 1 89.06 28 THR B O 1
ATOM 2798 N N . PRO B 1 29 ? 4.871 -29.875 9.508 1 96.94 29 PRO B N 1
ATOM 2799 C CA . PRO B 1 29 ? 4.648 -29.453 8.125 1 96.94 29 PRO B CA 1
ATOM 2800 C C . PRO B 1 29 ? 5.164 -28.047 7.848 1 96.94 29 PRO B C 1
ATOM 2802 O O . PRO B 1 29 ? 5.074 -27.172 8.711 1 96.94 29 PRO B O 1
ATOM 2805 N N . ARG B 1 30 ? 5.762 -27.906 6.695 1 98.06 30 ARG B N 1
ATOM 2806 C CA . ARG B 1 30 ? 6.148 -26.578 6.246 1 98.06 30 ARG B CA 1
ATOM 2807 C C . ARG B 1 30 ? 4.922 -25.719 5.965 1 98.06 30 ARG B C 1
ATOM 2809 O O . ARG B 1 30 ? 3.992 -26.156 5.285 1 98.06 30 ARG B O 1
ATOM 2816 N N . LYS B 1 31 ? 4.855 -24.531 6.508 1 98.62 31 LYS B N 1
ATOM 2817 C CA . LYS B 1 31 ? 3.725 -23.625 6.336 1 98.62 31 LYS B CA 1
ATOM 2818 C C . LYS B 1 31 ? 3.852 -22.828 5.043 1 98.62 31 LYS B C 1
ATOM 2820 O O . LYS B 1 31 ? 4.914 -22.266 4.758 1 98.62 31 LYS B O 1
ATOM 2825 N N . ILE B 1 32 ? 2.762 -22.781 4.277 1 98.75 32 ILE B N 1
ATOM 2826 C CA . ILE B 1 32 ? 2.781 -22.094 2.99 1 98.75 32 ILE B CA 1
ATOM 2827 C C . ILE B 1 32 ? 1.564 -21.172 2.871 1 98.75 32 ILE B C 1
ATOM 2829 O O . ILE B 1 32 ? 0.48 -21.516 3.354 1 98.75 32 ILE B O 1
ATOM 2833 N N . VAL B 1 33 ? 1.752 -20 2.33 1 98.94 33 VAL B N 1
ATOM 2834 C CA . VAL B 1 33 ? 0.671 -19.156 1.829 1 98.94 33 VAL B CA 1
ATOM 2835 C C . VAL B 1 33 ? 0.846 -18.938 0.329 1 98.94 33 VAL B C 1
ATOM 2837 O O . VAL B 1 33 ? 1.973 -18.828 -0.162 1 98.94 33 VAL B O 1
ATOM 2840 N N . ILE B 1 34 ? -0.271 -18.875 -0.388 1 98.94 34 ILE B N 1
ATOM 2841 C CA . ILE B 1 34 ? -0.25 -18.734 -1.84 1 98.94 34 ILE B CA 1
ATOM 2842 C C . ILE B 1 34 ? -1 -17.469 -2.244 1 98.94 34 ILE B C 1
ATOM 2844 O O . ILE B 1 34 ? -2.16 -17.266 -1.867 1 98.94 34 ILE B O 1
ATOM 2848 N N . ASP B 1 35 ? -0.357 -16.547 -2.92 1 98.94 35 ASP B N 1
ATOM 2849 C CA . ASP B 1 35 ? -0.987 -15.391 -3.543 1 98.94 35 ASP B CA 1
ATOM 2850 C C . ASP B 1 35 ? -1.099 -15.578 -5.055 1 98.94 35 ASP B C 1
ATOM 2852 O O . ASP B 1 35 ? -0.088 -15.719 -5.746 1 98.94 35 ASP B O 1
ATOM 2856 N N . THR B 1 36 ? -2.344 -15.555 -5.59 1 98.88 36 THR B N 1
ATOM 2857 C CA . THR B 1 36 ? -2.539 -16.047 -6.949 1 98.88 36 THR B CA 1
ATOM 2858 C C . THR B 1 36 ? -3.531 -15.172 -7.707 1 98.88 36 THR B C 1
ATOM 2860 O O . THR B 1 36 ? -4.25 -14.367 -7.098 1 98.88 36 THR B O 1
ATOM 2863 N N . ASP B 1 37 ? -3.502 -15.156 -8.961 1 98.56 37 ASP B N 1
ATOM 2864 C CA . ASP B 1 37 ? -4.441 -14.562 -9.906 1 98.56 37 ASP B CA 1
ATOM 2865 C C . ASP B 1 37 ? -4.977 -15.609 -10.883 1 98.56 37 ASP B C 1
ATOM 2867 O O . ASP B 1 37 ? -4.695 -15.547 -12.078 1 98.56 37 ASP B O 1
ATOM 2871 N N . PRO B 1 38 ? -5.801 -16.484 -10.367 1 97.31 38 PRO B N 1
ATOM 2872 C CA . PRO B 1 38 ? -6.074 -17.781 -10.992 1 97.31 38 PRO B CA 1
ATOM 2873 C C . PRO B 1 38 ? -6.527 -17.656 -12.445 1 97.31 38 PRO B C 1
ATOM 2875 O O . PRO B 1 38 ? -7.699 -17.375 -12.703 1 97.31 38 PRO B O 1
ATOM 2878 N N . GLY B 1 39 ? -5.578 -17.875 -13.266 1 94.56 39 GLY B N 1
ATOM 2879 C CA . GLY B 1 39 ? -5.75 -18.312 -14.641 1 94.56 39 GLY B CA 1
ATOM 2880 C C . GLY B 1 39 ? -5.586 -19.812 -14.82 1 94.56 39 GLY B C 1
ATOM 2881 O O . GLY B 1 39 ? -5.648 -20.562 -13.844 1 94.56 39 GLY B O 1
ATOM 2882 N N . GLY B 1 40 ? -5.504 -20.312 -16.047 1 92.19 40 GLY B N 1
ATOM 2883 C CA . GLY B 1 40 ? -5.379 -21.734 -16.312 1 92.19 40 GLY B CA 1
ATOM 2884 C C . GLY B 1 40 ? -4.188 -22.359 -15.617 1 92.19 40 GLY B C 1
ATOM 2885 O O . GLY B 1 40 ? -4.32 -23.406 -14.969 1 92.19 40 GLY B O 1
ATOM 2886 N N . ASP B 1 41 ? -3.041 -21.75 -15.656 1 94.06 41 ASP B N 1
ATOM 2887 C CA . ASP B 1 41 ? -1.841 -22.359 -15.094 1 94.06 41 ASP B CA 1
ATOM 2888 C C . ASP B 1 41 ? -1.79 -22.172 -13.578 1 94.06 41 ASP B C 1
ATOM 2890 O O . ASP B 1 41 ? -1.093 -22.922 -12.883 1 94.06 41 ASP B O 1
ATOM 2894 N N . ASP B 1 42 ? -2.541 -21.203 -13.023 1 98.5 42 ASP B N 1
ATOM 2895 C CA . ASP B 1 42 ? -2.707 -21.109 -11.57 1 98.5 42 ASP B CA 1
ATOM 2896 C C . ASP B 1 42 ? -3.498 -22.297 -11.031 1 98.5 42 ASP B C 1
ATOM 2898 O O . ASP B 1 42 ? -3.262 -22.75 -9.914 1 98.5 42 ASP B O 1
ATOM 2902 N N . ALA B 1 43 ? -4.512 -22.734 -11.812 1 98.44 43 ALA B N 1
ATOM 2903 C CA . ALA B 1 43 ? -5.328 -23.875 -11.375 1 98.44 43 ALA B CA 1
ATOM 2904 C C . ALA B 1 43 ? -4.465 -25.094 -11.117 1 98.44 43 ALA B C 1
ATOM 2906 O O . ALA B 1 43 ? -4.637 -25.781 -10.102 1 98.44 43 ALA B O 1
ATOM 2907 N N . LEU B 1 44 ? -3.564 -25.375 -12.008 1 98.25 44 LEU B N 1
ATOM 2908 C CA . LEU B 1 44 ? -2.641 -26.484 -11.812 1 98.25 44 LEU B CA 1
ATOM 2909 C C . LEU B 1 44 ? -1.812 -26.281 -10.547 1 98.25 44 LEU B C 1
ATOM 2911 O O . LEU B 1 44 ? -1.649 -27.219 -9.75 1 98.25 44 LEU B O 1
ATOM 2915 N N . ALA B 1 45 ? -1.289 -25.078 -10.359 1 98.88 45 ALA B N 1
ATOM 2916 C CA . ALA B 1 45 ? -0.446 -24.766 -9.211 1 98.88 45 ALA B CA 1
ATOM 2917 C C . ALA B 1 45 ? -1.19 -25 -7.898 1 98.88 45 ALA B C 1
ATOM 2919 O O . ALA B 1 45 ? -0.671 -25.672 -6.996 1 98.88 45 ALA B O 1
ATOM 2920 N N . ILE B 1 46 ? -2.395 -24.5 -7.812 1 98.81 46 ILE B N 1
ATOM 2921 C CA . ILE B 1 46 ? -3.188 -24.609 -6.594 1 98.81 46 ILE B CA 1
ATOM 2922 C C . ILE B 1 46 ? -3.586 -26.062 -6.363 1 98.81 46 ILE B C 1
ATOM 2924 O O . ILE B 1 46 ? -3.525 -26.562 -5.234 1 98.81 46 ILE B O 1
ATOM 2928 N N . MET B 1 47 ? -3.975 -26.812 -7.445 1 98.19 47 MET B N 1
ATOM 2929 C CA . MET B 1 47 ? -4.32 -28.219 -7.324 1 98.19 47 MET B CA 1
ATOM 2930 C C . MET B 1 47 ? -3.139 -29.031 -6.789 1 98.19 47 MET B C 1
ATOM 2932 O O . MET B 1 47 ? -3.307 -29.859 -5.902 1 98.19 47 MET B O 1
ATOM 2936 N N . LEU B 1 48 ? -1.94 -28.75 -7.289 1 98.56 48 LEU B N 1
ATOM 2937 C CA . LEU B 1 48 ? -0.746 -29.422 -6.809 1 98.56 48 LEU B CA 1
ATOM 2938 C C . LEU B 1 48 ? -0.549 -29.203 -5.316 1 98.56 48 LEU B C 1
ATOM 2940 O O . LEU B 1 48 ? -0.294 -30.141 -4.566 1 98.56 48 LEU B O 1
ATOM 2944 N N . ALA B 1 49 ? -0.703 -27.953 -4.895 1 98.62 49 ALA B N 1
ATOM 2945 C CA . ALA B 1 49 ? -0.474 -27.609 -3.494 1 98.62 49 ALA B CA 1
ATOM 2946 C C . ALA B 1 49 ? -1.486 -28.297 -2.586 1 98.62 49 ALA B C 1
ATOM 2948 O O . ALA B 1 49 ? -1.112 -28.922 -1.592 1 98.62 49 ALA B O 1
ATOM 2949 N N . VAL B 1 50 ? -2.777 -28.203 -2.959 1 97.56 50 VAL B N 1
ATOM 2950 C CA . VAL B 1 50 ? -3.82 -28.719 -2.076 1 97.56 50 VAL B CA 1
ATOM 2951 C C . VAL B 1 50 ? -3.775 -30.25 -2.053 1 97.56 50 VAL B C 1
ATOM 2953 O O . VAL B 1 50 ? -4.008 -30.859 -1.011 1 97.56 50 VAL B O 1
ATOM 2956 N N . MET B 1 51 ? -3.473 -30.891 -3.188 1 97 51 MET B N 1
ATOM 2957 C CA . MET B 1 51 ? -3.369 -32.344 -3.211 1 97 51 MET B CA 1
ATOM 2958 C C . MET B 1 51 ? -2.123 -32.812 -2.469 1 97 51 MET B C 1
ATOM 2960 O O . MET B 1 51 ? -2.143 -33.844 -1.806 1 97 51 MET B O 1
ATOM 2964 N N . HIS B 1 52 ? -1.029 -32.062 -2.598 1 98 52 HIS B N 1
ATOM 2965 C CA . HIS B 1 52 ? 0.176 -32.375 -1.844 1 98 52 HIS B CA 1
ATOM 2966 C C . HIS B 1 52 ? -0.089 -32.344 -0.342 1 98 52 HIS B C 1
ATOM 2968 O O . HIS B 1 52 ? 0.331 -33.25 0.382 1 98 52 HIS B O 1
ATOM 2974 N N . GLU B 1 53 ? -0.776 -31.281 0.083 1 97.31 53 GLU B N 1
ATOM 2975 C CA . GLU B 1 53 ? -1.13 -31.203 1.496 1 97.31 53 GLU B CA 1
ATOM 2976 C C . GLU B 1 53 ? -1.983 -32.375 1.927 1 97.31 53 GLU B C 1
ATOM 2978 O O . GLU B 1 53 ? -1.733 -33 2.973 1 97.31 53 GLU B O 1
ATOM 2983 N N . ALA B 1 54 ? -2.906 -32.75 1.117 1 94.81 54 ALA B N 1
ATOM 2984 C CA . ALA B 1 54 ? -3.865 -33.812 1.459 1 94.81 54 ALA B CA 1
ATOM 2985 C C . ALA B 1 54 ? -3.191 -35.156 1.496 1 94.81 54 ALA B C 1
ATOM 2987 O O . ALA B 1 54 ? -3.543 -36.031 2.318 1 94.81 54 ALA B O 1
ATOM 2988 N N . GLN B 1 55 ? -2.16 -35.375 0.679 1 94.69 55 GLN B N 1
ATOM 2989 C CA . GLN B 1 55 ? -1.625 -36.719 0.477 1 94.69 55 GLN B CA 1
ATOM 2990 C C . GLN B 1 55 ? -0.366 -36.938 1.312 1 94.69 55 GLN B C 1
ATOM 2992 O O . GLN B 1 55 ? 0.007 -38.062 1.593 1 94.69 55 GLN B O 1
ATOM 2997 N N . THR B 1 56 ? 0.527 -36.062 1.672 1 91.31 56 THR B N 1
ATOM 2998 C CA . THR B 1 56 ? 1.821 -36.281 2.311 1 91.31 56 THR B CA 1
ATOM 2999 C C . THR B 1 56 ? 1.861 -35.625 3.682 1 91.31 56 THR B C 1
ATOM 3001 O O . THR B 1 56 ? 2.691 -35.969 4.523 1 91.31 56 THR B O 1
ATOM 3004 N N . ARG B 1 57 ? 1.268 -34.719 4.324 1 87.69 57 ARG B N 1
ATOM 3005 C CA . ARG B 1 57 ? 1.324 -33.875 5.52 1 87.69 57 ARG B CA 1
ATOM 3006 C C . ARG B 1 57 ? 2.658 -33.156 5.613 1 87.69 57 ARG B C 1
ATOM 3008 O O . ARG B 1 57 ? 3.123 -32.844 6.711 1 87.69 57 ARG B O 1
ATOM 3015 N N . GLU B 1 58 ? 3.227 -32.938 4.457 1 96.06 58 GLU B N 1
ATOM 3016 C CA . GLU B 1 58 ? 4.523 -32.25 4.391 1 96.06 58 GLU B CA 1
ATOM 3017 C C . GLU B 1 58 ? 4.359 -30.734 4.402 1 96.06 58 GLU B C 1
ATOM 3019 O O . GLU B 1 58 ? 5.309 -30.016 4.707 1 96.06 58 GLU B O 1
ATOM 3024 N N . ILE B 1 59 ? 3.154 -30.312 4.02 1 97.75 59 ILE B N 1
ATOM 3025 C CA . ILE B 1 59 ? 2.904 -28.875 4.023 1 97.75 59 ILE B CA 1
ATOM 3026 C C . ILE B 1 59 ? 1.558 -28.594 4.688 1 97.75 59 ILE B C 1
ATOM 3028 O O . ILE B 1 59 ? 0.729 -29.5 4.84 1 97.75 59 ILE B O 1
ATOM 3032 N N . GLU B 1 60 ? 1.463 -27.406 5.168 1 98.38 60 GLU B N 1
ATOM 3033 C CA . GLU B 1 60 ? 0.219 -26.812 5.648 1 98.38 60 GLU B CA 1
ATOM 3034 C C . GLU B 1 60 ? -0.066 -25.484 4.949 1 98.38 60 GLU B C 1
ATOM 3036 O O . GLU B 1 60 ? 0.698 -24.531 5.09 1 98.38 60 GLU B O 1
ATOM 3041 N N . ILE B 1 61 ? -1.127 -25.484 4.195 1 98.69 61 ILE B N 1
ATOM 3042 C CA . ILE B 1 61 ? -1.524 -24.234 3.547 1 98.69 61 ILE B CA 1
ATOM 3043 C C . ILE B 1 61 ? -2.344 -23.391 4.516 1 98.69 61 ILE B C 1
ATOM 3045 O O . ILE B 1 61 ? -3.479 -23.734 4.852 1 98.69 61 ILE B O 1
ATOM 3049 N N . LEU B 1 62 ? -1.785 -22.281 4.91 1 98.81 62 LEU B N 1
ATOM 3050 C CA . LEU B 1 62 ? -2.422 -21.453 5.914 1 98.81 62 LEU B CA 1
ATOM 3051 C C . LEU B 1 62 ? -3.498 -20.562 5.285 1 98.81 62 LEU B C 1
ATOM 3053 O O . LEU B 1 62 ? -4.492 -20.234 5.938 1 98.81 62 LEU B O 1
ATOM 3057 N N . ALA B 1 63 ? -3.271 -20.156 4.02 1 98.94 63 ALA B N 1
ATOM 3058 C CA . ALA 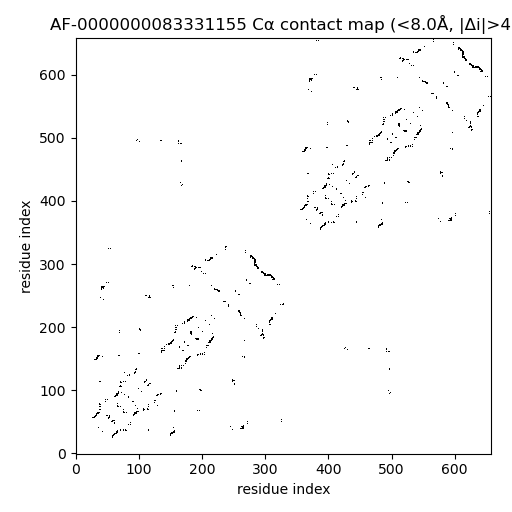B 1 63 ? -4.207 -19.297 3.301 1 98.94 63 ALA B CA 1
ATOM 3059 C C . ALA B 1 63 ? -3.877 -19.25 1.812 1 98.94 63 ALA B C 1
ATOM 3061 O O . ALA B 1 63 ? -2.729 -19.469 1.418 1 98.94 63 ALA B O 1
ATOM 3062 N N . ILE B 1 64 ? -4.867 -19.016 1.056 1 98.94 64 ILE B N 1
ATOM 3063 C CA . ILE B 1 64 ? -4.734 -18.625 -0.345 1 98.94 64 ILE B CA 1
ATOM 3064 C C . ILE B 1 64 ? -5.352 -17.25 -0.56 1 98.94 64 ILE B C 1
ATOM 3066 O O . ILE B 1 64 ? -6.461 -16.969 -0.097 1 98.94 64 ILE B O 1
ATOM 3070 N N . THR B 1 65 ? -4.59 -16.375 -1.157 1 98.94 65 THR B N 1
ATOM 3071 C CA . THR B 1 65 ? -5.066 -15.023 -1.43 1 98.94 65 THR B CA 1
ATOM 3072 C C . THR B 1 65 ? -5.215 -14.797 -2.932 1 98.94 65 THR B C 1
ATOM 3074 O O . THR B 1 65 ? -4.465 -15.359 -3.729 1 98.94 65 THR B O 1
ATOM 3077 N N . GLY B 1 66 ? -6.258 -14.055 -3.311 1 98.81 66 GLY B N 1
ATOM 3078 C CA . GLY B 1 66 ? -6.48 -13.695 -4.703 1 98.81 66 GLY B CA 1
ATOM 3079 C C . GLY B 1 66 ? -6.102 -12.258 -5.016 1 98.81 66 GLY B C 1
ATOM 3080 O O . GLY B 1 66 ? -6.414 -11.352 -4.242 1 98.81 66 GLY B O 1
ATOM 3081 N N . THR B 1 67 ? -5.438 -12.031 -6.094 1 98.81 67 THR B N 1
ATOM 3082 C CA . THR B 1 67 ? -5.082 -10.703 -6.594 1 98.81 67 THR B CA 1
ATOM 3083 C C . THR B 1 67 ? -5.438 -10.57 -8.07 1 98.81 67 THR B C 1
ATOM 3085 O O . THR B 1 67 ? -5.512 -11.57 -8.789 1 98.81 67 THR B O 1
ATOM 3088 N N . TYR B 1 68 ? -5.605 -9.406 -8.57 1 98.5 68 TYR B N 1
ATOM 3089 C CA . TYR B 1 68 ? -5.855 -9.172 -9.992 1 98.5 68 TYR B CA 1
ATOM 3090 C C . TYR B 1 68 ? -4.688 -9.656 -10.836 1 98.5 68 TYR B C 1
ATOM 3092 O O . TYR B 1 68 ? -3.592 -9.891 -10.32 1 98.5 68 TYR B O 1
ATOM 3100 N N . GLY B 1 69 ? -4.887 -9.828 -12.078 1 98.19 69 GLY B N 1
ATOM 3101 C CA . GLY B 1 69 ? -3.836 -10.195 -13.016 1 98.19 69 GLY B CA 1
ATOM 3102 C C . GLY B 1 69 ? -4.367 -10.789 -14.305 1 98.19 69 GLY B C 1
ATOM 3103 O O . GLY B 1 69 ? -4.754 -10.062 -15.219 1 98.19 69 GLY B O 1
ATOM 3104 N N . ASN B 1 70 ? -4.512 -12.102 -14.297 1 97.94 70 ASN B N 1
ATOM 3105 C CA . ASN B 1 70 ? -5.027 -12.789 -15.477 1 97.94 70 ASN B CA 1
ATOM 3106 C C . ASN B 1 70 ? -6.449 -12.344 -15.805 1 97.94 70 ASN B C 1
ATOM 3108 O O . ASN B 1 70 ? -6.883 -12.43 -16.953 1 97.94 70 ASN B O 1
ATOM 3112 N N . THR B 1 71 ? -7.137 -11.867 -14.789 1 97.5 71 THR B N 1
ATOM 3113 C CA . THR B 1 71 ? -8.492 -11.336 -14.914 1 97.5 71 THR B CA 1
ATOM 3114 C C . THR B 1 71 ? -8.805 -10.398 -13.75 1 97.5 71 THR B C 1
ATOM 3116 O O . THR B 1 71 ? -7.949 -10.141 -12.906 1 97.5 71 THR B O 1
ATOM 3119 N N . ASN B 1 72 ? -10.062 -9.828 -13.789 1 97.38 72 ASN B N 1
ATOM 3120 C CA . ASN B 1 72 ? -10.445 -8.906 -12.719 1 97.38 72 ASN B CA 1
ATOM 3121 C C . ASN B 1 72 ? -10.711 -9.641 -11.406 1 97.38 72 ASN B C 1
ATOM 3123 O O . ASN B 1 72 ? -10.906 -10.859 -11.406 1 97.38 72 ASN B O 1
ATOM 3127 N N . ILE B 1 73 ? -10.742 -8.891 -10.344 1 97.75 73 ILE B N 1
ATOM 3128 C CA . ILE B 1 73 ? -10.742 -9.438 -8.992 1 97.75 73 ILE B CA 1
ATOM 3129 C C . ILE B 1 73 ? -12.016 -10.25 -8.766 1 97.75 73 ILE B C 1
ATOM 3131 O O . ILE B 1 73 ? -12.008 -11.234 -8.023 1 97.75 73 ILE B O 1
ATOM 3135 N N . LYS B 1 74 ? -13.141 -9.914 -9.336 1 97.38 74 LYS B N 1
ATOM 3136 C CA . LYS B 1 74 ? -14.383 -10.672 -9.195 1 97.38 74 LYS B CA 1
ATOM 3137 C C . LYS B 1 74 ? -14.25 -12.07 -9.797 1 97.38 74 LYS B C 1
ATOM 3139 O O . LYS B 1 74 ? -14.648 -13.055 -9.172 1 97.38 74 LYS B O 1
ATOM 3144 N N . ASN B 1 75 ? -13.688 -12.094 -10.992 1 97.94 75 ASN B N 1
ATOM 3145 C CA . ASN B 1 75 ? -13.43 -13.383 -11.633 1 97.94 75 ASN B CA 1
ATOM 3146 C C . ASN B 1 75 ? -12.398 -14.195 -10.859 1 97.94 75 ASN B C 1
ATOM 3148 O O . ASN B 1 75 ? -12.516 -15.422 -10.75 1 97.94 75 ASN B O 1
ATOM 3152 N N . VAL B 1 76 ? -11.359 -13.508 -10.352 1 98.31 76 VAL B N 1
ATOM 3153 C CA . VAL B 1 76 ? -10.32 -14.148 -9.562 1 98.31 76 VAL B CA 1
ATOM 3154 C C . VAL B 1 76 ? -10.953 -14.898 -8.391 1 98.31 76 VAL B C 1
ATOM 3156 O O . VAL B 1 76 ? -10.625 -16.062 -8.141 1 98.31 76 VAL B O 1
ATOM 3159 N N . GLU B 1 77 ? -11.859 -14.281 -7.699 1 98.06 77 GLU B N 1
ATOM 3160 C CA . GLU B 1 77 ? -12.555 -14.906 -6.578 1 98.06 77 GLU B CA 1
ATOM 3161 C C . GLU B 1 77 ? -13.312 -16.156 -7.02 1 98.06 77 GLU B C 1
ATOM 3163 O O . GLU B 1 77 ? -13.172 -17.219 -6.414 1 98.06 77 GLU B O 1
ATOM 3168 N N . LYS B 1 78 ? -14.062 -16.031 -8.039 1 98 78 LYS B N 1
ATOM 3169 C CA . LYS B 1 78 ? -14.852 -17.156 -8.547 1 98 78 LYS B CA 1
ATOM 3170 C C . LYS B 1 78 ? -13.953 -18.312 -8.953 1 98 78 LYS B C 1
ATOM 3172 O O . LYS B 1 78 ? -14.242 -19.469 -8.633 1 98 78 LYS B O 1
ATOM 3177 N N . ASN B 1 79 ? -12.906 -18 -9.695 1 98.5 79 ASN B N 1
ATOM 3178 C CA . ASN B 1 79 ? -12 -19.031 -10.188 1 98.5 79 ASN B CA 1
ATOM 3179 C C . ASN B 1 79 ? -11.32 -19.766 -9.039 1 98.5 79 ASN B C 1
ATOM 3181 O O . ASN B 1 79 ? -11.18 -21 -9.078 1 98.5 79 ASN B O 1
ATOM 3185 N N . LEU B 1 80 ? -10.906 -19.016 -8.031 1 98.38 80 LEU B N 1
ATOM 3186 C CA . LEU B 1 80 ? -10.297 -19.625 -6.855 1 98.38 80 LEU B CA 1
ATOM 3187 C C . LEU B 1 80 ? -11.273 -20.594 -6.184 1 98.38 80 LEU B C 1
ATOM 3189 O O . LEU B 1 80 ? -10.891 -21.703 -5.816 1 98.38 80 LEU B O 1
ATOM 3193 N N . LEU B 1 81 ? -12.516 -20.188 -6.043 1 98.19 81 LEU B N 1
ATOM 3194 C CA . LEU B 1 81 ? -13.523 -21.016 -5.387 1 98.19 81 LEU B CA 1
ATOM 3195 C C . LEU B 1 81 ? -13.844 -22.25 -6.227 1 98.19 81 LEU B C 1
ATOM 3197 O O . LEU B 1 81 ? -14.102 -23.328 -5.68 1 98.19 81 LEU B O 1
ATOM 3201 N N . LYS B 1 82 ? -13.844 -22.125 -7.582 1 98.19 82 LYS B N 1
ATOM 3202 C CA . LYS B 1 82 ? -14.016 -23.281 -8.461 1 98.19 82 LYS B CA 1
ATOM 3203 C C . LYS B 1 82 ? -12.914 -24.312 -8.242 1 98.19 82 LYS B C 1
ATOM 3205 O O . LYS B 1 82 ? -13.195 -25.5 -8.109 1 98.19 82 LYS B O 1
ATOM 3210 N N . ILE B 1 83 ? -11.688 -23.859 -8.156 1 98.31 83 ILE B N 1
ATOM 3211 C CA . ILE B 1 83 ? -10.547 -24.75 -7.977 1 98.31 83 ILE B CA 1
ATOM 3212 C C . ILE B 1 83 ? -10.688 -25.516 -6.668 1 98.31 83 ILE B C 1
ATOM 3214 O O . ILE B 1 83 ? -10.555 -26.75 -6.645 1 98.31 83 ILE B O 1
ATOM 3218 N N . LEU B 1 84 ? -10.961 -24.781 -5.598 1 98.06 84 LEU B N 1
ATOM 3219 C CA . LEU B 1 84 ? -11.047 -25.391 -4.281 1 98.06 84 LEU B CA 1
ATOM 3220 C C . LEU B 1 84 ? -12.234 -26.344 -4.203 1 98.06 84 LEU B C 1
ATOM 3222 O O . LEU B 1 84 ? -12.172 -27.375 -3.514 1 98.06 84 LEU B O 1
ATOM 3226 N N . THR B 1 85 ? -13.328 -26.016 -4.914 1 97.56 85 THR B N 1
ATOM 3227 C CA . THR B 1 85 ? -14.5 -26.891 -4.984 1 97.56 85 THR B CA 1
ATOM 3228 C C . THR B 1 85 ? -14.148 -28.203 -5.676 1 97.56 85 THR B C 1
ATOM 3230 O O . THR B 1 85 ? -14.484 -29.281 -5.176 1 97.56 85 THR B O 1
ATOM 3233 N N . VAL B 1 86 ? -13.445 -28.125 -6.809 1 96.56 86 VAL B N 1
ATOM 3234 C CA . VAL B 1 86 ? -13.047 -29.312 -7.551 1 96.56 86 VAL B CA 1
ATOM 3235 C C . VAL B 1 86 ? -12.078 -30.141 -6.715 1 96.56 86 VAL B C 1
ATOM 3237 O O . VAL B 1 86 ? -12.148 -31.375 -6.699 1 96.56 86 VAL B O 1
ATOM 3240 N N . ALA B 1 87 ? -11.164 -29.453 -6.027 1 95.69 87 ALA B N 1
ATOM 3241 C CA . ALA B 1 87 ? -10.195 -30.125 -5.172 1 95.69 87 ALA B CA 1
ATOM 3242 C C . ALA B 1 87 ? -10.859 -30.703 -3.928 1 95.69 87 ALA B C 1
ATOM 3244 O O . ALA B 1 87 ? -10.266 -31.516 -3.223 1 95.69 87 ALA B O 1
ATOM 3245 N N . ASN B 1 88 ? -12.055 -30.312 -3.574 1 95 88 ASN B N 1
ATOM 3246 C CA . ASN B 1 88 ? -12.789 -30.672 -2.363 1 95 88 ASN B CA 1
ATOM 3247 C C . ASN B 1 88 ? -11.969 -30.375 -1.107 1 95 88 ASN B C 1
ATOM 3249 O O . ASN B 1 88 ? -11.781 -31.266 -0.268 1 95 88 ASN B O 1
ATOM 3253 N N . LYS B 1 89 ? -11.445 -29.156 -1.049 1 94.19 89 LYS B N 1
ATOM 3254 C CA . LYS B 1 89 ? -10.602 -28.734 0.065 1 94.19 89 LYS B CA 1
ATOM 3255 C C . LYS B 1 89 ? -11.062 -27.391 0.628 1 94.19 89 LYS B C 1
ATOM 3257 O O . LYS B 1 89 ? -11.531 -26.531 -0.115 1 94.19 89 LYS B O 1
ATOM 3262 N N . GLU B 1 90 ? -10.922 -27.312 1.931 1 94.31 90 GLU B N 1
ATOM 3263 C CA . GLU B 1 90 ? -11.219 -26.062 2.617 1 94.31 90 GLU B CA 1
ATOM 3264 C C . GLU B 1 90 ? -9.938 -25.375 3.078 1 94.31 90 GLU B C 1
ATOM 3266 O O . GLU B 1 90 ? -9.188 -25.922 3.887 1 94.31 90 GLU B O 1
ATOM 3271 N N . VAL B 1 91 ? -9.617 -24.312 2.525 1 97.06 91 VAL B N 1
ATOM 3272 C CA . VAL B 1 91 ? -8.5 -23.438 2.867 1 97.06 91 VAL B CA 1
ATOM 3273 C C . VAL B 1 91 ? -8.984 -22 3.033 1 97.06 91 VAL B C 1
ATOM 3275 O O . VAL B 1 91 ? -9.844 -21.547 2.281 1 97.06 91 VAL B O 1
ATOM 3278 N N . PRO B 1 92 ? -8.539 -21.297 4.098 1 98.44 92 PRO B N 1
ATOM 3279 C CA . PRO B 1 92 ? -8.906 -19.875 4.18 1 98.44 92 PRO B CA 1
ATOM 3280 C C . PRO B 1 92 ? -8.547 -19.109 2.916 1 98.44 92 PRO B C 1
ATOM 3282 O O . PRO B 1 92 ? -7.414 -19.203 2.426 1 98.44 92 PRO B O 1
ATOM 3285 N N . VAL B 1 93 ? -9.531 -18.391 2.375 1 98.88 93 VAL B N 1
ATOM 3286 C CA . VAL B 1 93 ? -9.344 -17.594 1.167 1 98.88 93 VAL B CA 1
ATOM 3287 C C . VAL B 1 93 ? -9.578 -16.125 1.477 1 98.88 93 VAL B C 1
ATOM 3289 O O . VAL B 1 93 ? -10.617 -15.75 2.035 1 98.88 93 VAL B O 1
ATOM 3292 N N . TYR B 1 94 ? -8.633 -15.273 1.216 1 98.88 94 TYR B N 1
ATOM 3293 C CA . TYR B 1 94 ? -8.758 -13.82 1.323 1 98.88 94 TYR B CA 1
ATOM 3294 C C . TYR B 1 94 ? -8.555 -13.156 -0.032 1 98.88 94 TYR B C 1
ATOM 3296 O O . TYR B 1 94 ? -7.758 -13.625 -0.848 1 98.88 94 TYR B O 1
ATOM 3304 N N . ILE B 1 95 ? -9.203 -12.086 -0.275 1 98.81 95 ILE B N 1
ATOM 3305 C CA . ILE B 1 95 ? -9.07 -11.359 -1.53 1 98.81 95 ILE B CA 1
ATOM 3306 C C . ILE B 1 95 ? -8.266 -10.078 -1.301 1 98.81 95 ILE B C 1
ATOM 3308 O O . ILE B 1 95 ? -8.484 -9.375 -0.315 1 98.81 95 ILE B O 1
ATOM 3312 N N . GLY B 1 96 ? -7.309 -9.867 -2.176 1 98.69 96 GLY B N 1
ATOM 3313 C CA . GLY B 1 96 ? -6.355 -8.781 -2.029 1 98.69 96 GLY B CA 1
ATOM 3314 C C . GLY B 1 96 ? -6.559 -7.668 -3.043 1 98.69 96 GLY B C 1
ATOM 3315 O O . GLY B 1 96 ? -7.672 -7.16 -3.201 1 98.69 96 GLY B O 1
ATOM 3316 N N . SER B 1 97 ? -5.516 -7.297 -3.734 1 98.75 97 SER B N 1
ATOM 3317 C CA . SER B 1 97 ? -5.461 -6.09 -4.551 1 98.75 97 SER B CA 1
ATOM 3318 C C . SER B 1 97 ? -6.32 -6.227 -5.801 1 98.75 97 SER B C 1
ATOM 3320 O O . SER B 1 97 ? -6.281 -7.254 -6.48 1 98.75 97 SER B O 1
ATOM 3322 N N . LYS B 1 98 ? -7.023 -5.133 -6.164 1 97.94 98 LYS B N 1
ATOM 3323 C CA . LYS B 1 98 ? -7.953 -5.113 -7.293 1 97.94 98 LYS B CA 1
ATOM 3324 C C . LYS B 1 98 ? -7.293 -4.527 -8.539 1 97.94 98 LYS B C 1
ATOM 3326 O O . LYS B 1 98 ? -7.789 -4.699 -9.648 1 97.94 98 LYS B O 1
ATOM 3331 N N . LYS B 1 99 ? -6.238 -3.846 -8.328 1 98.12 99 LYS B N 1
ATOM 3332 C CA . LYS B 1 99 ? -5.547 -3.139 -9.398 1 98.12 99 LYS B CA 1
ATOM 3333 C C . LYS B 1 99 ? -4.125 -2.768 -8.984 1 98.12 99 LYS B C 1
ATOM 3335 O O . LYS B 1 99 ? -3.779 -2.83 -7.805 1 98.12 99 LYS B O 1
ATOM 3340 N N . PRO B 1 100 ? -3.244 -2.432 -9.984 1 98.56 100 PRO B N 1
ATOM 3341 C CA . PRO B 1 100 ? -1.897 -1.954 -9.656 1 98.56 100 PRO B CA 1
ATOM 3342 C C . PRO B 1 100 ? -1.91 -0.654 -8.859 1 98.56 100 PRO B C 1
ATOM 3344 O O . PRO B 1 100 ? -2.943 0.015 -8.773 1 98.56 100 PRO B O 1
ATOM 3347 N N . LEU B 1 101 ? -0.78 -0.333 -8.234 1 98.44 101 LEU B N 1
ATOM 3348 C CA . LEU B 1 101 ? -0.663 0.887 -7.441 1 98.44 101 LEU B CA 1
ATOM 3349 C C . LEU B 1 101 ? -0.741 2.121 -8.336 1 98.44 101 LEU B C 1
ATOM 3351 O O . LEU B 1 101 ? -1.414 3.098 -7.992 1 98.44 101 LEU B O 1
ATOM 3355 N N . ILE B 1 102 ? -0.08 2.066 -9.531 1 97.38 102 ILE B N 1
ATOM 3356 C CA . ILE B 1 102 ? 0.008 3.262 -10.359 1 97.38 102 ILE B CA 1
ATOM 3357 C C . ILE B 1 102 ? -0.582 2.975 -11.742 1 97.38 102 ILE B C 1
ATOM 3359 O O . ILE B 1 102 ? -1.416 3.736 -12.234 1 97.38 102 ILE B O 1
ATOM 3363 N N . ASN B 1 103 ? -0.251 1.781 -12.32 1 97.06 103 ASN B N 1
ATOM 3364 C CA . ASN B 1 103 ? -0.693 1.45 -13.672 1 97.06 103 ASN B CA 1
ATOM 3365 C C . ASN B 1 103 ? -2.211 1.323 -13.75 1 97.06 103 ASN B C 1
ATOM 3367 O O . ASN B 1 103 ? -2.865 1.026 -12.75 1 97.06 103 ASN B O 1
ATOM 3371 N N . GLU B 1 104 ? -2.717 1.59 -14.898 1 94.88 104 GLU B N 1
ATOM 3372 C CA . GLU B 1 104 ? -4.086 1.188 -15.195 1 94.88 104 GLU B CA 1
ATOM 3373 C C . GLU B 1 104 ? -4.172 -0.305 -15.5 1 94.88 104 GLU B C 1
ATOM 3375 O O . GLU B 1 104 ? -3.307 -0.852 -16.188 1 94.88 104 GLU B O 1
ATOM 3380 N N . TYR B 1 105 ? -5.094 -0.925 -14.898 1 96.44 105 TYR B N 1
ATOM 3381 C CA . TYR B 1 105 ? -5.246 -2.357 -15.117 1 96.44 105 TYR B CA 1
ATOM 3382 C C . TYR B 1 105 ? -6.07 -2.629 -16.375 1 96.44 105 TYR B C 1
ATOM 3384 O O . TYR B 1 105 ? -7.133 -2.035 -16.562 1 96.44 105 TYR B O 1
ATOM 3392 N N . GLU B 1 106 ? -5.562 -3.504 -17.203 1 93.19 106 GLU B N 1
ATOM 3393 C CA . GLU B 1 106 ? -6.285 -4.035 -18.344 1 93.19 106 GLU B CA 1
ATOM 3394 C C . GLU B 1 106 ? -6.059 -5.539 -18.5 1 93.19 106 GLU B C 1
ATOM 3396 O O . GLU B 1 106 ? -4.918 -6 -18.547 1 93.19 106 GLU B O 1
ATOM 3401 N N . ASP B 1 107 ? -7.129 -6.262 -18.469 1 90.06 107 ASP B N 1
ATOM 3402 C CA . ASP B 1 107 ? -7.02 -7.695 -18.734 1 90.06 107 ASP B CA 1
ATOM 3403 C C . ASP B 1 107 ? -6.742 -7.969 -20.219 1 90.06 107 ASP B C 1
ATOM 3405 O O . ASP B 1 107 ? -7.277 -7.281 -21.078 1 90.06 107 ASP B O 1
ATOM 3409 N N . ASP B 1 108 ? -5.938 -8.945 -20.516 1 91.56 108 ASP B N 1
ATOM 3410 C CA . ASP B 1 108 ? -5.574 -9.188 -21.906 1 91.56 108 ASP B CA 1
ATOM 3411 C C . ASP B 1 108 ? -6.344 -10.375 -22.484 1 91.56 108 ASP B C 1
ATOM 3413 O O . ASP B 1 108 ? -6.199 -10.711 -23.656 1 91.56 108 ASP B O 1
ATOM 3417 N N . GLY B 1 109 ? -7.059 -11.109 -21.641 1 92.81 109 GLY B N 1
ATOM 3418 C CA . GLY B 1 109 ? -7.902 -12.195 -22.109 1 92.81 109 GLY B CA 1
ATOM 3419 C C . GLY B 1 109 ? -7.121 -13.445 -22.469 1 92.81 109 GLY B C 1
ATOM 3420 O O . GLY B 1 109 ? -7.609 -14.297 -23.219 1 92.81 109 GLY B O 1
ATOM 3421 N N . TYR B 1 110 ? -5.879 -13.562 -22.031 1 94.94 110 TYR B N 1
ATOM 3422 C CA . TYR B 1 110 ? -5.004 -14.68 -22.391 1 94.94 110 TYR B CA 1
ATOM 3423 C C . TYR B 1 110 ? -5.664 -16.016 -22.047 1 94.94 110 TYR B C 1
ATOM 3425 O O . TYR B 1 110 ? -5.625 -16.953 -22.859 1 94.94 110 TYR B O 1
ATOM 3433 N N . PHE B 1 111 ? -6.367 -16.109 -20.938 1 96.81 111 PHE B N 1
ATOM 3434 C CA . PHE B 1 111 ? -7.051 -17.312 -20.516 1 96.81 111 PHE B CA 1
ATOM 3435 C C . PHE B 1 111 ? -8.555 -17.203 -20.734 1 96.81 111 PHE B C 1
ATOM 3437 O O . PHE B 1 111 ? -9.336 -17.938 -20.125 1 96.81 111 PHE B O 1
ATOM 3444 N N . GLY B 1 112 ? -8.961 -16.266 -21.531 1 95.88 112 GLY B N 1
ATOM 3445 C CA . GLY B 1 112 ? -10.375 -15.984 -21.734 1 95.88 112 GLY B CA 1
ATOM 3446 C C . GLY B 1 112 ? -10.867 -14.797 -20.938 1 95.88 112 GLY B C 1
ATOM 3447 O O . GLY B 1 112 ? -10.125 -14.234 -20.125 1 95.88 112 GLY B O 1
ATOM 3448 N N . LYS B 1 113 ? -12.117 -14.477 -21.078 1 94.25 113 LYS B N 1
ATOM 3449 C CA . LYS B 1 113 ? -12.719 -13.312 -20.438 1 94.25 113 LYS B CA 1
ATOM 3450 C C . LYS B 1 113 ? -12.766 -13.484 -18.922 1 94.25 113 LYS B C 1
ATOM 3452 O O . LYS B 1 113 ? -12.555 -12.531 -18.172 1 94.25 113 LYS B O 1
ATOM 3457 N N . ASP B 1 114 ? -13.039 -14.656 -18.5 1 96.62 114 ASP B N 1
ATOM 3458 C CA . ASP B 1 114 ? -13.133 -14.898 -17.062 1 96.62 114 ASP B CA 1
ATOM 3459 C C . ASP B 1 114 ? -11.789 -15.352 -16.5 1 96.62 114 ASP B C 1
ATOM 3461 O O . ASP B 1 114 ? -11.688 -15.695 -15.32 1 96.62 114 ASP B O 1
ATOM 3465 N N . GLY B 1 115 ? -10.727 -15.383 -17.375 1 96.38 115 GLY B N 1
ATOM 3466 C CA . GLY B 1 115 ? -9.406 -15.812 -16.953 1 96.38 115 GLY B CA 1
ATOM 3467 C C . GLY B 1 115 ? -9.305 -17.312 -16.734 1 96.38 115 GLY B C 1
ATOM 3468 O O . GLY B 1 115 ? -8.312 -17.797 -16.188 1 96.38 115 GLY B O 1
ATOM 3469 N N . PHE B 1 116 ? -10.336 -17.984 -17.188 1 96.88 116 PHE B N 1
ATOM 3470 C CA . PHE B 1 116 ? -10.383 -19.391 -16.781 1 96.88 116 PHE B CA 1
ATOM 3471 C C . PHE B 1 116 ? -10.992 -20.25 -17.875 1 96.88 116 PHE B C 1
ATOM 3473 O O . PHE B 1 116 ? -11.641 -21.25 -17.594 1 96.88 116 PHE B O 1
ATOM 3480 N N . GLY B 1 117 ? -10.836 -19.859 -19.172 1 96.56 117 GLY B N 1
ATOM 3481 C CA . GLY B 1 117 ? -11.234 -20.625 -20.344 1 96.56 117 GLY B CA 1
ATOM 3482 C C . GLY B 1 117 ? -12.672 -20.406 -20.75 1 96.56 117 GLY B C 1
ATOM 3483 O O . GLY B 1 117 ? -13.125 -20.922 -21.781 1 96.56 117 GLY B O 1
ATOM 3484 N N . ASP B 1 118 ? -13.492 -19.672 -20.031 1 96.75 118 ASP B N 1
ATOM 3485 C CA . ASP B 1 118 ? -14.867 -19.266 -20.344 1 96.75 118 ASP B CA 1
ATOM 3486 C C . ASP B 1 118 ? -15.781 -20.484 -20.469 1 96.75 118 ASP B C 1
ATOM 3488 O O . ASP B 1 118 ? -16.672 -20.5 -21.312 1 96.75 118 ASP B O 1
ATOM 3492 N N . PHE B 1 119 ? -15.461 -21.547 -19.766 1 96 119 PHE B N 1
ATOM 3493 C CA . PHE B 1 119 ? -16.297 -22.734 -19.859 1 96 119 PHE B CA 1
ATOM 3494 C C . PHE B 1 119 ? -17.438 -22.672 -18.828 1 96 119 PHE B C 1
ATOM 3496 O O . PHE B 1 119 ? -17.391 -21.859 -17.906 1 96 119 PHE B O 1
ATOM 3503 N N . ASN B 1 120 ? -18.406 -23.469 -19.047 1 95.69 120 ASN B N 1
ATOM 3504 C CA . ASN B 1 120 ? -19.531 -23.547 -18.141 1 95.69 120 ASN B CA 1
ATOM 3505 C C . ASN B 1 120 ? -19.25 -24.453 -16.953 1 95.69 120 ASN B C 1
ATOM 3507 O O . ASN B 1 120 ? -19.25 -25.672 -17.078 1 95.69 120 ASN B O 1
ATOM 3511 N N . PHE B 1 121 ? -18.969 -23.828 -15.867 1 96.62 121 PHE B N 1
ATOM 3512 C CA . PHE B 1 121 ? -18.766 -24.578 -14.633 1 96.62 121 PHE B CA 1
ATOM 3513 C C . PHE B 1 121 ? -20.094 -24.953 -13.992 1 96.62 121 PHE B C 1
ATOM 3515 O O . PHE B 1 121 ? -20.844 -24.078 -13.57 1 96.62 121 PHE B O 1
ATOM 3522 N N . THR B 1 122 ? -20.359 -26.25 -13.859 1 94.62 122 THR B N 1
ATOM 3523 C CA . THR B 1 122 ? -21.703 -26.672 -13.5 1 94.62 122 THR B CA 1
ATOM 3524 C C . THR B 1 122 ? -21.766 -27.141 -12.055 1 94.62 122 THR B C 1
ATOM 3526 O O . THR B 1 122 ? -22.844 -27.281 -11.484 1 94.62 122 THR B O 1
ATOM 3529 N N . LYS B 1 123 ? -20.641 -27.328 -11.438 1 95.06 123 LYS B N 1
ATOM 3530 C CA . LYS B 1 123 ? -20.641 -27.781 -10.047 1 95.06 123 LYS B CA 1
ATOM 3531 C C . LYS B 1 123 ? -21.062 -26.656 -9.102 1 95.06 123 LYS B C 1
ATOM 3533 O O . LYS B 1 123 ? -20.719 -25.5 -9.328 1 95.06 123 LYS B O 1
ATOM 3538 N N . LYS B 1 124 ? -21.719 -27.047 -8.031 1 96.56 124 LYS B N 1
ATOM 3539 C CA . LYS B 1 124 ? -22.031 -26.078 -6.988 1 96.56 124 LYS B CA 1
ATOM 3540 C C . LYS B 1 124 ? -20.781 -25.656 -6.223 1 96.56 124 LYS B C 1
ATOM 3542 O O . LYS B 1 124 ? -20.047 -26.5 -5.703 1 96.56 124 LYS B O 1
ATOM 3547 N N . ILE B 1 125 ? -20.578 -24.375 -6.164 1 96.62 125 ILE B N 1
ATOM 3548 C CA . ILE B 1 125 ? -19.422 -23.859 -5.441 1 96.62 125 ILE B CA 1
ATOM 3549 C C . ILE B 1 125 ? -19.656 -23.969 -3.936 1 96.62 125 ILE B C 1
ATOM 3551 O O . ILE B 1 125 ? -20.641 -23.453 -3.412 1 96.62 125 ILE B O 1
ATOM 3555 N N . THR B 1 126 ? -18.703 -24.609 -3.264 1 94.81 126 THR B N 1
ATOM 3556 C CA . THR B 1 126 ? -18.859 -24.844 -1.833 1 94.81 126 THR B CA 1
ATOM 3557 C C . THR B 1 126 ? -17.828 -24.047 -1.041 1 94.81 126 THR B C 1
ATOM 3559 O O . THR B 1 126 ? -18.016 -23.781 0.148 1 94.81 126 THR B O 1
ATOM 3562 N N . ALA B 1 127 ? -16.734 -23.734 -1.667 1 95.25 127 ALA B N 1
ATOM 3563 C CA . ALA B 1 127 ? -15.703 -22.938 -1.011 1 95.25 127 ALA B CA 1
ATOM 3564 C C . ALA B 1 127 ? -16.172 -21.5 -0.793 1 95.25 127 ALA B C 1
ATOM 3566 O O . ALA B 1 127 ? -17.094 -21.031 -1.478 1 95.25 127 ALA B O 1
ATOM 3567 N N . LYS B 1 128 ? -15.609 -20.828 0.244 1 96.5 128 LYS B N 1
ATOM 3568 C CA . LYS B 1 128 ? -16.031 -19.469 0.586 1 96.5 128 LYS B CA 1
ATOM 3569 C C . LYS B 1 128 ? -14.828 -18.547 0.784 1 96.5 128 LYS B C 1
ATOM 3571 O O . LYS B 1 128 ? -13.727 -19.016 1.083 1 96.5 128 LYS B O 1
ATOM 3576 N N . VAL B 1 129 ? -15.109 -17.266 0.562 1 98 129 VAL B N 1
ATOM 3577 C CA . VAL B 1 129 ? -14.117 -16.234 0.821 1 98 129 VAL B CA 1
ATOM 3578 C C . VAL B 1 129 ? -14.297 -15.688 2.234 1 98 129 VAL B C 1
ATOM 3580 O O . VAL B 1 129 ? -15.422 -15.438 2.674 1 98 129 VAL B O 1
ATOM 3583 N N . ASP B 1 130 ? -13.203 -15.648 3 1 98.31 130 ASP B N 1
ATOM 3584 C CA . ASP B 1 130 ? -13.219 -14.898 4.254 1 98.31 130 ASP B CA 1
ATOM 3585 C C . ASP B 1 130 ? -13.148 -13.398 4 1 98.31 130 ASP B C 1
ATOM 3587 O O . ASP B 1 130 ? -12.102 -12.875 3.605 1 98.31 130 ASP B O 1
ATOM 3591 N N . ARG B 1 131 ? -14.195 -12.711 4.23 1 97.19 131 ARG B N 1
ATOM 3592 C CA . ARG B 1 131 ? -14.312 -11.297 3.902 1 97.19 131 ARG B CA 1
ATOM 3593 C C . ARG B 1 131 ? -13.984 -10.43 5.113 1 97.19 131 ARG B C 1
ATOM 3595 O O . ARG B 1 131 ? -14.195 -9.211 5.082 1 97.19 131 ARG B O 1
ATOM 3602 N N . SER B 1 132 ? -13.445 -10.969 6.191 1 97.25 132 SER B N 1
ATOM 3603 C CA . SER B 1 132 ? -13.203 -10.242 7.434 1 97.25 132 SER B CA 1
ATOM 3604 C C . SER B 1 132 ? -12.039 -9.273 7.289 1 97.25 132 SER B C 1
ATOM 3606 O O . SER B 1 132 ? -11.938 -8.305 8.047 1 97.25 132 SER B O 1
ATOM 3608 N N . LYS B 1 133 ? -11.172 -9.531 6.379 1 97.75 133 LYS B N 1
ATOM 3609 C CA . LYS B 1 133 ? -10.039 -8.633 6.191 1 97.75 133 LYS B CA 1
ATOM 3610 C C . LYS B 1 133 ? -9.461 -8.766 4.785 1 97.75 133 LYS B C 1
ATOM 3612 O O . LYS B 1 133 ? -9.68 -9.781 4.113 1 97.75 133 LYS B O 1
ATOM 3617 N N . HIS B 1 134 ? -8.766 -7.77 4.348 1 98.81 134 HIS B N 1
ATOM 3618 C CA . HIS B 1 134 ? -8.023 -7.758 3.096 1 98.81 134 HIS B CA 1
ATOM 3619 C C . HIS B 1 134 ? -6.883 -8.773 3.125 1 98.81 134 HIS B C 1
ATOM 3621 O O . HIS B 1 134 ? -6.266 -8.984 4.172 1 98.81 134 HIS B O 1
ATOM 3627 N N . ALA B 1 135 ? -6.578 -9.352 1.957 1 98.94 135 ALA B N 1
ATOM 3628 C CA . ALA B 1 135 ? -5.535 -10.367 1.861 1 98.94 135 ALA B CA 1
ATOM 3629 C C . ALA B 1 135 ? -4.223 -9.867 2.461 1 98.94 135 ALA B C 1
ATOM 3631 O O . ALA B 1 135 ? -3.535 -10.602 3.17 1 98.94 135 ALA B O 1
ATOM 3632 N N . SER B 1 136 ? -3.83 -8.609 2.219 1 98.94 136 SER B N 1
ATOM 3633 C CA . SER B 1 136 ? -2.576 -8.055 2.725 1 98.94 136 SER B CA 1
ATOM 3634 C C . SER B 1 136 ? -2.555 -8.039 4.25 1 98.94 136 SER B C 1
ATOM 3636 O O . SER B 1 136 ? -1.517 -8.289 4.863 1 98.94 136 SER B O 1
ATOM 3638 N N . VAL B 1 137 ? -3.672 -7.707 4.812 1 98.94 137 VAL B N 1
ATOM 3639 C CA . VAL B 1 137 ? -3.797 -7.703 6.266 1 98.94 137 VAL B CA 1
ATOM 3640 C C . VAL B 1 137 ? -3.678 -9.133 6.797 1 98.94 137 VAL B C 1
ATOM 3642 O O . VAL B 1 137 ? -2.965 -9.375 7.773 1 98.94 137 VAL B O 1
ATOM 3645 N N . ALA B 1 138 ? -4.328 -10.078 6.121 1 98.94 138 ALA B N 1
ATOM 3646 C CA . ALA B 1 138 ? -4.262 -11.484 6.516 1 98.94 138 ALA B CA 1
ATOM 3647 C C . ALA B 1 138 ? -2.828 -12 6.457 1 98.94 138 ALA B C 1
ATOM 3649 O O . ALA B 1 138 ? -2.385 -12.727 7.355 1 98.94 138 ALA B O 1
ATOM 3650 N N . LEU B 1 139 ? -2.143 -11.625 5.426 1 98.94 139 LEU B N 1
ATOM 3651 C CA . LEU B 1 139 ? -0.758 -12.055 5.258 1 98.94 139 LEU B CA 1
ATOM 3652 C C . LEU B 1 139 ? 0.117 -11.531 6.387 1 98.94 139 LEU B C 1
ATOM 3654 O O . LEU B 1 139 ? 0.924 -12.273 6.953 1 98.94 139 LEU B O 1
ATOM 3658 N N . VAL B 1 140 ? -0.029 -10.25 6.73 1 98.88 140 VAL B N 1
ATOM 3659 C CA . VAL B 1 140 ? 0.743 -9.648 7.809 1 98.88 140 VAL B CA 1
ATOM 3660 C C . VAL B 1 140 ? 0.438 -10.359 9.125 1 98.88 140 VAL B C 1
ATOM 3662 O O . VAL B 1 140 ? 1.35 -10.68 9.891 1 98.88 140 VAL B O 1
ATOM 3665 N N . ASP B 1 141 ? -0.869 -10.625 9.367 1 98.81 141 ASP B N 1
ATOM 3666 C CA . ASP B 1 141 ? -1.263 -11.336 10.578 1 98.81 141 ASP B CA 1
ATOM 3667 C C . ASP B 1 141 ? -0.593 -12.703 10.656 1 98.81 141 ASP B C 1
ATOM 3669 O O . ASP B 1 141 ? -0.089 -13.102 11.711 1 98.81 141 ASP B O 1
ATOM 3673 N N . LEU B 1 142 ? -0.536 -13.422 9.555 1 98.88 142 LEU B N 1
ATOM 3674 C CA . LEU B 1 142 ? -0.012 -14.781 9.523 1 98.88 142 LEU B CA 1
ATOM 3675 C C . LEU B 1 142 ? 1.488 -14.797 9.789 1 98.88 142 LEU B C 1
ATOM 3677 O O . LEU B 1 142 ? 1.977 -15.609 10.57 1 98.88 142 LEU B O 1
ATOM 3681 N N . VAL B 1 143 ? 2.248 -13.883 9.195 1 98.5 143 VAL B N 1
ATOM 3682 C CA . VAL B 1 143 ? 3.697 -13.93 9.367 1 98.5 143 VAL B CA 1
ATOM 3683 C C . VAL B 1 143 ? 4.062 -13.484 10.781 1 98.5 143 VAL B C 1
ATOM 3685 O O . VAL B 1 143 ? 5.109 -13.875 11.305 1 98.5 143 VAL B O 1
ATOM 3688 N N . LYS B 1 144 ? 3.248 -12.609 11.344 1 98.44 144 LYS B N 1
ATOM 3689 C CA . LYS B 1 144 ? 3.479 -12.219 12.734 1 98.44 144 LYS B CA 1
ATOM 3690 C C . LYS B 1 144 ? 3.148 -13.367 13.688 1 98.44 144 LYS B C 1
ATOM 3692 O O . LYS B 1 144 ? 3.785 -13.516 14.734 1 98.44 144 LYS B O 1
ATOM 3697 N N . GLN B 1 145 ? 2.162 -14.18 13.336 1 98.56 145 GLN B N 1
ATOM 3698 C CA . GLN B 1 145 ? 1.774 -15.336 14.133 1 98.56 145 GLN B CA 1
ATOM 3699 C C . GLN B 1 145 ? 2.818 -16.453 14.039 1 98.56 145 GLN B C 1
ATOM 3701 O O . GLN B 1 145 ? 3.057 -17.172 15.016 1 98.56 145 GLN B O 1
ATOM 3706 N N . TYR B 1 146 ? 3.494 -16.625 12.859 1 98.5 146 TYR B N 1
ATOM 3707 C CA . TYR B 1 146 ? 4.469 -17.688 12.609 1 98.5 146 TYR B CA 1
ATOM 3708 C C . TYR B 1 146 ? 5.77 -17.109 12.062 1 98.5 146 TYR B C 1
ATOM 3710 O O . TYR B 1 146 ? 6.207 -17.469 10.969 1 98.5 146 TYR B O 1
ATOM 3718 N N . PRO B 1 147 ? 6.441 -16.281 12.883 1 98.31 147 PRO B N 1
ATOM 3719 C CA . PRO B 1 147 ? 7.637 -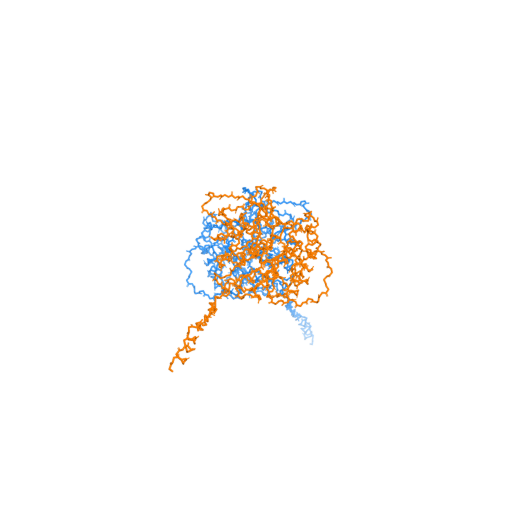15.594 12.375 1 98.31 147 PRO B CA 1
ATOM 3720 C C . PRO B 1 147 ? 8.727 -16.562 11.922 1 98.31 147 PRO B C 1
ATOM 3722 O O . PRO B 1 147 ? 9.086 -17.484 12.664 1 98.31 147 PRO B O 1
ATOM 3725 N N . GLY B 1 148 ? 9.148 -16.406 10.703 1 97.81 148 GLY B N 1
ATOM 3726 C CA . GLY B 1 148 ? 10.258 -17.172 10.148 1 97.81 148 GLY B CA 1
ATOM 3727 C C . GLY B 1 148 ? 9.844 -18.562 9.664 1 97.81 148 GLY B C 1
ATOM 3728 O O . GLY B 1 148 ? 10.695 -19.375 9.328 1 97.81 148 GLY B O 1
ATOM 3729 N N . GLU B 1 149 ? 8.523 -18.797 9.523 1 98.5 149 GLU B N 1
ATOM 3730 C CA . GLU B 1 149 ? 8.125 -20.172 9.25 1 98.5 149 GLU B CA 1
ATOM 3731 C C . GLU B 1 149 ? 7.418 -20.281 7.898 1 98.5 149 GLU B C 1
ATOM 3733 O O . GLU B 1 149 ? 7.359 -21.359 7.309 1 98.5 149 GLU B O 1
ATOM 3738 N N . ILE B 1 150 ? 6.914 -19.25 7.418 1 98.75 150 ILE B N 1
ATOM 3739 C CA . ILE B 1 150 ? 5.984 -19.312 6.301 1 98.75 150 ILE B CA 1
ATOM 3740 C C . ILE B 1 150 ? 6.734 -19.109 4.988 1 98.75 150 ILE B C 1
ATOM 3742 O O . ILE B 1 150 ? 7.508 -18.156 4.855 1 98.75 150 ILE B O 1
ATOM 3746 N N . THR B 1 151 ? 6.582 -19.984 4.035 1 98.88 151 THR B N 1
ATOM 3747 C CA . THR B 1 151 ? 6.926 -19.734 2.639 1 98.88 151 THR B CA 1
ATOM 3748 C C . THR B 1 151 ? 5.773 -19.047 1.911 1 98.88 151 THR B C 1
ATOM 3750 O O . THR B 1 151 ? 4.648 -19.562 1.901 1 98.88 151 THR B O 1
ATOM 3753 N N . VAL B 1 152 ? 6.051 -17.922 1.398 1 98.94 152 VAL B N 1
ATOM 3754 C CA . VAL B 1 152 ? 5.074 -17.203 0.583 1 98.94 152 VAL B CA 1
ATOM 3755 C C . VAL B 1 152 ? 5.316 -17.5 -0.895 1 98.94 152 VAL B C 1
ATOM 3757 O O . VAL B 1 152 ? 6.414 -17.266 -1.406 1 98.94 152 VAL B O 1
ATOM 3760 N N . VAL B 1 153 ? 4.336 -18.047 -1.564 1 98.94 153 VAL B N 1
ATOM 3761 C CA . VAL B 1 153 ? 4.398 -18.312 -2.998 1 98.94 153 VAL B CA 1
ATOM 3762 C C . VAL B 1 153 ? 3.506 -17.328 -3.748 1 98.94 153 VAL B C 1
ATOM 3764 O O . VAL B 1 153 ? 2.287 -17.312 -3.555 1 98.94 153 VAL B O 1
ATOM 3767 N N . THR B 1 154 ? 4.105 -16.516 -4.57 1 98.94 154 THR B N 1
ATOM 3768 C CA . THR B 1 154 ? 3.361 -15.5 -5.316 1 98.94 154 THR B CA 1
ATOM 3769 C C . THR B 1 154 ? 3.32 -15.844 -6.801 1 98.94 154 THR B C 1
ATOM 3771 O O . THR B 1 154 ? 4.363 -15.922 -7.457 1 98.94 154 THR B O 1
ATOM 3774 N N . LEU B 1 155 ? 2.078 -15.992 -7.293 1 98.94 155 LEU B N 1
ATOM 3775 C CA . LEU B 1 155 ? 1.874 -16.453 -8.664 1 98.94 155 LEU B CA 1
ATOM 3776 C C . LEU B 1 155 ? 1.331 -15.32 -9.539 1 98.94 155 LEU B C 1
ATOM 3778 O O . LEU B 1 155 ? 1.354 -15.414 -10.766 1 98.94 155 LEU B O 1
ATOM 3782 N N . GLY B 1 156 ? 0.791 -14.305 -8.922 1 98.81 156 GLY B N 1
ATOM 3783 C CA . GLY B 1 156 ? 0.272 -13.141 -9.625 1 98.81 156 GLY B CA 1
ATOM 3784 C C . GLY B 1 156 ? 1.092 -11.883 -9.391 1 98.81 156 GLY B C 1
ATOM 3785 O O . GLY B 1 156 ? 2.225 -11.961 -8.914 1 98.81 156 GLY B O 1
ATOM 3786 N N . PRO B 1 157 ? 0.524 -10.727 -9.844 1 98.88 157 PRO B N 1
ATOM 3787 C CA . PRO B 1 157 ? 1.198 -9.453 -9.578 1 98.88 157 PRO B CA 1
ATOM 3788 C C . PRO B 1 157 ? 1.531 -9.258 -8.102 1 98.88 157 PRO B C 1
ATOM 3790 O O . PRO B 1 157 ? 0.813 -9.758 -7.234 1 98.88 157 PRO B O 1
ATOM 3793 N N . LEU B 1 158 ? 2.557 -8.492 -7.793 1 98.94 158 LEU B N 1
ATOM 3794 C CA . LEU B 1 158 ? 3.125 -8.406 -6.453 1 98.94 158 LEU B CA 1
ATOM 3795 C C . LEU B 1 158 ? 2.406 -7.344 -5.625 1 98.94 158 LEU B C 1
ATOM 3797 O O . LEU B 1 158 ? 2.838 -7.016 -4.52 1 98.94 158 LEU B O 1
ATOM 3801 N N . THR B 1 159 ? 1.273 -6.832 -6.094 1 98.94 159 THR B N 1
ATOM 3802 C CA . THR B 1 159 ? 0.599 -5.699 -5.477 1 98.94 159 THR B CA 1
ATOM 3803 C C . THR B 1 159 ? 0.147 -6.043 -4.059 1 98.94 159 THR B C 1
ATOM 3805 O O . THR B 1 159 ? 0.317 -5.242 -3.137 1 98.94 159 THR B O 1
ATOM 3808 N N . THR B 1 160 ? -0.425 -7.238 -3.854 1 98.94 160 THR B N 1
ATOM 3809 C CA . THR B 1 160 ? -0.87 -7.668 -2.533 1 98.94 160 THR B CA 1
ATOM 3810 C C . THR B 1 160 ? 0.31 -7.766 -1.57 1 98.94 160 THR B C 1
ATOM 3812 O O . THR B 1 160 ? 0.211 -7.348 -0.414 1 98.94 160 THR B O 1
ATOM 3815 N N . ILE B 1 161 ? 1.434 -8.281 -2.041 1 98.94 161 ILE B N 1
ATOM 3816 C CA . ILE B 1 161 ? 2.637 -8.43 -1.229 1 98.94 161 ILE B CA 1
ATOM 3817 C C . ILE B 1 161 ? 3.207 -7.051 -0.9 1 98.94 161 ILE B C 1
ATOM 3819 O O . ILE B 1 161 ? 3.598 -6.789 0.239 1 98.94 161 ILE B O 1
ATOM 3823 N N . ALA B 1 162 ? 3.223 -6.176 -1.921 1 98.94 162 ALA B N 1
ATOM 3824 C CA . ALA B 1 162 ? 3.711 -4.816 -1.705 1 98.94 162 ALA B CA 1
ATOM 3825 C C . ALA B 1 162 ? 2.85 -4.078 -0.686 1 98.94 162 ALA B C 1
ATOM 3827 O O . ALA B 1 162 ? 3.365 -3.33 0.149 1 98.94 162 ALA B O 1
ATOM 3828 N N . THR B 1 163 ? 1.528 -4.258 -0.793 1 98.94 163 THR B N 1
ATOM 3829 C CA . THR B 1 163 ? 0.615 -3.641 0.163 1 98.94 163 THR B CA 1
ATOM 3830 C C . THR B 1 163 ? 0.852 -4.191 1.567 1 98.94 163 THR B C 1
ATOM 3832 O O . THR B 1 163 ? 0.809 -3.443 2.547 1 98.94 163 THR B O 1
ATOM 3835 N N . ALA B 1 164 ? 1.133 -5.496 1.698 1 98.94 164 ALA B N 1
ATOM 3836 C CA . ALA B 1 164 ? 1.496 -6.082 2.986 1 98.94 164 ALA B CA 1
ATOM 3837 C C . ALA B 1 164 ? 2.766 -5.441 3.541 1 98.94 164 ALA B C 1
ATOM 3839 O O . ALA B 1 164 ? 2.857 -5.164 4.738 1 98.94 164 ALA B O 1
ATOM 3840 N N . ILE B 1 165 ? 3.742 -5.172 2.666 1 98.81 165 ILE B N 1
ATOM 3841 C CA . ILE B 1 165 ? 5 -4.547 3.066 1 98.81 165 ILE B CA 1
ATOM 3842 C C . ILE B 1 165 ? 4.742 -3.113 3.525 1 98.81 165 ILE B C 1
ATOM 3844 O O . ILE B 1 165 ? 5.359 -2.641 4.48 1 98.81 165 ILE B O 1
ATOM 3848 N N . ALA B 1 166 ? 3.824 -2.434 2.846 1 98.75 166 ALA B N 1
ATOM 3849 C CA . ALA B 1 166 ? 3.467 -1.078 3.26 1 98.75 166 ALA B CA 1
ATOM 3850 C C . ALA B 1 166 ? 2.871 -1.073 4.664 1 98.75 166 ALA B C 1
ATOM 3852 O O . ALA B 1 166 ? 3.088 -0.136 5.438 1 98.75 166 ALA B O 1
ATOM 3853 N N . LEU B 1 167 ? 2.133 -2.127 5.02 1 98.81 167 LEU B N 1
ATOM 3854 C CA . LEU B 1 167 ? 1.533 -2.273 6.344 1 98.81 167 LEU B CA 1
ATOM 3855 C C . LEU B 1 167 ? 2.582 -2.686 7.371 1 98.81 167 LEU B C 1
ATOM 3857 O O . LEU B 1 167 ? 2.539 -2.24 8.523 1 98.81 167 LEU B O 1
ATOM 3861 N N . GLU B 1 168 ? 3.498 -3.533 6.965 1 98.19 168 GLU B N 1
ATOM 3862 C CA . GLU B 1 168 ? 4.57 -4.09 7.781 1 98.19 168 GLU B CA 1
ATOM 3863 C C . GLU B 1 168 ? 5.871 -4.199 6.984 1 98.19 168 GLU B C 1
ATOM 3865 O O . GLU B 1 168 ? 6.133 -5.219 6.348 1 98.19 168 GLU B O 1
ATOM 3870 N N . PRO B 1 169 ? 6.723 -3.189 7.137 1 97.38 169 PRO B N 1
ATOM 3871 C CA . PRO B 1 169 ? 7.93 -3.139 6.305 1 97.38 169 PRO B CA 1
ATOM 3872 C C . PRO B 1 169 ? 8.812 -4.371 6.477 1 97.38 169 PRO B C 1
ATOM 3874 O O . PRO B 1 169 ? 9.586 -4.711 5.574 1 97.38 169 PRO B O 1
ATOM 3877 N N . ASN B 1 170 ? 8.727 -5.117 7.594 1 96.5 170 ASN B N 1
ATOM 3878 C CA . ASN B 1 170 ? 9.531 -6.316 7.832 1 96.5 170 ASN B CA 1
ATOM 3879 C C . ASN B 1 170 ? 8.805 -7.574 7.359 1 96.5 170 ASN B C 1
ATOM 3881 O O . ASN B 1 170 ? 9.188 -8.688 7.723 1 96.5 170 ASN B O 1
ATOM 3885 N N . PHE B 1 171 ? 7.719 -7.434 6.605 1 98.44 171 PHE B N 1
ATOM 3886 C CA . PHE B 1 171 ? 6.871 -8.547 6.203 1 98.44 171 PHE B CA 1
ATOM 3887 C C . PHE B 1 171 ? 7.707 -9.703 5.664 1 98.44 171 PHE B C 1
ATOM 3889 O O . PHE B 1 171 ? 7.633 -10.82 6.172 1 98.44 171 PHE B O 1
ATOM 3896 N N . LEU B 1 172 ? 8.555 -9.414 4.66 1 98.31 172 LEU B N 1
ATOM 3897 C CA . LEU B 1 172 ? 9.312 -10.484 4.02 1 98.31 172 LEU B CA 1
ATOM 3898 C C . LEU B 1 172 ? 10.438 -10.977 4.93 1 98.31 172 LEU B C 1
ATOM 3900 O O . LEU B 1 172 ? 10.898 -12.109 4.797 1 98.31 172 LEU B O 1
ATOM 3904 N N . HIS B 1 173 ? 10.891 -10.125 5.902 1 97.38 173 HIS B N 1
ATOM 3905 C CA . HIS B 1 173 ? 11.852 -10.562 6.906 1 97.38 173 HIS B CA 1
ATOM 3906 C C . HIS B 1 173 ? 11.25 -11.617 7.828 1 97.38 173 HIS B C 1
ATOM 3908 O O . HIS B 1 173 ? 11.961 -12.484 8.328 1 97.38 173 HIS B O 1
ATOM 3914 N N . LEU B 1 174 ? 9.984 -11.539 7.977 1 97.81 174 LEU B N 1
ATOM 3915 C CA . LEU B 1 174 ? 9.281 -12.406 8.922 1 97.81 174 LEU B CA 1
ATOM 3916 C C . LEU B 1 174 ? 8.898 -13.727 8.266 1 97.81 174 LEU B C 1
ATOM 3918 O O . LEU B 1 174 ? 8.398 -14.633 8.93 1 97.81 174 LEU B O 1
ATOM 3922 N N . THR B 1 175 ? 9.133 -13.891 6.93 1 98.31 175 THR B N 1
ATOM 3923 C CA . THR B 1 175 ? 8.844 -15.141 6.234 1 98.31 175 THR B CA 1
ATOM 3924 C C . THR B 1 175 ? 10.055 -16.078 6.277 1 98.31 175 THR B C 1
ATOM 3926 O O . THR B 1 175 ? 11.164 -15.641 6.594 1 98.31 175 THR B O 1
ATOM 3929 N N . LYS B 1 176 ? 9.836 -17.328 6.055 1 98.12 176 LYS B N 1
ATOM 3930 C CA . LYS B 1 176 ? 10.945 -18.25 5.801 1 98.12 176 LYS B CA 1
ATOM 3931 C C . LYS B 1 176 ? 11.602 -17.953 4.457 1 98.12 176 LYS B C 1
ATOM 3933 O O . LYS B 1 176 ? 12.828 -17.844 4.371 1 98.12 176 LYS B O 1
ATOM 3938 N N . GLN B 1 177 ? 10.805 -17.859 3.43 1 98 177 GLN B N 1
ATOM 3939 C CA . GLN B 1 177 ? 11.266 -17.531 2.084 1 98 177 GLN B CA 1
ATOM 3940 C C . GLN B 1 177 ? 10.102 -17.062 1.209 1 98 177 GLN B C 1
ATOM 3942 O O . GLN B 1 177 ? 8.938 -17.266 1.555 1 98 177 GLN B O 1
ATOM 3947 N N . HIS B 1 178 ? 10.453 -16.375 0.221 1 98.88 178 HIS B N 1
ATOM 3948 C CA . HIS B 1 178 ? 9.531 -15.891 -0.795 1 98.88 178 HIS B CA 1
ATOM 3949 C C . HIS B 1 178 ? 9.883 -16.438 -2.172 1 98.88 178 HIS B C 1
ATOM 3951 O O . HIS B 1 178 ? 11.008 -16.297 -2.639 1 98.88 178 HIS B O 1
ATOM 3957 N N . ILE B 1 179 ? 8.93 -17.156 -2.777 1 98.94 179 ILE B N 1
ATOM 3958 C CA . ILE B 1 179 ? 9.07 -17.734 -4.109 1 98.94 179 ILE B CA 1
ATOM 3959 C C . ILE B 1 179 ? 8.047 -17.109 -5.055 1 98.94 179 ILE B C 1
ATOM 3961 O O . ILE B 1 179 ? 6.871 -17 -4.719 1 98.94 179 ILE B O 1
ATOM 3965 N N . MET B 1 180 ? 8.508 -16.688 -6.215 1 98.94 180 MET B N 1
ATOM 3966 C CA . MET B 1 180 ? 7.535 -16.016 -7.078 1 98.94 180 MET B CA 1
ATOM 3967 C C . MET B 1 180 ? 7.762 -16.391 -8.539 1 98.94 180 MET B C 1
ATOM 3969 O O . MET B 1 180 ? 8.883 -16.719 -8.938 1 98.94 180 MET B O 1
ATOM 3973 N N . MET B 1 181 ? 6.68 -16.391 -9.289 1 98.88 181 MET B N 1
ATOM 3974 C CA . MET B 1 181 ? 6.707 -16.344 -10.75 1 98.88 181 MET B CA 1
ATOM 3975 C C . MET B 1 181 ? 6.773 -14.891 -11.234 1 98.88 181 MET B C 1
ATOM 3977 O O . MET B 1 181 ? 5.902 -14.086 -10.906 1 98.88 181 MET B O 1
ATOM 3981 N N . GLY B 1 182 ? 7.867 -14.578 -11.898 1 98.62 182 GLY B N 1
ATOM 3982 C CA . GLY B 1 182 ? 7.953 -13.195 -12.359 1 98.62 182 GLY B CA 1
ATOM 3983 C C . GLY B 1 182 ? 9.289 -12.867 -13.008 1 98.62 182 GLY B C 1
ATOM 3984 O O . GLY B 1 182 ? 10.203 -13.688 -13 1 98.62 182 GLY B O 1
ATOM 3985 N N . ALA B 1 183 ? 9.312 -11.781 -13.633 1 98.44 183 ALA B N 1
ATOM 3986 C CA . ALA B 1 183 ? 10.484 -11.172 -14.242 1 98.44 183 ALA B CA 1
ATOM 3987 C C . ALA B 1 183 ? 10.828 -11.844 -15.57 1 98.44 183 ALA B C 1
ATOM 3989 O O . ALA B 1 183 ? 10.367 -12.953 -15.852 1 98.44 183 ALA B O 1
ATOM 3990 N N . ASN B 1 184 ? 11.383 -11.148 -16.438 1 98.69 184 ASN B N 1
ATOM 3991 C CA . ASN B 1 184 ? 12.141 -11.539 -17.625 1 98.69 184 ASN B CA 1
ATOM 3992 C C . ASN B 1 184 ? 13.578 -11.031 -17.578 1 98.69 184 ASN B C 1
ATOM 3994 O O . ASN B 1 184 ? 13.805 -9.82 -17.5 1 98.69 184 ASN B O 1
ATOM 3998 N N . ILE B 1 185 ? 14.516 -11.898 -17.578 1 97.62 185 ILE B N 1
ATOM 3999 C CA . ILE B 1 185 ? 15.891 -11.484 -17.359 1 97.62 185 ILE B CA 1
ATOM 4000 C C . ILE B 1 185 ? 16.438 -10.828 -18.625 1 97.62 185 ILE B C 1
ATOM 4002 O O . ILE B 1 185 ? 17.453 -10.133 -18.578 1 97.62 185 ILE B O 1
ATOM 4006 N N . LYS B 1 186 ? 15.766 -11.008 -19.734 1 96.19 186 LYS B N 1
ATOM 4007 C CA . LYS B 1 186 ? 16.141 -10.297 -20.953 1 96.19 186 LYS B CA 1
ATOM 4008 C C . LYS B 1 186 ? 15.875 -8.805 -20.828 1 96.19 186 LYS B C 1
ATOM 4010 O O . LYS B 1 186 ? 14.781 -8.391 -20.422 1 96.19 186 LYS B O 1
ATOM 4015 N N . ARG B 1 187 ? 16.844 -8.016 -21.203 1 92.56 187 ARG B N 1
ATOM 4016 C CA . ARG B 1 187 ? 16.781 -6.566 -21.031 1 92.56 187 ARG B CA 1
ATOM 4017 C C . ARG B 1 187 ? 15.594 -5.973 -21.781 1 92.56 187 ARG B C 1
ATOM 4019 O O . ARG B 1 187 ? 15.305 -6.375 -22.906 1 92.56 187 ARG B O 1
ATOM 4026 N N . ASN B 1 188 ? 14.867 -5.082 -21.141 1 96.31 188 ASN B N 1
ATOM 4027 C CA . ASN B 1 188 ? 13.805 -4.242 -21.688 1 96.31 188 ASN B CA 1
ATOM 4028 C C . ASN B 1 188 ? 12.57 -5.059 -22.047 1 96.31 188 ASN B C 1
ATOM 4030 O O . ASN B 1 188 ? 11.727 -4.609 -22.828 1 96.31 188 ASN B O 1
ATOM 4034 N N . GLU B 1 189 ? 12.516 -6.285 -21.594 1 97.56 189 GLU B N 1
ATOM 4035 C CA . GLU B 1 189 ? 11.328 -7.117 -21.766 1 97.56 189 GLU B CA 1
ATOM 4036 C C . GLU B 1 189 ? 10.633 -7.383 -20.438 1 97.56 189 GLU B C 1
ATOM 4038 O O . GLU B 1 189 ? 11.234 -7.918 -19.516 1 97.56 189 GLU B O 1
ATOM 4043 N N . ALA B 1 190 ? 9.383 -7.023 -20.438 1 97.94 190 ALA B N 1
ATOM 4044 C CA . ALA B 1 190 ? 8.625 -7.188 -19.203 1 97.94 190 ALA B CA 1
ATOM 4045 C C . ALA B 1 190 ? 7.863 -8.508 -19.188 1 97.94 190 ALA B C 1
ATOM 4047 O O . ALA B 1 190 ? 7.312 -8.922 -20.219 1 97.94 190 ALA B O 1
ATOM 4048 N N . GLU B 1 191 ? 7.898 -9.219 -18.125 1 98.44 191 GLU B N 1
ATOM 4049 C CA . GLU B 1 191 ? 7.07 -10.391 -17.859 1 98.44 191 GLU B CA 1
ATOM 4050 C C . GLU B 1 191 ? 5.676 -9.984 -17.391 1 98.44 191 GLU B C 1
ATOM 4052 O O . GLU B 1 191 ? 5.48 -8.867 -16.891 1 98.44 191 GLU B O 1
ATOM 4057 N N . PHE B 1 192 ? 4.699 -10.82 -17.625 1 97.94 192 PHE B N 1
ATOM 4058 C CA . PHE B 1 192 ? 3.283 -10.547 -17.406 1 97.94 192 PHE B CA 1
ATOM 4059 C C . PHE B 1 192 ? 3.051 -9.969 -16.016 1 97.94 192 PHE B C 1
ATOM 4061 O O . PHE B 1 192 ? 2.455 -8.898 -15.883 1 97.94 192 PHE B O 1
ATOM 4068 N N . ASN B 1 193 ? 3.432 -10.633 -14.891 1 98.62 193 ASN B N 1
ATOM 4069 C CA . ASN B 1 193 ? 3.182 -10.172 -13.523 1 98.62 193 ASN B CA 1
ATOM 4070 C C . ASN B 1 193 ? 3.92 -8.875 -13.219 1 98.62 193 ASN B C 1
ATOM 4072 O O . ASN B 1 193 ? 3.344 -7.945 -12.648 1 98.62 193 ASN B O 1
ATOM 4076 N N . PHE B 1 194 ? 5.18 -8.805 -13.609 1 98.75 194 PHE B N 1
ATOM 4077 C CA . PHE B 1 194 ? 6.02 -7.645 -13.328 1 98.75 194 PHE B CA 1
ATOM 4078 C C . PHE B 1 194 ? 5.539 -6.426 -14.109 1 98.75 194 PHE B C 1
ATOM 4080 O O . PHE B 1 194 ? 5.645 -5.297 -13.633 1 98.75 194 PHE B O 1
ATOM 4087 N N . LYS B 1 195 ? 5.004 -6.684 -15.273 1 98.38 195 LYS B N 1
ATOM 4088 C CA . LYS B 1 195 ? 4.48 -5.602 -16.109 1 98.38 195 LYS B CA 1
ATOM 4089 C C . LYS B 1 195 ? 3.287 -4.926 -15.438 1 98.38 195 LYS B C 1
ATOM 4091 O O . LYS B 1 195 ? 3.061 -3.727 -15.625 1 98.38 195 LYS B O 1
ATOM 4096 N N . GLN B 1 196 ? 2.531 -5.676 -14.688 1 98.44 196 GLN B N 1
ATOM 4097 C CA . GLN B 1 196 ? 1.285 -5.172 -14.125 1 98.44 196 GLN B CA 1
ATOM 4098 C C . GLN B 1 196 ? 1.548 -4.02 -13.156 1 98.44 196 GLN B C 1
ATOM 4100 O O . GLN B 1 196 ? 0.826 -3.02 -13.164 1 98.44 196 GLN B O 1
ATOM 4105 N N . ASP B 1 197 ? 2.576 -4.141 -12.344 1 98.75 197 ASP B N 1
ATOM 4106 C CA . ASP B 1 197 ? 2.766 -3.17 -11.273 1 98.75 197 ASP B CA 1
ATOM 4107 C C . ASP B 1 197 ? 4.246 -3 -10.938 1 98.75 197 ASP B C 1
ATOM 4109 O O . ASP B 1 197 ? 4.727 -3.518 -9.93 1 98.75 197 ASP B O 1
ATOM 4113 N N . PRO B 1 198 ? 4.98 -2.219 -11.695 1 98.69 198 PRO B N 1
ATOM 4114 C CA . PRO B 1 198 ? 6.422 -2.045 -11.508 1 98.69 198 PRO B CA 1
ATOM 4115 C C . PRO B 1 198 ? 6.777 -1.487 -10.133 1 98.69 198 PRO B C 1
ATOM 4117 O O . PRO B 1 198 ? 7.805 -1.859 -9.555 1 98.69 198 PRO B O 1
ATOM 4120 N N . GLU B 1 199 ? 5.98 -0.585 -9.586 1 98.75 199 GLU B N 1
ATOM 4121 C CA . GLU B 1 199 ? 6.242 -0.047 -8.25 1 98.75 199 GLU B CA 1
ATOM 4122 C C . GLU B 1 199 ? 6.199 -1.146 -7.195 1 98.75 199 GLU B C 1
ATOM 4124 O O . GLU B 1 199 ? 7.039 -1.177 -6.293 1 98.75 199 GLU B O 1
ATOM 4129 N N . SER B 1 200 ? 5.219 -2.041 -7.316 1 98.88 200 SER B N 1
ATOM 4130 C CA . SER B 1 200 ? 5.145 -3.162 -6.387 1 98.88 200 SER B CA 1
ATOM 4131 C C . SER B 1 200 ? 6.367 -4.066 -6.516 1 98.88 200 SER B C 1
ATOM 4133 O O . SER B 1 200 ? 6.867 -4.59 -5.52 1 98.88 200 SER B O 1
ATOM 4135 N N . ASP B 1 201 ? 6.848 -4.258 -7.781 1 98.81 201 ASP B N 1
ATOM 4136 C CA . ASP B 1 201 ? 8.078 -5.023 -7.977 1 98.81 201 ASP B CA 1
ATOM 4137 C C . ASP B 1 201 ? 9.242 -4.395 -7.211 1 98.81 201 ASP B C 1
ATOM 4139 O O . ASP B 1 201 ? 10 -5.098 -6.543 1 98.81 201 ASP B O 1
ATOM 4143 N N . TRP B 1 202 ? 9.359 -3.088 -7.32 1 98.31 202 TRP B N 1
ATOM 4144 C CA . TRP B 1 202 ? 10.414 -2.346 -6.641 1 98.31 202 TRP B CA 1
ATOM 4145 C C . TRP B 1 202 ? 10.312 -2.52 -5.129 1 98.31 202 TRP B C 1
ATOM 4147 O O . TRP B 1 202 ? 11.312 -2.809 -4.465 1 98.31 202 TRP B O 1
ATOM 4157 N N . ILE B 1 203 ? 9.141 -2.348 -4.602 1 98.56 203 ILE B N 1
ATOM 4158 C CA . ILE B 1 203 ? 8.898 -2.434 -3.164 1 98.56 203 ILE B CA 1
ATOM 4159 C C . ILE B 1 203 ? 9.289 -3.822 -2.658 1 98.56 203 ILE B C 1
ATOM 4161 O O . ILE B 1 203 ? 10.016 -3.949 -1.672 1 98.56 203 ILE B O 1
ATOM 4165 N N . VAL B 1 204 ? 8.852 -4.879 -3.338 1 98.75 204 VAL B N 1
ATOM 4166 C CA . VAL B 1 204 ? 9.031 -6.254 -2.889 1 98.75 204 VAL B CA 1
ATOM 4167 C C . VAL B 1 204 ? 10.508 -6.633 -2.959 1 98.75 204 VAL B C 1
ATOM 4169 O O . VAL B 1 204 ? 11.039 -7.258 -2.037 1 98.75 204 VAL B O 1
ATOM 4172 N N . LEU B 1 205 ? 11.188 -6.23 -4 1 97.88 205 LEU B N 1
ATOM 4173 C CA . LEU B 1 205 ? 12.555 -6.684 -4.227 1 97.88 205 LEU B CA 1
ATOM 4174 C C . LEU B 1 205 ? 13.539 -5.867 -3.395 1 97.88 205 LEU B C 1
ATOM 4176 O O . LEU B 1 205 ? 14.695 -6.266 -3.221 1 97.88 205 LEU B O 1
ATOM 4180 N N . ASN B 1 206 ? 13.039 -4.758 -2.746 1 93.38 206 ASN B N 1
ATOM 4181 C CA . ASN B 1 206 ? 14 -3.891 -2.072 1 93.38 206 ASN B CA 1
ATOM 4182 C C . ASN B 1 206 ? 13.68 -3.742 -0.588 1 93.38 206 ASN B C 1
ATOM 4184 O O . ASN B 1 206 ? 14.289 -2.93 0.107 1 93.38 206 ASN B O 1
ATOM 4188 N N . ASN B 1 207 ? 12.742 -4.461 -0.088 1 87.25 207 ASN B N 1
ATOM 4189 C CA . ASN B 1 207 ? 12.383 -4.352 1.322 1 87.25 207 ASN B CA 1
ATOM 4190 C C . ASN B 1 207 ? 12.719 -5.629 2.088 1 87.25 207 ASN B C 1
ATOM 4192 O O . ASN B 1 207 ? 11.961 -6.043 2.967 1 87.25 207 ASN B O 1
ATOM 4196 N N . THR B 1 208 ? 13.711 -6.316 1.723 1 84.81 208 THR B N 1
ATOM 4197 C CA . THR B 1 208 ? 14.188 -7.492 2.447 1 84.81 208 THR B CA 1
ATOM 4198 C C . THR B 1 208 ? 15.68 -7.695 2.232 1 84.81 208 THR B C 1
ATOM 4200 O O . THR B 1 208 ? 16.234 -7.242 1.229 1 84.81 208 THR B O 1
ATOM 4203 N N . ASN B 1 209 ? 16.25 -8.289 3.24 1 84.81 209 ASN B N 1
ATOM 4204 C CA . ASN B 1 209 ? 17.641 -8.672 3.1 1 84.81 209 ASN B CA 1
ATOM 4205 C C . ASN B 1 209 ? 17.797 -10.117 2.639 1 84.81 209 ASN B C 1
ATOM 4207 O O . ASN B 1 209 ? 18.906 -10.633 2.557 1 84.81 209 ASN B O 1
ATOM 4211 N N . LYS B 1 210 ? 16.703 -10.797 2.395 1 92.94 210 LYS B N 1
ATOM 4212 C CA . LYS B 1 210 ? 16.688 -12.148 1.855 1 92.94 210 LYS B CA 1
ATOM 4213 C C . LYS B 1 210 ? 16.312 -12.148 0.376 1 92.94 210 LYS B C 1
ATOM 4215 O O . LYS B 1 210 ? 15.336 -11.516 -0.022 1 92.94 210 LYS B O 1
ATOM 4220 N N . PRO B 1 211 ? 17.109 -12.883 -0.394 1 96.62 211 PRO B N 1
ATOM 4221 C CA . PRO B 1 211 ? 16.734 -12.953 -1.808 1 96.62 211 PRO B CA 1
ATOM 4222 C C . PRO B 1 211 ? 15.445 -13.734 -2.035 1 96.62 211 PRO B C 1
ATOM 4224 O O . PRO B 1 211 ? 15.203 -14.742 -1.37 1 96.62 211 PRO B O 1
ATOM 4227 N N . SER B 1 212 ? 14.609 -13.227 -2.869 1 98.31 212 SER B N 1
ATOM 4228 C CA . SER B 1 212 ? 13.477 -14.008 -3.342 1 98.31 212 SER B CA 1
ATOM 4229 C C . SER B 1 212 ? 13.906 -15.055 -4.367 1 98.31 212 SER B C 1
ATOM 4231 O O . SER B 1 212 ? 14.812 -14.805 -5.168 1 98.31 212 SER B O 1
ATOM 4233 N N . ILE B 1 213 ? 13.32 -16.219 -4.328 1 98.81 213 ILE B N 1
ATOM 4234 C CA . ILE B 1 213 ? 13.492 -17.219 -5.383 1 98.81 213 ILE B CA 1
ATOM 4235 C C . ILE B 1 213 ? 12.531 -16.906 -6.535 1 98.81 213 ILE B C 1
ATOM 4237 O O . ILE B 1 213 ? 11.32 -16.844 -6.34 1 98.81 213 ILE B O 1
ATOM 4241 N N . ILE B 1 214 ? 13.094 -16.75 -7.719 1 98.94 214 ILE B N 1
ATOM 4242 C CA . ILE B 1 214 ? 12.281 -16.266 -8.828 1 98.94 214 ILE B CA 1
ATOM 4243 C C . ILE B 1 214 ? 12.359 -17.25 -10 1 98.94 214 ILE B C 1
ATOM 4245 O O . ILE B 1 214 ? 13.453 -17.594 -10.445 1 98.94 214 ILE B O 1
ATOM 4249 N N . LEU B 1 215 ? 11.234 -17.75 -10.43 1 98.94 215 LEU B N 1
ATOM 4250 C CA . LEU B 1 215 ? 11.133 -18.406 -11.734 1 98.94 215 LEU B CA 1
ATOM 4251 C C . LEU B 1 215 ? 10.844 -17.375 -12.828 1 98.94 215 LEU B C 1
ATOM 4253 O O . LEU B 1 215 ? 9.711 -16.891 -12.945 1 98.94 215 LEU B O 1
ATOM 4257 N N . PRO B 1 216 ? 11.859 -17.047 -13.617 1 98.88 216 PRO B N 1
ATOM 4258 C CA . PRO B 1 216 ? 11.609 -16.062 -14.688 1 98.88 216 PRO B CA 1
ATOM 4259 C C . PRO B 1 216 ? 10.938 -16.688 -15.906 1 98.88 216 PRO B C 1
ATOM 4261 O O . PRO B 1 216 ? 11.047 -17.906 -16.125 1 98.88 216 PRO B O 1
ATOM 4264 N N . ILE B 1 217 ? 10.289 -15.883 -16.672 1 98.56 217 ILE B N 1
ATOM 4265 C CA . ILE B 1 217 ? 9.555 -16.359 -17.828 1 98.56 217 ILE B CA 1
ATOM 4266 C C . ILE B 1 217 ? 10.531 -16.953 -18.844 1 98.56 217 ILE B C 1
ATOM 4268 O O . ILE B 1 217 ? 10.164 -17.844 -19.625 1 98.56 217 ILE B O 1
ATOM 4272 N N . ASP B 1 218 ? 11.781 -16.531 -18.828 1 97.81 218 ASP B N 1
ATOM 4273 C CA . ASP B 1 218 ? 12.828 -17.078 -19.688 1 97.81 218 ASP B CA 1
ATOM 4274 C C . ASP B 1 218 ? 12.992 -18.578 -19.484 1 97.81 218 ASP B C 1
ATOM 4276 O O . ASP B 1 218 ? 13.062 -19.344 -20.438 1 97.81 218 ASP B O 1
ATOM 4280 N N . THR B 1 219 ? 13.039 -18.906 -18.266 1 98.5 219 THR B N 1
ATOM 4281 C CA . THR B 1 219 ? 13.203 -20.312 -17.906 1 98.5 219 THR B CA 1
ATOM 4282 C C . THR B 1 219 ? 11.984 -21.125 -18.328 1 98.5 219 THR B C 1
ATOM 4284 O O . THR B 1 219 ? 12.117 -22.234 -18.828 1 98.5 219 THR B O 1
ATOM 4287 N N . VAL B 1 220 ? 10.805 -20.625 -18.172 1 98.19 220 VAL B N 1
ATOM 4288 C CA . VAL B 1 220 ? 9.57 -21.281 -18.578 1 98.19 220 VAL B CA 1
ATOM 4289 C C . VAL B 1 220 ? 9.594 -21.547 -20.078 1 98.19 220 VAL B C 1
ATOM 4291 O O . VAL B 1 220 ? 9.336 -22.656 -20.531 1 98.19 220 VAL B O 1
ATOM 4294 N N . HIS B 1 221 ? 9.969 -20.516 -20.844 1 96.44 221 HIS B N 1
ATOM 4295 C CA . HIS B 1 221 ? 9.984 -20.609 -22.297 1 96.44 221 HIS B CA 1
ATOM 4296 C C . HIS B 1 221 ? 11.031 -21.625 -22.766 1 96.44 221 HIS B C 1
ATOM 4298 O O . HIS B 1 221 ? 10.797 -22.359 -23.734 1 96.44 221 HIS B O 1
ATOM 4304 N N . SER B 1 222 ? 12.164 -21.641 -22.078 1 96.19 222 SER B N 1
ATOM 4305 C CA . SER B 1 222 ? 13.25 -22.531 -22.484 1 96.19 222 SER B CA 1
ATOM 4306 C C . SER B 1 222 ? 12.953 -23.984 -22.109 1 96.19 222 SER B C 1
ATOM 4308 O O . SER B 1 222 ? 13.617 -24.906 -22.594 1 96.19 222 SER B O 1
ATOM 4310 N N . HIS B 1 223 ? 11.914 -24.141 -21.281 1 96.94 223 HIS B N 1
ATOM 4311 C CA . HIS B 1 223 ? 11.539 -25.484 -20.859 1 96.94 223 HIS B CA 1
ATOM 4312 C C . HIS B 1 223 ? 10.094 -25.812 -21.25 1 96.94 223 HIS B C 1
ATOM 4314 O O . HIS B 1 223 ? 9.367 -26.438 -20.484 1 96.94 223 HIS B O 1
ATOM 4320 N N . ALA B 1 224 ? 9.695 -25.359 -22.328 1 96.12 224 ALA B N 1
ATOM 4321 C CA . ALA B 1 224 ? 8.336 -25.578 -22.812 1 96.12 224 ALA B CA 1
ATOM 4322 C C . ALA B 1 224 ? 8.047 -27.062 -22.984 1 96.12 224 ALA B C 1
ATOM 4324 O O . ALA B 1 224 ? 8.953 -27.844 -23.266 1 96.12 224 ALA B O 1
ATOM 4325 N N . PHE B 1 225 ? 6.82 -27.438 -22.781 1 97.25 225 PHE B N 1
ATOM 4326 C CA . PHE B 1 225 ? 6.375 -28.812 -23 1 97.25 225 PHE B CA 1
ATOM 4327 C C . PHE B 1 225 ? 5.625 -28.922 -24.328 1 97.25 225 PHE B C 1
ATOM 4329 O O . PHE B 1 225 ? 4.828 -28.062 -24.672 1 97.25 225 PHE B O 1
ATOM 4336 N N . SER B 1 226 ? 5.859 -30.016 -24.969 1 95.12 226 SER B N 1
ATOM 4337 C CA . SER B 1 226 ? 5.195 -30.25 -26.25 1 95.12 226 SER B CA 1
ATOM 4338 C C . SER B 1 226 ? 3.736 -30.641 -26.047 1 95.12 226 SER B C 1
ATOM 4340 O O . SER B 1 226 ? 3.336 -31 -24.938 1 95.12 226 SER B O 1
ATOM 4342 N N . LYS B 1 227 ? 3.061 -30.531 -27.125 1 92.06 227 LYS B N 1
ATOM 4343 C CA . LYS B 1 227 ? 1.67 -30.984 -27.125 1 92.06 227 LYS B CA 1
ATOM 4344 C C . LYS B 1 227 ? 1.565 -32.438 -26.719 1 92.06 227 LYS B C 1
ATOM 4346 O O . LYS B 1 227 ? 0.648 -32.812 -25.984 1 92.06 227 LYS B O 1
ATOM 4351 N N . ASP B 1 228 ? 2.475 -33.188 -27.188 1 94.06 228 ASP B N 1
ATOM 4352 C CA . ASP B 1 228 ? 2.473 -34.625 -26.859 1 94.06 228 ASP B CA 1
ATOM 4353 C C . ASP B 1 228 ? 2.746 -34.844 -25.375 1 94.06 228 ASP B C 1
ATOM 4355 O O . ASP B 1 228 ? 2.127 -35.719 -24.766 1 94.06 228 ASP B O 1
ATOM 4359 N N . GLU B 1 229 ? 3.686 -34.125 -24.859 1 94.75 229 GLU B N 1
ATOM 4360 C CA . GLU B 1 229 ? 3.953 -34.219 -23.422 1 94.75 229 GLU B CA 1
ATOM 4361 C C . GLU B 1 229 ? 2.719 -33.844 -22.609 1 94.75 229 GLU B C 1
ATOM 4363 O O . GLU B 1 229 ? 2.375 -34.531 -21.641 1 94.75 229 GLU B O 1
ATOM 4368 N N . TYR B 1 230 ? 2.111 -32.781 -23.031 1 94.81 230 TYR B N 1
ATOM 4369 C CA . TYR B 1 230 ? 0.904 -32.312 -22.375 1 94.81 230 TYR B CA 1
ATOM 4370 C C . TYR B 1 230 ? -0.188 -33.375 -22.406 1 94.81 230 TYR B C 1
ATOM 4372 O O . TYR B 1 230 ? -0.758 -33.719 -21.359 1 94.81 230 TYR B O 1
ATOM 4380 N N . ARG B 1 231 ? -0.454 -33.938 -23.531 1 93.5 231 ARG B N 1
ATOM 4381 C CA . ARG B 1 231 ? -1.513 -34.906 -23.719 1 93.5 231 ARG B CA 1
ATOM 4382 C C . ARG B 1 231 ? -1.233 -36.156 -22.906 1 93.5 231 ARG B C 1
ATOM 4384 O O . ARG B 1 231 ? -2.137 -36.719 -22.266 1 93.5 231 ARG B O 1
ATOM 4391 N N . SER B 1 232 ? -0.023 -36.625 -22.969 1 94.44 232 SER B N 1
ATOM 4392 C CA . SER B 1 232 ? 0.361 -37.812 -22.25 1 94.44 232 SER B CA 1
ATOM 4393 C C . SER B 1 232 ? 0.172 -37.656 -20.75 1 94.44 232 SER B C 1
ATOM 4395 O O . SER B 1 232 ? -0.337 -38.531 -20.062 1 94.44 232 SER B O 1
ATOM 4397 N N . LEU B 1 233 ? 0.566 -36.531 -20.281 1 94.75 233 LEU B N 1
ATOM 4398 C CA . LEU B 1 233 ? 0.447 -36.219 -18.859 1 94.75 233 LEU B CA 1
ATOM 4399 C C . LEU B 1 233 ? -1.018 -36.156 -18.438 1 94.75 233 LEU B C 1
ATOM 4401 O O . LEU B 1 233 ? -1.402 -36.75 -17.422 1 94.75 233 LEU B O 1
ATOM 4405 N N . TYR B 1 234 ? -1.806 -35.469 -19.203 1 94.06 234 TYR B N 1
ATOM 4406 C CA . TYR B 1 234 ? -3.197 -35.25 -18.828 1 94.06 234 TYR B CA 1
ATOM 4407 C C . TYR B 1 234 ? -4.016 -36.531 -18.969 1 94.06 234 TYR B C 1
ATOM 4409 O O . TYR B 1 234 ? -4.996 -36.719 -18.234 1 94.06 234 TYR B O 1
ATOM 4417 N N . LYS B 1 235 ? -3.613 -37.406 -19.828 1 94.12 235 LYS B N 1
ATOM 4418 C CA . LYS B 1 235 ? -4.273 -38.719 -19.984 1 94.12 235 LYS B CA 1
ATOM 4419 C C . LYS B 1 235 ? -4.078 -39.594 -18.734 1 94.12 235 LYS B C 1
ATOM 4421 O O . LYS B 1 235 ? -4.902 -40.438 -18.453 1 94.12 235 LYS B O 1
ATOM 4426 N N . SER B 1 236 ? -3.039 -39.344 -18.047 1 94.56 236 SER B N 1
ATOM 4427 C CA . SER B 1 236 ? -2.688 -40.156 -16.906 1 94.56 236 SER B CA 1
ATOM 4428 C C . SER B 1 236 ? -3.268 -39.594 -15.609 1 94.56 236 SER B C 1
ATOM 4430 O O . SER B 1 236 ? -3.184 -40.219 -14.555 1 94.56 236 SER B O 1
ATOM 4432 N N . MET B 1 237 ? -3.9 -38.469 -15.711 1 95.19 237 MET B N 1
ATOM 4433 C CA . MET B 1 237 ? -4.469 -37.781 -14.547 1 95.19 237 MET B CA 1
ATOM 4434 C C . MET B 1 237 ? -5.867 -38.312 -14.242 1 95.19 237 MET B C 1
ATOM 4436 O O . MET B 1 237 ? -6.473 -39 -15.07 1 95.19 237 MET B O 1
ATOM 4440 N N . ASP B 1 238 ? -6.281 -38.031 -12.93 1 94.38 238 ASP B N 1
ATOM 4441 C CA . ASP B 1 238 ? -7.703 -38.188 -12.641 1 94.38 238 ASP B CA 1
ATOM 4442 C C . ASP B 1 238 ? -8.562 -37.469 -13.672 1 94.38 238 ASP B C 1
ATOM 4444 O O . ASP B 1 238 ? -8.328 -36.281 -13.953 1 94.38 238 ASP B O 1
ATOM 4448 N N . ASN B 1 239 ? -9.539 -38.125 -14.195 1 93.88 239 ASN B N 1
ATOM 4449 C CA . ASN B 1 239 ? -10.305 -37.625 -15.32 1 93.88 239 ASN B CA 1
ATOM 4450 C C . ASN B 1 239 ? -11.008 -36.312 -14.977 1 93.88 239 ASN B C 1
ATOM 4452 O O . ASN B 1 239 ? -11.031 -35.375 -15.789 1 93.88 239 ASN B O 1
ATOM 4456 N N . SER B 1 240 ? -11.578 -36.25 -13.844 1 93.5 240 SER B N 1
ATOM 4457 C CA . SER B 1 240 ? -12.305 -35.062 -13.445 1 93.5 240 SER B CA 1
ATOM 4458 C C . SER B 1 240 ? -11.367 -33.875 -13.305 1 93.5 240 SER B C 1
ATOM 4460 O O . SER B 1 240 ? -11.688 -32.75 -13.734 1 93.5 240 SER B O 1
ATOM 4462 N N . ILE B 1 241 ? -10.227 -34.094 -12.703 1 95.62 241 ILE B N 1
ATOM 4463 C CA . ILE B 1 241 ? -9.234 -33.062 -12.516 1 95.62 241 ILE B CA 1
ATOM 4464 C C . ILE B 1 241 ? -8.656 -32.625 -13.859 1 95.62 241 ILE B C 1
ATOM 4466 O O . ILE B 1 241 ? -8.547 -31.438 -14.156 1 95.62 241 ILE B O 1
ATOM 4470 N N . ALA B 1 242 ? -8.344 -33.656 -14.672 1 96.75 242 ALA B N 1
ATOM 4471 C CA . ALA B 1 242 ? -7.781 -33.375 -15.992 1 96.75 242 ALA B CA 1
ATOM 4472 C C . ALA B 1 242 ? -8.734 -32.531 -16.844 1 96.75 242 ALA B C 1
ATOM 4474 O O . ALA B 1 242 ? -8.312 -31.594 -17.516 1 96.75 242 ALA B O 1
ATOM 4475 N N . SER B 1 243 ? -9.992 -32.938 -16.828 1 96.31 243 SER B N 1
ATOM 4476 C CA . SER B 1 243 ? -11 -32.219 -17.594 1 96.31 243 SER B CA 1
ATOM 4477 C C . SER B 1 243 ? -11.125 -30.781 -17.141 1 96.31 243 SER B C 1
ATOM 4479 O O . SER B 1 243 ? -11.203 -29.875 -17.953 1 96.31 243 SER B O 1
ATOM 4481 N N . PHE B 1 244 ? -11.164 -30.562 -15.898 1 97.44 244 PHE B N 1
ATOM 4482 C CA . PHE B 1 244 ? -11.266 -29.234 -15.32 1 97.44 244 PHE B CA 1
ATOM 4483 C C . PHE B 1 244 ? -10.07 -28.375 -15.711 1 97.44 244 PHE B C 1
ATOM 4485 O O . PHE B 1 244 ? -10.227 -27.25 -16.188 1 97.44 244 PHE B O 1
ATOM 4492 N N . LEU B 1 245 ? -8.883 -28.938 -15.523 1 97.81 245 LEU B N 1
ATOM 4493 C CA . LEU B 1 245 ? -7.656 -28.203 -15.82 1 97.81 245 LEU B CA 1
ATOM 4494 C C . LEU B 1 245 ? -7.555 -27.906 -17.312 1 97.81 245 LEU B C 1
ATOM 4496 O O . LEU B 1 245 ? -7.105 -26.812 -17.703 1 97.81 245 LEU B O 1
ATOM 4500 N N . TYR B 1 246 ? -7.969 -28.828 -18.109 1 96.5 246 TYR B N 1
ATOM 4501 C CA . TYR B 1 246 ? -7.965 -28.609 -19.562 1 96.5 246 TYR B CA 1
ATOM 4502 C C . TYR B 1 246 ? -8.898 -27.469 -19.938 1 96.5 246 TYR B C 1
ATOM 4504 O O . TYR B 1 246 ? -8.531 -26.594 -20.734 1 96.5 246 TYR B O 1
ATOM 4512 N N . GLN B 1 247 ? -10.07 -27.469 -19.406 1 97.06 247 GLN B N 1
ATOM 4513 C CA . GLN B 1 247 ? -11.047 -26.438 -19.719 1 97.06 247 GLN B CA 1
ATOM 4514 C C . GLN B 1 247 ? -10.516 -25.047 -19.328 1 97.06 247 GLN B C 1
ATOM 4516 O O . GLN B 1 247 ? -10.703 -24.078 -20.078 1 97.06 247 GLN B O 1
ATOM 4521 N N . ALA B 1 248 ? -9.852 -24.969 -18.234 1 96.88 248 ALA B N 1
ATOM 4522 C CA . ALA B 1 248 ? -9.312 -23.703 -17.734 1 96.88 248 ALA B CA 1
ATOM 4523 C C . ALA B 1 248 ? -8.18 -23.203 -18.625 1 96.88 248 ALA B C 1
ATOM 4525 O O . ALA B 1 248 ? -7.996 -22 -18.797 1 96.88 248 ALA B O 1
ATOM 4526 N N . GLU B 1 249 ? -7.441 -24.125 -19.234 1 94.94 249 GLU B N 1
ATOM 4527 C CA . GLU B 1 249 ? -6.199 -23.781 -19.922 1 94.94 249 GLU B CA 1
ATOM 4528 C C . GLU B 1 249 ? -6.383 -23.797 -21.438 1 94.94 249 GLU B C 1
ATOM 4530 O O . GLU B 1 249 ? -5.527 -23.297 -22.172 1 94.94 249 GLU B O 1
ATOM 4535 N N . ARG B 1 250 ? -7.434 -24.234 -21.953 1 93.94 250 ARG B N 1
ATOM 4536 C CA . ARG B 1 250 ? -7.617 -24.594 -23.359 1 93.94 250 ARG B CA 1
ATOM 4537 C C . ARG B 1 250 ? -7.391 -23.375 -24.25 1 93.94 250 ARG B C 1
ATOM 4539 O O . ARG B 1 250 ? -6.805 -23.5 -25.328 1 93.94 250 ARG B O 1
ATOM 4546 N N . LYS B 1 251 ? -7.84 -22.203 -23.875 1 94.88 251 LYS B N 1
ATOM 4547 C CA . LYS B 1 251 ? -7.688 -21.031 -24.719 1 94.88 251 LYS B CA 1
ATOM 4548 C C . LYS B 1 251 ? -6.223 -20.609 -24.844 1 94.88 251 LYS B C 1
ATOM 4550 O O . LYS B 1 251 ? -5.777 -20.172 -25.891 1 94.88 251 LYS B O 1
ATOM 4555 N N . ALA B 1 252 ? -5.531 -20.719 -23.75 1 93.88 252 ALA B N 1
ATOM 4556 C CA . ALA B 1 252 ? -4.098 -20.438 -23.766 1 93.88 252 ALA B CA 1
ATOM 4557 C C . ALA B 1 252 ? -3.355 -21.438 -24.656 1 93.88 252 ALA B C 1
ATOM 4559 O O . ALA B 1 252 ? -2.441 -21.062 -25.391 1 93.88 252 ALA B O 1
ATOM 4560 N N . LEU B 1 253 ? -3.691 -22.734 -24.562 1 93 253 LEU B N 1
ATOM 4561 C CA . LEU B 1 253 ? -3.07 -23.766 -25.375 1 93 253 LEU B CA 1
ATOM 4562 C C . LEU B 1 253 ? -3.252 -23.484 -26.859 1 93 253 LEU B C 1
ATOM 4564 O O . LEU B 1 253 ? -2.322 -23.656 -27.656 1 93 253 LEU B O 1
ATOM 4568 N N . GLU B 1 254 ? -4.371 -23.016 -27.172 1 91.12 254 GLU B N 1
ATOM 4569 C CA . GLU B 1 254 ? -4.656 -22.672 -28.562 1 91.12 254 GLU B CA 1
ATOM 4570 C C . GLU B 1 254 ? -3.783 -21.5 -29.031 1 91.12 254 GLU B C 1
ATOM 4572 O O . GLU B 1 254 ? -3.297 -21.516 -30.156 1 91.12 254 GLU B O 1
ATOM 4577 N N . LYS B 1 255 ? -3.555 -20.547 -28.219 1 90.12 255 LYS B N 1
ATOM 4578 C CA . LYS B 1 255 ? -2.775 -19.359 -28.547 1 90.12 255 LYS B CA 1
ATOM 4579 C C . LYS B 1 255 ? -1.292 -19.703 -28.672 1 90.12 255 LYS B C 1
ATOM 4581 O O . LYS B 1 255 ? -0.558 -19.016 -29.391 1 90.12 255 LYS B O 1
ATOM 4586 N N . GLN B 1 256 ? -0.829 -20.688 -27.953 1 87.5 256 GLN B N 1
ATOM 4587 C CA . GLN B 1 256 ? 0.586 -21.031 -27.891 1 87.5 256 GLN B CA 1
ATOM 4588 C C . GLN B 1 256 ? 0.924 -22.125 -28.906 1 87.5 256 GLN B C 1
ATOM 4590 O O . GLN B 1 256 ? 1.909 -22.844 -28.734 1 87.5 256 GLN B O 1
ATOM 4595 N N . ASN B 1 257 ? 0.214 -22.297 -29.922 1 82.88 257 ASN B N 1
ATOM 4596 C CA . ASN B 1 257 ? 0.396 -23.328 -30.938 1 82.88 257 ASN B CA 1
ATOM 4597 C C . ASN B 1 257 ? 0.604 -24.703 -30.297 1 82.88 257 ASN B C 1
ATOM 4599 O O . ASN B 1 257 ? 1.55 -25.406 -30.625 1 82.88 257 ASN B O 1
ATOM 4603 N N . ASN B 1 258 ? -0.058 -24.859 -29.25 1 78.69 258 ASN B N 1
ATOM 4604 C CA . ASN B 1 258 ? -0.188 -26.125 -28.547 1 78.69 258 ASN B CA 1
ATOM 4605 C C . ASN B 1 258 ? 1.089 -26.484 -27.781 1 78.69 258 ASN B C 1
ATOM 4607 O O . ASN B 1 258 ? 1.432 -27.656 -27.641 1 78.69 258 ASN B O 1
ATOM 4611 N N . THR B 1 259 ? 1.866 -25.5 -27.531 1 92.19 259 THR B N 1
ATOM 4612 C CA . THR B 1 259 ? 2.908 -25.656 -26.531 1 92.19 259 THR B CA 1
ATOM 4613 C C . THR B 1 259 ? 2.365 -25.328 -25.141 1 92.19 259 THR B C 1
ATOM 4615 O O . THR B 1 259 ? 1.488 -24.469 -24.984 1 92.19 259 THR B O 1
ATOM 4618 N N . TRP B 1 260 ? 2.785 -26.156 -24.219 1 96 260 TRP B N 1
ATOM 4619 C CA . TRP B 1 260 ? 2.301 -26.016 -22.859 1 96 260 TRP B CA 1
ATOM 4620 C C . TRP B 1 260 ? 3.344 -25.328 -21.984 1 96 260 TRP B C 1
ATOM 4622 O O . TRP B 1 260 ? 4.469 -25.812 -21.844 1 96 260 TRP B O 1
ATOM 4632 N N . LEU B 1 261 ? 3.033 -24.156 -21.406 1 96.62 261 LEU B N 1
ATOM 4633 C CA . LEU B 1 261 ? 3.898 -23.344 -20.562 1 96.62 261 LEU B CA 1
ATOM 4634 C C . LEU B 1 261 ? 3.287 -23.156 -19.172 1 96.62 261 LEU B C 1
ATOM 4636 O O . LEU B 1 261 ? 2.814 -22.062 -18.844 1 96.62 261 LEU B O 1
ATOM 4640 N N . PRO B 1 262 ? 3.312 -24.156 -18.297 1 97.12 262 PRO B N 1
ATOM 4641 C CA . PRO B 1 262 ? 2.674 -24.078 -16.984 1 97.12 262 PRO B CA 1
ATOM 4642 C C . PRO B 1 262 ? 3.518 -23.328 -15.961 1 97.12 262 PRO B C 1
ATOM 4644 O O . PRO B 1 262 ? 3.918 -23.906 -14.938 1 97.12 262 PRO B O 1
ATOM 4647 N N . ALA B 1 263 ? 3.689 -22.062 -16.141 1 98.38 263 ALA B N 1
ATOM 4648 C CA . ALA B 1 263 ? 4.582 -21.219 -15.352 1 98.38 263 ALA B CA 1
ATOM 4649 C C . ALA B 1 263 ? 4.266 -21.312 -13.867 1 98.38 263 ALA B C 1
ATOM 4651 O O . ALA B 1 263 ? 5.152 -21.594 -13.055 1 98.38 263 ALA B O 1
ATOM 4652 N N . ASP B 1 264 ? 3.047 -21.141 -13.508 1 98.81 264 ASP B N 1
ATOM 4653 C CA . ASP B 1 264 ? 2.668 -21.141 -12.094 1 98.81 264 ASP B CA 1
ATOM 4654 C C . ASP B 1 264 ? 2.744 -22.547 -11.508 1 98.81 264 ASP B C 1
ATOM 4656 O O . ASP B 1 264 ? 3.066 -22.719 -10.328 1 98.81 264 ASP B O 1
ATOM 4660 N N . GLY B 1 265 ? 2.408 -23.594 -12.344 1 98.75 265 GLY B N 1
ATOM 4661 C CA . GLY B 1 265 ? 2.605 -24.969 -11.891 1 98.75 265 GLY B CA 1
ATOM 4662 C C . GLY B 1 265 ? 4.051 -25.281 -11.547 1 98.75 265 GLY B C 1
ATOM 4663 O O . GLY B 1 265 ? 4.324 -25.938 -10.539 1 98.75 265 GLY B O 1
ATOM 4664 N N . ILE B 1 266 ? 4.969 -24.828 -12.391 1 98.88 266 ILE B N 1
ATOM 4665 C CA . ILE B 1 266 ? 6.395 -25.031 -12.172 1 98.88 266 ILE B CA 1
ATOM 4666 C C . ILE B 1 266 ? 6.828 -24.312 -10.898 1 98.88 266 ILE B C 1
ATOM 4668 O O . ILE B 1 266 ? 7.559 -24.875 -10.078 1 98.88 266 ILE B O 1
ATOM 4672 N N . THR B 1 267 ? 6.363 -23.078 -10.703 1 98.94 267 THR B N 1
ATOM 4673 C CA . THR B 1 267 ? 6.688 -22.297 -9.508 1 98.94 267 THR B CA 1
ATOM 4674 C C . THR B 1 267 ? 6.238 -23.031 -8.25 1 98.94 267 THR B C 1
ATOM 4676 O O . THR B 1 267 ? 6.988 -23.109 -7.273 1 98.94 267 THR B O 1
ATOM 4679 N N . MET B 1 268 ? 5.031 -23.562 -8.258 1 98.94 268 MET B N 1
ATOM 4680 C CA . MET B 1 268 ? 4.52 -24.297 -7.109 1 98.94 268 MET B CA 1
ATOM 4681 C C . MET B 1 268 ? 5.336 -25.562 -6.871 1 98.94 268 MET B C 1
ATOM 4683 O O . MET B 1 268 ? 5.625 -25.922 -5.727 1 98.94 268 MET B O 1
ATOM 4687 N N . ALA B 1 269 ? 5.703 -26.281 -7.984 1 98.88 269 ALA B N 1
ATOM 4688 C CA . ALA B 1 269 ? 6.531 -27.469 -7.848 1 98.88 269 ALA B CA 1
ATOM 4689 C C . ALA B 1 269 ? 7.852 -27.156 -7.156 1 98.88 269 ALA B C 1
ATOM 4691 O O . ALA B 1 269 ? 8.328 -27.922 -6.324 1 98.88 269 ALA B O 1
ATOM 4692 N N . ILE B 1 270 ? 8.43 -26.016 -7.48 1 98.75 270 ILE B N 1
ATOM 4693 C CA . ILE B 1 270 ? 9.664 -25.547 -6.852 1 98.75 270 ILE B CA 1
ATOM 4694 C C . ILE B 1 270 ? 9.438 -25.359 -5.355 1 98.75 270 ILE B C 1
ATOM 4696 O O . ILE B 1 270 ? 10.297 -25.703 -4.539 1 98.75 270 ILE B O 1
ATOM 4700 N N . ALA B 1 271 ? 8.297 -24.812 -4.973 1 98.81 271 ALA B N 1
ATOM 4701 C CA . ALA B 1 271 ? 7.969 -24.594 -3.566 1 98.81 271 ALA B CA 1
ATOM 4702 C C . ALA B 1 271 ? 7.773 -25.922 -2.844 1 98.81 271 ALA B C 1
ATOM 4704 O O . ALA B 1 271 ? 8.188 -26.078 -1.692 1 98.81 271 ALA B O 1
ATOM 4705 N N . LEU B 1 272 ? 7.168 -26.891 -3.504 1 98.62 272 LEU B N 1
ATOM 4706 C CA . LEU B 1 272 ? 6.824 -28.172 -2.891 1 98.62 272 LEU B CA 1
ATOM 4707 C C . LEU B 1 272 ? 8.039 -29.094 -2.828 1 98.62 272 LEU B C 1
ATOM 4709 O O . LEU B 1 272 ? 8.227 -29.812 -1.846 1 98.62 272 LEU B O 1
ATOM 4713 N N . GLN B 1 273 ? 8.836 -29.031 -3.875 1 98.06 273 GLN B N 1
ATOM 4714 C CA . GLN B 1 273 ? 10.016 -29.875 -4.012 1 98.06 273 GLN B CA 1
ATOM 4715 C C . GLN B 1 273 ? 11.219 -29.078 -4.508 1 98.06 273 GLN B C 1
ATOM 4717 O O . GLN B 1 273 ? 11.609 -29.188 -5.672 1 98.06 273 GLN B O 1
ATOM 4722 N N . PRO B 1 274 ? 11.898 -28.422 -3.602 1 98.12 274 PRO B N 1
ATOM 4723 C CA . PRO B 1 274 ? 12.969 -27.5 -4 1 98.12 274 PRO B CA 1
ATOM 4724 C C . PRO B 1 274 ? 14.102 -28.203 -4.75 1 98.12 274 PRO B C 1
ATOM 4726 O O . PRO B 1 274 ? 14.805 -27.578 -5.539 1 98.12 274 PRO B O 1
ATOM 4729 N N . ASP B 1 275 ? 14.219 -29.484 -4.656 1 97.75 275 ASP B N 1
ATOM 4730 C CA . ASP B 1 275 ? 15.289 -30.25 -5.301 1 97.75 275 ASP B CA 1
ATOM 4731 C C . ASP B 1 275 ? 15.086 -30.281 -6.816 1 97.75 275 ASP B C 1
ATOM 4733 O O . ASP B 1 275 ? 16 -30.672 -7.555 1 97.75 275 ASP B O 1
ATOM 4737 N N . ILE B 1 276 ? 13.977 -29.812 -7.293 1 98.31 276 ILE B N 1
ATOM 4738 C CA . ILE B 1 276 ? 13.703 -29.766 -8.727 1 98.31 276 ILE B CA 1
ATOM 4739 C C . ILE B 1 276 ? 14.586 -28.703 -9.391 1 98.31 276 ILE B C 1
ATOM 4741 O O . ILE B 1 276 ? 14.797 -28.734 -10.602 1 98.31 276 ILE B O 1
ATOM 4745 N N . ILE B 1 277 ? 15.055 -27.75 -8.57 1 98.69 277 ILE B N 1
ATOM 4746 C CA . ILE B 1 277 ? 15.945 -26.719 -9.094 1 98.69 277 ILE B CA 1
ATOM 4747 C C . ILE B 1 277 ? 17.297 -27.328 -9.453 1 98.69 277 ILE B C 1
ATOM 4749 O O . ILE B 1 277 ? 17.984 -27.875 -8.586 1 98.69 277 ILE B O 1
ATOM 4753 N N . MET B 1 278 ? 17.656 -27.25 -10.672 1 98.62 278 MET B N 1
ATOM 4754 C CA . MET B 1 278 ? 18.922 -27.812 -11.125 1 98.62 278 MET B CA 1
ATOM 4755 C C . MET B 1 278 ? 20.016 -26.766 -11.141 1 98.62 278 MET B C 1
ATOM 4757 O O . MET B 1 278 ? 21.188 -27.078 -10.898 1 98.62 278 MET B O 1
ATOM 4761 N N . ARG B 1 279 ? 19.656 -25.547 -11.492 1 98.56 279 ARG B N 1
ATOM 4762 C CA . ARG B 1 279 ? 20.625 -24.438 -11.516 1 98.56 279 ARG B CA 1
ATOM 4763 C C . ARG B 1 279 ? 19.922 -23.109 -11.258 1 98.56 279 ARG B C 1
ATOM 4765 O O . ARG B 1 279 ? 18.828 -22.875 -11.758 1 98.56 279 ARG B O 1
ATOM 4772 N N . SER B 1 280 ? 20.562 -22.281 -10.453 1 98.44 280 SER B N 1
ATOM 4773 C CA . SER B 1 280 ? 20.125 -20.922 -10.164 1 98.44 280 SER B CA 1
ATOM 4774 C C . SER B 1 280 ? 21.312 -20 -9.93 1 98.44 280 SER B C 1
ATOM 4776 O O . SER B 1 280 ? 22.453 -20.453 -9.82 1 98.44 280 SER B O 1
ATOM 4778 N N . PHE B 1 281 ? 21.062 -18.719 -10.016 1 97.69 281 PHE B N 1
ATOM 4779 C CA . PHE B 1 281 ? 22.109 -17.75 -9.719 1 97.69 281 PHE B CA 1
ATOM 4780 C C . PHE B 1 281 ? 21.562 -16.562 -8.938 1 97.69 281 PHE B C 1
ATOM 4782 O O . PHE B 1 281 ? 20.406 -16.172 -9.141 1 97.69 281 PHE B O 1
ATOM 4789 N N . LYS B 1 282 ? 22.438 -16.062 -8.047 1 97.38 282 LYS B N 1
ATOM 4790 C CA . LYS B 1 282 ? 22.078 -14.875 -7.273 1 97.38 282 LYS B CA 1
ATOM 4791 C C . LYS B 1 282 ? 22.438 -13.594 -8.023 1 97.38 282 LYS B C 1
ATOM 4793 O O . LYS B 1 282 ? 23.469 -13.531 -8.695 1 97.38 282 LYS B O 1
ATOM 4798 N N . THR B 1 283 ? 21.562 -12.617 -7.973 1 97.56 283 THR B N 1
ATOM 4799 C CA . THR B 1 283 ? 21.797 -11.336 -8.625 1 97.56 283 THR B CA 1
ATOM 4800 C C . THR B 1 283 ? 20.938 -10.242 -7.98 1 97.56 283 THR B C 1
ATOM 4802 O O . THR B 1 283 ? 20.172 -10.516 -7.051 1 97.56 283 THR B O 1
ATOM 4805 N N . ASN B 1 284 ? 21.266 -9.039 -8.375 1 97.44 284 ASN B N 1
ATOM 4806 C CA . ASN B 1 284 ? 20.391 -7.926 -8.031 1 97.44 284 ASN B CA 1
ATOM 4807 C C . ASN B 1 284 ? 19.484 -7.551 -9.203 1 97.44 284 ASN B C 1
ATOM 4809 O O . ASN B 1 284 ? 19.969 -7.242 -10.289 1 97.44 284 ASN B O 1
ATOM 4813 N N . LEU B 1 285 ? 18.219 -7.691 -8.977 1 97.94 285 LEU B N 1
ATOM 4814 C CA . LEU B 1 285 ? 17.25 -7.254 -9.977 1 97.94 285 LEU B CA 1
ATOM 4815 C C . LEU B 1 285 ? 16.656 -5.895 -9.609 1 97.94 285 LEU B C 1
ATOM 4817 O O . LEU B 1 285 ? 16.062 -5.742 -8.547 1 97.94 285 LEU B O 1
ATOM 4821 N N . THR B 1 286 ? 16.844 -4.922 -10.484 1 97.38 286 THR B N 1
ATOM 4822 C CA . THR B 1 286 ? 16.266 -3.598 -10.305 1 97.38 286 THR B CA 1
ATOM 4823 C C . THR B 1 286 ? 15.086 -3.391 -11.258 1 97.38 286 THR B C 1
ATOM 4825 O O . THR B 1 286 ? 15.273 -3.34 -12.477 1 97.38 286 THR B O 1
ATOM 4828 N N . PRO B 1 287 ? 13.883 -3.285 -10.719 1 98.12 287 PRO B N 1
ATOM 4829 C CA . PRO B 1 287 ? 12.742 -3.02 -11.594 1 98.12 287 PRO B CA 1
ATOM 4830 C C . PRO B 1 287 ? 12.812 -1.653 -12.266 1 98.12 287 PRO B C 1
ATOM 4832 O O . PRO B 1 287 ? 13.234 -0.674 -11.648 1 98.12 287 PRO B O 1
ATOM 4835 N N . VAL B 1 288 ? 12.461 -1.612 -13.5 1 98.19 288 VAL B N 1
ATOM 4836 C CA . VAL B 1 288 ? 12.422 -0.367 -14.258 1 98.19 288 VAL B CA 1
ATOM 4837 C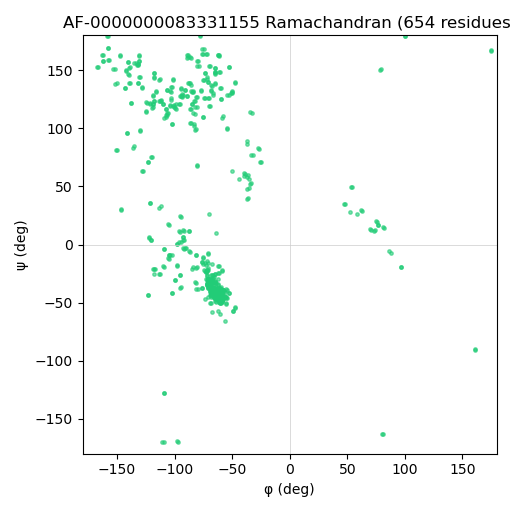 C . VAL B 1 288 ? 11.047 0.279 -14.125 1 98.19 288 VAL B C 1
ATOM 4839 O O . VAL B 1 288 ? 10.031 -0.339 -14.445 1 98.19 288 VAL B O 1
ATOM 4842 N N . LEU B 1 289 ? 11.016 1.555 -13.734 1 97.62 289 LEU B N 1
ATOM 4843 C CA . LEU B 1 289 ? 9.75 2.197 -13.391 1 97.62 289 LEU B CA 1
ATOM 4844 C C . LEU B 1 289 ? 9.352 3.221 -14.453 1 97.62 289 LEU B C 1
ATOM 4846 O O . LEU B 1 289 ? 8.273 3.801 -14.383 1 97.62 289 LEU B O 1
ATOM 4850 N N . VAL B 1 290 ? 10.195 3.424 -15.43 1 95.25 290 VAL B N 1
ATOM 4851 C CA . VAL B 1 290 ? 9.93 4.539 -16.328 1 95.25 290 VAL B CA 1
ATOM 4852 C C . VAL B 1 290 ? 10.227 4.113 -17.766 1 95.25 290 VAL B C 1
ATOM 4854 O O . VAL B 1 290 ? 11 3.182 -18 1 95.25 290 VAL B O 1
ATOM 4857 N N . GLY B 1 291 ? 9.516 4.777 -18.672 1 95.12 291 GLY B N 1
ATOM 4858 C CA . GLY B 1 291 ? 9.844 4.633 -20.078 1 95.12 291 GLY B CA 1
ATOM 4859 C C . GLY B 1 291 ? 9.281 3.363 -20.703 1 95.12 291 GLY B C 1
ATOM 4860 O O . GLY B 1 291 ? 8.43 2.703 -20.109 1 95.12 291 GLY B O 1
ATOM 4861 N N . ASP B 1 292 ? 9.789 2.996 -21.812 1 95.88 292 ASP B N 1
ATOM 4862 C CA . ASP B 1 292 ? 9.266 1.887 -22.609 1 95.88 292 ASP B CA 1
ATOM 4863 C C . ASP B 1 292 ? 9.578 0.545 -21.953 1 95.88 292 ASP B C 1
ATOM 4865 O O . ASP B 1 292 ? 8.875 -0.441 -22.188 1 95.88 292 ASP B O 1
ATOM 4869 N N . ALA B 1 293 ? 10.586 0.586 -21.125 1 97.5 293 ALA B N 1
ATOM 4870 C CA . ALA B 1 293 ? 11.023 -0.653 -20.5 1 97.5 293 ALA B CA 1
ATOM 4871 C C . ALA B 1 293 ? 10.336 -0.849 -19.141 1 97.5 293 ALA B C 1
ATOM 4873 O O . ALA B 1 293 ? 10.672 -1.772 -18.406 1 97.5 293 ALA B O 1
ATOM 4874 N N . ARG B 1 294 ? 9.391 0.045 -18.828 1 97.88 294 ARG B N 1
ATOM 4875 C CA . ARG B 1 294 ? 8.672 -0.063 -17.578 1 97.88 294 ARG B CA 1
ATOM 4876 C C . ARG B 1 294 ? 8.125 -1.473 -17.375 1 97.88 294 ARG B C 1
ATOM 4878 O O . ARG B 1 294 ? 7.566 -2.064 -18.297 1 97.88 294 ARG B O 1
ATOM 4885 N N . GLY B 1 295 ? 8.367 -2.07 -16.172 1 98.25 295 GLY B N 1
ATOM 4886 C CA . GLY B 1 295 ? 7.934 -3.426 -15.867 1 98.25 295 GLY B CA 1
ATOM 4887 C C . GLY B 1 295 ? 9.016 -4.461 -16.078 1 98.25 295 GLY B C 1
ATOM 4888 O O . GLY B 1 295 ? 8.906 -5.59 -15.586 1 98.25 295 GLY B O 1
ATOM 488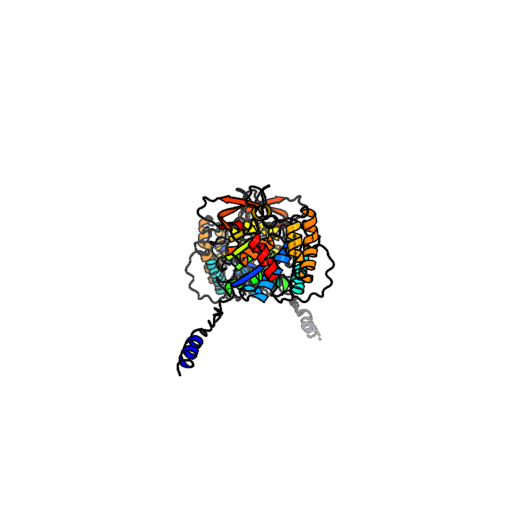9 N N . SER B 1 296 ? 10.047 -4.102 -16.875 1 98.69 296 SER B N 1
ATOM 4890 C CA . SER B 1 296 ? 11.203 -4.98 -17.016 1 98.69 296 SER B CA 1
ATOM 4891 C C . SER B 1 296 ? 12.133 -4.863 -15.805 1 98.69 296 SER B C 1
ATOM 4893 O O . SER B 1 296 ? 11.805 -4.184 -14.828 1 98.69 296 SER B O 1
ATOM 4895 N N . VAL B 1 297 ? 13.211 -5.617 -15.805 1 98.5 297 VAL B N 1
ATOM 4896 C CA . VAL B 1 297 ? 14.211 -5.562 -14.742 1 98.5 297 VAL B CA 1
ATOM 4897 C C . VAL B 1 297 ? 15.609 -5.461 -15.352 1 98.5 297 VAL B C 1
ATOM 4899 O O . VAL B 1 297 ? 15.82 -5.832 -16.5 1 98.5 297 VAL B O 1
ATOM 4902 N N . VAL B 1 298 ? 16.5 -4.914 -14.586 1 97.88 298 VAL B N 1
ATOM 4903 C CA . VAL B 1 298 ? 17.922 -4.922 -14.906 1 97.88 298 VAL B CA 1
ATOM 4904 C C . VAL B 1 298 ? 18.672 -5.789 -13.898 1 97.88 298 VAL B C 1
ATOM 4906 O O . VAL B 1 298 ? 18.578 -5.578 -12.688 1 97.88 298 VAL B O 1
ATOM 4909 N N . ALA B 1 299 ? 19.375 -6.762 -14.414 1 97.38 299 ALA B N 1
ATOM 4910 C CA . ALA B 1 299 ? 20.172 -7.645 -13.562 1 97.38 299 ALA B CA 1
ATOM 4911 C C . ALA B 1 299 ? 21.594 -7.113 -13.406 1 97.38 299 ALA B C 1
ATOM 4913 O O . ALA B 1 299 ? 22.188 -6.625 -14.367 1 97.38 299 ALA B O 1
ATOM 4914 N N . ASN B 1 300 ? 22.078 -7.082 -12.18 1 96.94 300 ASN B N 1
ATOM 4915 C CA . ASN B 1 300 ? 23.453 -6.699 -11.852 1 96.94 300 ASN B CA 1
ATOM 4916 C C . ASN B 1 300 ? 24.109 -7.723 -10.93 1 96.94 300 ASN B C 1
ATOM 4918 O O . ASN B 1 300 ? 24.016 -7.613 -9.711 1 96.94 300 ASN B O 1
ATOM 4922 N N . SER B 1 301 ? 24.875 -8.609 -11.492 1 93.5 301 SER B N 1
ATOM 4923 C CA . SER B 1 301 ? 25.5 -9.688 -10.734 1 93.5 301 SER B CA 1
ATOM 4924 C C . SER B 1 301 ? 26.641 -9.164 -9.867 1 93.5 301 SER B C 1
ATOM 4926 O O . SER B 1 301 ? 27.062 -9.828 -8.922 1 93.5 301 SER B O 1
ATOM 4928 N N . ASP B 1 302 ? 27.172 -7.965 -10.125 1 95.31 302 ASP B N 1
ATOM 4929 C CA . ASP B 1 302 ? 28.312 -7.406 -9.414 1 95.31 302 ASP B CA 1
ATOM 4930 C C . ASP B 1 302 ? 27.859 -6.605 -8.195 1 95.31 302 ASP B C 1
ATOM 4932 O O . ASP B 1 302 ? 28.688 -6.125 -7.418 1 95.31 302 ASP B O 1
ATOM 4936 N N . SER B 1 303 ? 26.609 -6.547 -8.102 1 93.5 303 SER B N 1
ATOM 4937 C CA . SER B 1 303 ? 26.094 -5.805 -6.957 1 93.5 303 SER B CA 1
ATOM 4938 C C . SER B 1 303 ? 26.469 -6.477 -5.645 1 93.5 303 SER B C 1
ATOM 4940 O O . SER B 1 303 ? 26.594 -7.699 -5.578 1 93.5 303 SER B O 1
ATOM 4942 N N . GLN B 1 304 ? 26.656 -5.695 -4.586 1 92.69 304 GLN B N 1
ATOM 4943 C CA . GLN B 1 304 ? 26.938 -6.227 -3.258 1 92.69 304 GLN B CA 1
ATOM 4944 C C . GLN B 1 304 ? 25.703 -6.895 -2.656 1 92.69 304 GLN B C 1
ATOM 4946 O O . GLN B 1 304 ? 25.828 -7.832 -1.864 1 92.69 304 GLN B O 1
ATOM 4951 N N . ILE B 1 305 ? 24.609 -6.328 -3.074 1 93.12 305 ILE B N 1
ATOM 4952 C CA . ILE B 1 305 ? 23.344 -6.871 -2.572 1 93.12 305 ILE B CA 1
ATOM 4953 C C . ILE B 1 305 ? 22.688 -7.73 -3.648 1 93.12 305 ILE B C 1
ATOM 4955 O O . ILE B 1 305 ? 22.516 -7.285 -4.785 1 93.12 305 ILE B O 1
ATOM 4959 N N . HIS B 1 306 ? 22.375 -8.984 -3.342 1 96.38 306 HIS B N 1
ATOM 4960 C CA . HIS B 1 306 ? 21.609 -9.875 -4.199 1 96.38 306 HIS B CA 1
ATOM 4961 C C . HIS B 1 306 ? 20.203 -10.094 -3.648 1 96.38 306 HIS B C 1
ATOM 4963 O O . HIS B 1 306 ? 20.016 -10.812 -2.664 1 96.38 306 HIS B O 1
ATOM 4969 N N . ASN B 1 307 ? 19.219 -9.547 -4.312 1 97.5 307 ASN B N 1
ATOM 4970 C CA . ASN B 1 307 ? 17.844 -9.602 -3.822 1 97.5 307 ASN B CA 1
ATOM 4971 C C . ASN B 1 307 ? 17.062 -10.727 -4.488 1 97.5 307 ASN B C 1
ATOM 4973 O O . ASN B 1 307 ? 15.898 -10.953 -4.164 1 97.5 307 ASN B O 1
ATOM 4977 N N . ALA B 1 308 ? 17.734 -11.492 -5.387 1 98.19 308 ALA B N 1
ATOM 4978 C CA . ALA B 1 308 ? 17.031 -12.523 -6.141 1 98.19 308 ALA B CA 1
ATOM 4979 C C . ALA B 1 308 ? 17.906 -13.75 -6.348 1 98.19 308 ALA B C 1
ATOM 4981 O O . ALA B 1 308 ? 19.109 -13.625 -6.598 1 98.19 308 ALA B O 1
ATOM 4982 N N . ASN B 1 309 ? 17.391 -14.867 -6.148 1 98.38 309 ASN B N 1
ATOM 4983 C CA . ASN B 1 309 ? 17.891 -16.141 -6.645 1 98.38 309 ASN B CA 1
ATOM 4984 C C . ASN B 1 309 ? 17.094 -16.625 -7.848 1 98.38 309 ASN B C 1
ATOM 4986 O O . ASN B 1 309 ? 15.969 -17.125 -7.695 1 98.38 309 ASN B O 1
ATOM 4990 N N . VAL B 1 310 ? 17.656 -16.484 -9.016 1 98.75 310 VAL B N 1
ATOM 4991 C CA . VAL B 1 310 ? 16.938 -16.688 -10.273 1 98.75 310 VAL B CA 1
ATOM 4992 C C . VAL B 1 310 ? 17.125 -18.125 -10.75 1 98.75 310 VAL B C 1
ATOM 4994 O O . VAL B 1 310 ? 18.266 -18.594 -10.898 1 98.75 310 VAL B O 1
ATOM 4997 N N . ILE B 1 311 ? 16.078 -18.797 -11.031 1 98.88 311 ILE B N 1
ATOM 4998 C CA . ILE B 1 311 ? 16.125 -20.172 -11.492 1 98.88 311 ILE B CA 1
ATOM 4999 C C . ILE B 1 311 ? 16.438 -20.203 -12.992 1 98.88 311 ILE B C 1
ATOM 5001 O O . ILE B 1 311 ? 15.703 -19.609 -13.789 1 98.88 311 ILE B O 1
ATOM 5005 N N . GLU B 1 312 ? 17.422 -20.938 -13.344 1 98.38 312 GLU B N 1
ATOM 5006 C CA . GLU B 1 312 ? 17.828 -21.031 -14.742 1 98.38 312 GLU B CA 1
ATOM 5007 C C . GLU B 1 312 ? 17.328 -22.328 -15.367 1 98.38 312 GLU B C 1
ATOM 5009 O O . GLU B 1 312 ? 16.969 -22.359 -16.547 1 98.38 312 GLU B O 1
ATOM 5014 N N . TYR B 1 313 ? 17.469 -23.406 -14.523 1 98.44 313 TYR B N 1
ATOM 5015 C CA . TYR B 1 313 ? 17.078 -24.719 -14.992 1 98.44 313 TYR B CA 1
ATOM 5016 C C . TYR B 1 313 ? 16.359 -25.5 -13.898 1 98.44 313 TYR B C 1
ATOM 5018 O O . TYR B 1 313 ? 16.734 -25.422 -12.727 1 98.44 313 TYR B O 1
ATOM 5026 N N . PHE B 1 314 ? 15.352 -26.172 -14.281 1 98.5 314 PHE B N 1
ATOM 5027 C CA . PHE B 1 314 ? 14.695 -27.109 -13.367 1 98.5 314 PHE B CA 1
ATOM 5028 C C . PHE B 1 314 ? 14.492 -28.469 -14.023 1 98.5 314 PHE B C 1
ATOM 5030 O O . PHE B 1 314 ? 14.586 -28.594 -15.25 1 98.5 314 PHE B O 1
ATOM 5037 N N . ASP B 1 315 ? 14.258 -29.469 -13.305 1 98.62 315 ASP B N 1
ATOM 5038 C CA . ASP B 1 315 ? 14.078 -30.844 -13.75 1 98.62 315 ASP B CA 1
ATOM 5039 C C . ASP B 1 315 ? 12.656 -31.078 -14.258 1 98.62 315 ASP B C 1
ATOM 5041 O O . ASP B 1 315 ? 11.758 -31.406 -13.477 1 98.62 315 ASP B O 1
ATOM 5045 N N . LYS B 1 316 ? 12.5 -31.047 -15.594 1 98.06 316 LYS B N 1
ATOM 5046 C CA . LYS B 1 316 ? 11.195 -31.219 -16.219 1 98.06 316 LYS B CA 1
ATOM 5047 C C . LYS B 1 316 ? 10.602 -32.594 -15.891 1 98.06 316 LYS B C 1
ATOM 5049 O O . LYS B 1 316 ? 9.391 -32.719 -15.703 1 98.06 316 LYS B O 1
ATOM 5054 N N . ALA B 1 317 ? 11.484 -33.594 -15.844 1 97.88 317 ALA B N 1
ATOM 5055 C CA . ALA B 1 317 ? 11.016 -34.938 -15.539 1 97.88 317 ALA B CA 1
ATOM 5056 C C . ALA B 1 317 ? 10.461 -35 -14.117 1 97.88 317 ALA B C 1
ATOM 5058 O O . ALA B 1 317 ? 9.43 -35.625 -13.883 1 97.88 317 ALA B O 1
ATOM 5059 N N . ALA B 1 318 ? 11.195 -34.406 -13.219 1 98.38 318 ALA B N 1
ATOM 5060 C CA . ALA B 1 318 ? 10.727 -34.375 -11.836 1 98.38 318 ALA B CA 1
ATOM 5061 C C . ALA B 1 318 ? 9.383 -33.656 -11.734 1 98.38 318 ALA B C 1
ATOM 5063 O O . ALA B 1 318 ? 8.523 -34.031 -10.945 1 98.38 318 ALA B O 1
ATOM 5064 N N . PHE B 1 319 ? 9.242 -32.625 -12.477 1 98.62 319 PHE B N 1
ATOM 5065 C CA . PHE B 1 319 ? 7.984 -31.875 -12.516 1 98.62 319 PHE B CA 1
ATOM 5066 C C . PHE B 1 319 ? 6.844 -32.781 -12.977 1 98.62 319 PHE B C 1
ATOM 5068 O O . PHE B 1 319 ? 5.793 -32.844 -12.336 1 98.62 319 PHE B O 1
ATOM 5075 N N . LYS B 1 320 ? 7.035 -33.469 -14.07 1 97.94 320 LYS B N 1
ATOM 5076 C CA . LYS B 1 320 ? 6.02 -34.375 -14.594 1 97.94 320 LYS B CA 1
ATOM 5077 C C . LYS B 1 320 ? 5.691 -35.469 -13.586 1 97.94 320 LYS B C 1
ATOM 5079 O O . LYS B 1 320 ? 4.527 -35.844 -13.398 1 97.94 320 LYS B O 1
ATOM 5084 N N . ARG B 1 321 ? 6.699 -35.969 -12.883 1 97.81 321 ARG B N 1
ATOM 5085 C CA . ARG B 1 321 ? 6.496 -37 -11.875 1 97.81 321 ARG B CA 1
ATOM 5086 C C . ARG B 1 321 ? 5.652 -36.5 -10.719 1 97.81 321 ARG B C 1
ATOM 5088 O O . ARG B 1 321 ? 4.816 -37.219 -10.18 1 97.81 321 ARG B O 1
ATOM 5095 N N . LEU B 1 322 ? 5.918 -35.281 -10.375 1 98.06 322 LEU B N 1
ATOM 5096 C CA . LEU B 1 322 ? 5.152 -34.688 -9.281 1 98.06 322 LEU B CA 1
ATOM 5097 C C . LEU B 1 322 ? 3.676 -34.594 -9.656 1 98.06 322 LEU B C 1
ATOM 5099 O O . LEU B 1 322 ? 2.805 -34.875 -8.836 1 98.06 322 LEU B O 1
ATOM 5103 N N . ILE B 1 323 ? 3.381 -34.125 -10.883 1 98.06 323 ILE B N 1
ATOM 5104 C CA . ILE B 1 323 ? 2.008 -34 -11.359 1 98.06 323 ILE B CA 1
ATOM 5105 C C . ILE B 1 323 ? 1.328 -35.375 -11.312 1 98.06 323 ILE B C 1
ATOM 5107 O O . ILE B 1 323 ? 0.217 -35.5 -10.789 1 98.06 323 ILE B O 1
ATOM 5111 N N . LEU B 1 324 ? 2.043 -36.375 -11.773 1 96.94 324 LEU B N 1
ATOM 5112 C CA . LEU B 1 324 ? 1.475 -37.719 -11.836 1 96.94 324 LEU B CA 1
ATOM 5113 C C . LEU B 1 324 ? 1.26 -38.281 -10.438 1 96.94 324 LEU B C 1
ATOM 5115 O O . LEU B 1 324 ? 0.263 -38.969 -10.188 1 96.94 324 LEU B O 1
ATOM 5119 N N . LYS B 1 325 ? 2.166 -38.031 -9.609 1 96.81 325 LYS B N 1
ATOM 5120 C CA . LYS B 1 325 ? 2.057 -38.5 -8.234 1 96.81 325 LYS B CA 1
ATOM 5121 C C . LYS B 1 325 ? 0.841 -37.906 -7.535 1 96.81 325 LYS B C 1
ATOM 5123 O O . LYS B 1 325 ? 0.115 -38.594 -6.824 1 96.81 325 LYS B O 1
ATOM 5128 N N . LEU B 1 326 ? 0.578 -36.625 -7.766 1 97.12 326 LEU B N 1
ATOM 5129 C CA . LEU B 1 326 ? -0.404 -35.906 -6.957 1 97.12 326 LEU B CA 1
ATOM 5130 C C . LEU B 1 326 ? -1.771 -35.906 -7.633 1 97.12 326 LEU B C 1
ATOM 5132 O O . LEU B 1 326 ? -2.801 -35.812 -6.965 1 97.12 326 LEU B O 1
ATOM 5136 N N . LEU B 1 327 ? -1.801 -36.031 -9 1 97.12 327 LEU B N 1
ATOM 5137 C CA . LEU B 1 327 ? -3.066 -35.781 -9.68 1 97.12 327 LEU B CA 1
ATOM 5138 C C . LEU B 1 327 ? -3.51 -37.031 -10.461 1 97.12 327 LEU B C 1
ATOM 5140 O O . LEU B 1 327 ? -4.496 -36.969 -11.195 1 97.12 327 LEU B O 1
ATOM 5144 N N . SER B 1 328 ? -2.795 -38.094 -10.344 1 90.19 328 SER B N 1
ATOM 5145 C CA . SER B 1 328 ? -3.176 -39.312 -11.039 1 90.19 328 SER B CA 1
ATOM 5146 C C . SER B 1 328 ? -4.348 -40 -10.344 1 90.19 328 SER B C 1
ATOM 5148 O O . SER B 1 328 ? -4.742 -39.625 -9.242 1 90.19 328 SER B O 1
ATOM 5150 N N . LYS B 1 329 ? -4.934 -41.031 -11.117 1 76.5 329 LYS B N 1
ATOM 5151 C CA . LYS B 1 329 ? -6.07 -41.844 -10.719 1 76.5 329 LYS B CA 1
ATOM 5152 C C . LYS B 1 329 ? -5.73 -42.688 -9.508 1 76.5 329 LYS B C 1
ATOM 5154 O O . LYS B 1 329 ? -4.582 -43.125 -9.336 1 76.5 329 LYS B O 1
#

Sequence (658 aa):
MAIIRAISKIMIILYVLCSTISQKYSTTPRKIVIDTDPGGDDALAIMLAVMHEAQTREIEILAITGTYGNTNIKNVEKNLLKILTVANKEVPVYIGSKKPLINEYEDDGYFGKDGFGDFNFTKKITAKVDRSKHASVALVDLVKQYPGEITVVTLGPLTTIATAIALEPNFLHLTKQHIMMGANIKRNEAEFNFKQDPESDWIVLNNTNKPSIILPIDTVHSHAFSKDEYRSLYKSMDNSIASFLYQAERKALEKQNNTWLPADGITMAIALQPDIIMRSFKTNLTPVLVGDARGSVVANSDSQIHNANVIEYFDKAAFKRLILKLLSKMAIIRAISKIMIILYVLCSTISQKYSTTPRKIVIDTDPGGDDALAIMLAVMHEAQTREIEILAITGTYGNTNIKNVEKNLLKILTVANKEVPVYIGSKKPLINEYEDDGYFGKDGFGDFNFTKKITAKVDRSKHASVALVDLVKQYPGEITVVTLGPLTTIATAIALEPNFLHLTKQHIMMGANIKRNEAEFNFKQDPESDWIVLNNTNKPSIILPIDTVHSHAFSKDEYRSLYKSMDNSIASFLYQAERKALEKQNNTWLPADGITMAIALQPDIIMRSFKTNLTPVLVGDARGSVVANSDSQIHNANVIEYFDKAAFKRLILKLLSK

Secondary structure (DSSP, 8-state):
-HHHHHHHHHHHHS--------------PEEEEEEE---HHHHHHHHHHHHHHHHH--EEEEEEEE-SSSS-HHHHHHHHHHHHHHHT----EEE--SS-SSSPP----TT-TTSSTT----SPP-----TTS-HHHHHHHHHHHSTTTEEEEE-S-THHHHHHHHH-TTTGGGSSEEEEE----STT---HHHHH-HHHHHHHHHS-SSPEEEE-HHHHHHTPBPHHHHHHHHHTB-HHHHHHHHHHHHHHHHHTTT-B--HHHHHHHHHH-GGGEEEEEEEEEEE--SSTTTT-EEEETT-S---EEEEEEE-HHHHHHHHHHHHB-/--HHHHHTHHHHTT--------------PEEEEEEE---HHHHHHHHHHHHHHHHHS-EEEEEEEE-SSSS-HHHHHHHHHHHHHHHT----EEE--SS-SSSPP----TT-TTSSTT----SPP------SS-HHHHHHHHHHHSTTTEEEEE-S-THHHHHHHHH-TTTGGGSSEEEEE----STT---HHHHH-HHHHHHHHHS-SSPEEEE-HHHHHHTPBPHHHHHHHHHTB-HHHHHHHHHHHHHHHHHTTT-B--HHHHHHHHHH-GGGEEEEEEEEEEE--SSTTTT-EEEETT-S---EEEEEEE-HHHHHHHHHHHHB-

pLDDT: mean 92.03, std 16.48, range [31.81, 98.94]

Nearest PDB structures (foldseek):
  3t8i-assembly1_D  TM=8.905E-01  e=6.578E-26  Saccharolobus solfataricus P2
  8ctm-assembly1_D  TM=8.931E-01  e=1.878E-23  Leishmania donovani
  6zk5-assembly1_B  TM=8.926E-01  e=8.971E-23  Zea mays
  4kpo-assembly1_B  TM=8.926E-01  e=5.451E-22  Zea mays
  6ba0-assembly1_B  TM=8.557E-01  e=3.518E-21  Gardnerella vaginalis 315-A

Foldseek 3Di:
DVVVPVVVPVVPPPPPVPPPPPPPVVPQAFEEEEEAADFLLVLLLVLLVLLCCVPPVNHDYAEYEYEHFLAFQVLSQVRVLLSCVLSVDEHAYAYAYGAAPPDDDDHPQLQHHSNFLPDDDDDDRDYDYDHVDHPLVVLLVVLVVVFLRYEYEYEAALRSVLVNCVVPLCSCVRYVAYFYEAADAPALDADRRLLRYVVSVQSLLPSDLAAHEYEYVQQLVVDKAALVRLVVLLVQFDVSSSVSSCSSCVSNCVVVVNIHRSRSLVRSCCVSPVQQQPDWDFWRWHADCDDSSHSHTHTHRPDPGTRHTYGNYGHPVVSSVSSNVRGGD/DPVVVPVVVVPPPPPPVPPPPPPPVVPQAFEEEEEAADFLLVLLLVLLVLLCCVPPVNHDYAEYEYEHFLAFQVLSQVRVLLSCVLSVDEHAYAYAYGAAPPDDDDHPQLLHHSNFLPDDDDDDRDYDYDHVDHPLVVLLVVLVVVFLRYEYEYEAALRSVLVNCVVPLCSCVRYVAYFYEAADAPALDADRRLLRYVVSVQSLLPSDLAAHEYEYVQQLVVDKAALVRLVVLLVQFDVSSSVSSCSSCVSNCVVVVNIHRSRSLVRSCCVSPVQQQPDKDFWRWHADCDDSSHSHTHTHRPDPGTRHTYGNYGHVVVSSVSSNVRGGD

Solvent-accessible surface area (backbone atoms only — not comparable to full-atom values): 33253 Å² total; per-residue (Å²): 120,70,74,62,57,62,61,55,60,63,64,64,58,69,69,66,71,75,72,69,66,72,68,69,72,78,65,76,46,47,35,31,34,38,37,31,19,36,23,25,38,37,46,50,19,51,49,51,51,56,39,41,31,74,72,67,52,57,38,39,70,69,33,40,30,35,25,21,52,42,21,54,41,71,36,18,51,53,43,48,28,48,48,30,35,75,68,69,48,90,56,54,26,24,51,39,22,67,53,36,76,79,46,82,75,75,65,80,41,63,20,26,82,50,2,38,30,68,60,88,79,82,71,79,70,72,47,66,75,48,82,89,50,46,21,26,57,52,51,48,52,47,31,69,75,38,62,51,50,32,33,40,38,33,55,22,38,45,40,33,59,24,51,21,29,60,75,34,63,56,44,65,62,26,26,56,44,42,38,30,38,36,40,20,80,52,77,63,35,54,21,77,33,26,44,51,24,27,67,24,45,39,32,56,47,65,45,41,92,60,45,31,37,28,44,25,52,56,36,40,65,76,60,54,35,46,48,63,56,50,51,57,54,48,68,54,26,23,63,70,59,34,52,52,48,43,46,16,28,45,49,39,30,62,74,46,78,39,38,44,69,51,52,35,29,52,44,40,46,39,72,75,41,59,80,35,54,71,40,67,45,68,24,20,64,44,55,29,79,57,74,92,32,38,14,8,33,47,77,36,71,83,48,94,57,47,32,26,35,37,43,61,39,61,40,64,66,57,51,52,49,50,50,48,71,58,43,33,111,124,68,75,71,59,55,65,62,58,66,57,70,65,65,74,66,68,75,70,68,64,70,68,68,72,78,65,78,45,47,35,32,33,40,36,30,20,37,24,25,37,37,45,50,19,52,50,51,52,56,38,42,32,73,72,67,53,58,39,38,70,69,34,38,28,32,27,22,52,40,22,53,42,70,38,20,52,52,44,49,28,48,48,31,36,75,67,70,50,90,57,54,25,23,52,39,20,66,53,35,77,78,46,82,77,74,65,82,40,61,19,26,83,52,2,37,29,69,62,88,79,80,73,81,74,73,46,65,74,47,81,87,50,46,21,27,57,52,51,48,52,49,31,68,74,39,63,49,49,30,33,39,36,32,56,24,37,44,43,33,60,25,52,19,29,61,77,34,63,57,44,65,62,24,27,55,44,42,36,30,40,35,38,19,80,52,76,63,34,52,20,76,33,25,45,52,25,27,66,24,44,40,32,58,48,65,44,42,91,62,46,31,39,28,43,24,52,57,35,40,65,77,60,54,34,47,49,66,56,49,51,56,55,46,69,54,26,25,64,70,58,33,53,52,49,43,46,16,29,46,48,38,30,63,73,48,79,40,36,43,71,50,51,37,30,52,43,41,44,40,71,77,40,58,79,35,54,71,38,65,48,69,23,19,64,45,52,28,78,58,75,91,32,38,15,7,32,46,76,36,70,82,48,90,60,46,32,27,35,37,41,63,39,61,42,65,66,57,51,54,50,49,51,48,71,58,43,33,111